Protein AF-A0A7C5H8A5-F1 (afdb_monomer_lite)

Foldseek 3Di:
DPPPDDPPLPDDDPVLCVVCVVVLPPPPDPVVSSVVSVVVVVVVVVVPPPPPPDDDPDDDDPDSDPPPDDDADDDDDQFDFDQPVVDDDDDDPDQKDKDKDKFKDWADDPDFDKDWFAFQDAFAQPDFKGKGADPAPQFAFFFKKKWAAAPNDIWIWTGDRPFQWTDGQWTWGADRHRSMIMTGHPGGTDHRITITMMTTHDPDHPPDGPVRDPPVCQDPDDPPDDDRIDMDMDMDMDMDGDDDDDDDDDDDVVVQVCCCVPRVDRPVVVVVVVRVSVSVVVVSVVSVVVVVVPPDLDDQDQDLDQDPDPPRVVDDSLVSLVVVVVSVVVSQVSVCVPPVDGDDDDFDDPVNLVSLVVHPQWDFDPVLPPPGGDDDDGGDGHPD

Secondary structure (DSSP, 8-state):
--SS-S-GGGS--HHHHHHHTTTSTT---HHHHHHHHHHHHHHHHHHHS---S------SSS-------PPPPPPPPPPB--GGGTS-----SSSEEEEEEEEEEESS-SSPEEEEEEEEEE--SS--EEEEE-SSSSBPTT--EEEEEETTEEEEEEE-TTS-EEEESSEEEEETTTTEEEEE-SSPPPTTPEEEEEEEE-SS-TT-BTTT---TTSS---TTT-PPPPEEEEEEEEEEE-----------HHHHHHHHHHH---HHHHHHHHHHHHHHHHHHHHHHHHHHHT--S------SSPPSSTTTTSS-HHHHHHHHHHHHHHHHHHHHHHHSS--------HHHHHHHTTSTTEEE-TTTTS---BS---EEETT-

pLDDT: mean 77.4, std 13.57, range [38.78, 93.38]

Sequence (384 aa):
MKDKFAHAYLKEDKARRERWAYLTEGIEDNHIRWTLEVMLDNEANAANRPQTMFSDTTTTTNIATFTKFALPLIRRIYPASYIYNLISVQPLTGPTGKAFYLDAQYGTAKAGTGVTSEVVAAADGSTTEFEYTVAHLPVGFGSVTVTATVSSAAVTATDSATNGVLAGDFDGTINYNTGKVTLSFGTAPDSSTNITIDYTYDKVAVGDRADQLFAHNYSDDTPANSPAQEMNVTISGVDITTTEKALKTIIQMEAVQDMYSQFGLRAENELATIVANQIRREIEIEIAYALLNGASAGNVNWSATVPSSAPWTSLNPKDWAETMVDAMIDADTFVWNKRWTSTNWAIMSGAAVARLEKLDSFKADVDSQKANLGLTRAGVLRSR

Structure (mmCIF, N/CA/C/O backbone):
data_AF-A0A7C5H8A5-F1
#
_entry.id   AF-A0A7C5H8A5-F1
#
loop_
_atom_site.group_PDB
_atom_site.id
_atom_site.type_symbol
_atom_site.label_atom_id
_atom_site.label_alt_id
_atom_site.label_comp_id
_atom_site.label_asym_id
_atom_site.label_entity_id
_atom_site.label_seq_id
_atom_site.pdbx_PDB_ins_code
_atom_site.Cartn_x
_atom_site.Cartn_y
_atom_site.Cartn_z
_atom_site.occupancy
_atom_site.B_iso_or_equiv
_atom_site.auth_seq_id
_atom_site.auth_comp_id
_atom_site.auth_asym_id
_atom_site.auth_atom_id
_atom_site.pdbx_PDB_model_num
ATOM 1 N N . MET A 1 1 ? 10.503 58.684 -61.722 1.00 41.00 1 MET A N 1
ATOM 2 C CA . MET A 1 1 ? 9.598 57.675 -61.119 1.00 41.00 1 MET A CA 1
ATOM 3 C C . MET A 1 1 ? 9.895 56.273 -61.683 1.00 41.00 1 MET A C 1
ATOM 5 O O . MET A 1 1 ? 8.992 55.615 -62.176 1.00 41.00 1 MET A O 1
ATOM 9 N N . LYS A 1 2 ? 11.163 55.818 -61.641 1.00 38.78 2 LYS A N 1
ATOM 10 C CA . LYS A 1 2 ? 11.592 54.498 -62.162 1.00 38.78 2 LYS A CA 1
ATOM 11 C C . LYS A 1 2 ? 12.566 53.718 -61.252 1.00 38.78 2 LYS A C 1
ATOM 13 O O . LYS A 1 2 ? 12.920 52.606 -61.602 1.00 38.78 2 LYS A O 1
ATOM 18 N N . ASP A 1 3 ? 12.905 54.234 -60.065 1.00 43.84 3 ASP A N 1
ATOM 19 C CA . ASP A 1 3 ? 13.908 53.620 -59.164 1.00 43.84 3 ASP A CA 1
ATOM 20 C C . ASP A 1 3 ? 13.336 52.909 -57.926 1.00 43.84 3 ASP A C 1
ATOM 22 O O . ASP A 1 3 ? 14.079 52.478 -57.047 1.00 43.84 3 ASP A O 1
ATOM 26 N N . LYS A 1 4 ? 12.009 52.775 -57.807 1.00 44.16 4 LYS A N 1
ATOM 27 C CA . LYS A 1 4 ? 11.387 52.199 -56.596 1.00 44.16 4 LYS A CA 1
ATOM 28 C C . LYS A 1 4 ? 11.007 50.717 -56.683 1.00 44.16 4 LYS A C 1
ATOM 30 O O . LYS A 1 4 ? 10.534 50.188 -55.686 1.00 44.16 4 LYS A O 1
ATOM 35 N N . PHE A 1 5 ? 11.269 50.032 -57.801 1.00 42.75 5 PHE A N 1
ATOM 36 C CA . PHE A 1 5 ? 10.898 48.616 -57.978 1.00 42.75 5 PHE A CA 1
ATOM 37 C C . PHE A 1 5 ? 11.994 47.745 -58.615 1.00 42.75 5 PHE A C 1
ATOM 39 O O . PHE A 1 5 ? 11.696 46.858 -59.406 1.00 42.75 5 PHE A O 1
ATOM 46 N N . ALA A 1 6 ? 13.264 47.958 -58.264 1.00 45.72 6 ALA A N 1
ATOM 47 C CA . ALA A 1 6 ? 14.269 46.910 -58.443 1.00 45.72 6 ALA A CA 1
ATOM 48 C C . ALA A 1 6 ? 14.204 45.967 -57.228 1.00 45.72 6 ALA A C 1
ATOM 50 O O . ALA A 1 6 ? 14.288 46.429 -56.085 1.00 45.72 6 ALA A O 1
ATOM 51 N N . HIS A 1 7 ? 13.991 44.670 -57.471 1.00 47.38 7 HIS A N 1
ATOM 52 C CA . HIS A 1 7 ? 13.929 43.626 -56.442 1.00 47.38 7 HIS A CA 1
ATOM 53 C C . HIS A 1 7 ? 15.157 43.683 -55.510 1.00 47.38 7 HIS A C 1
ATOM 55 O O . HIS A 1 7 ? 16.224 44.113 -55.926 1.00 47.38 7 HIS A O 1
ATOM 61 N N . ALA A 1 8 ? 15.026 43.285 -54.239 1.00 50.25 8 ALA A N 1
ATOM 62 C CA . ALA A 1 8 ? 16.015 43.562 -53.181 1.00 50.25 8 ALA A CA 1
ATOM 63 C C . ALA A 1 8 ? 17.453 43.061 -53.451 1.00 50.25 8 ALA A C 1
ATOM 65 O O . ALA A 1 8 ? 18.402 43.610 -52.901 1.00 50.25 8 ALA A O 1
ATOM 66 N N . TYR A 1 9 ? 17.618 42.065 -54.320 1.00 53.34 9 TYR A N 1
ATOM 67 C CA . TYR A 1 9 ? 18.910 41.540 -54.772 1.00 53.34 9 TYR A CA 1
ATOM 68 C C . TYR A 1 9 ? 19.535 42.346 -55.922 1.00 53.34 9 TYR A C 1
ATOM 70 O O . TYR 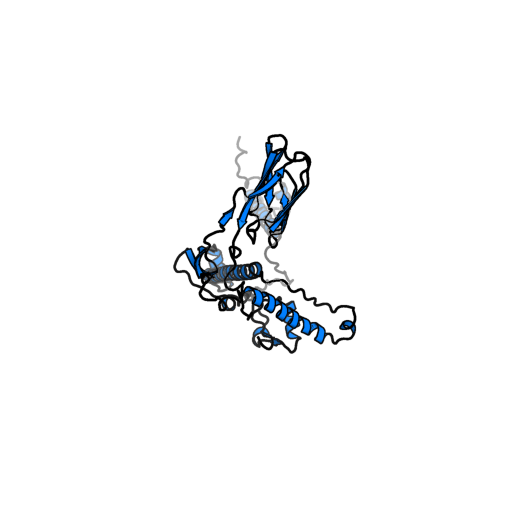A 1 9 ? 20.663 42.059 -56.295 1.00 53.34 9 TYR A O 1
ATOM 78 N N . LEU A 1 10 ? 18.829 43.351 -56.461 1.00 52.94 10 LEU A N 1
ATOM 79 C CA . LEU A 1 10 ? 19.250 44.175 -57.593 1.00 52.94 10 LEU A CA 1
ATOM 80 C C . LEU A 1 10 ? 19.807 45.573 -57.206 1.00 52.94 10 LEU A C 1
ATOM 82 O O . LEU A 1 10 ? 19.864 46.473 -58.044 1.00 52.94 10 LEU A O 1
ATOM 86 N N . LYS A 1 11 ? 20.206 45.790 -55.947 1.00 64.19 11 LYS A N 1
ATOM 87 C CA . LYS A 1 11 ? 20.817 47.056 -55.499 1.00 64.19 11 LYS A CA 1
ATOM 88 C C . LYS A 1 11 ? 22.318 46.901 -55.257 1.00 64.19 11 LYS A C 1
ATOM 90 O O . LYS A 1 11 ? 22.733 45.988 -54.548 1.00 64.19 11 LYS A O 1
ATOM 95 N N . GLU A 1 12 ? 23.111 47.806 -55.829 1.00 65.00 12 GLU A N 1
ATOM 96 C CA . GLU A 1 12 ? 24.557 47.881 -55.590 1.00 65.00 12 GLU A CA 1
ATOM 97 C C . GLU A 1 12 ? 24.819 48.348 -54.148 1.00 65.00 12 GLU A C 1
ATOM 99 O O . GLU A 1 12 ? 24.277 49.361 -53.698 1.00 65.00 12 GLU A O 1
ATOM 104 N N . ASP A 1 13 ? 25.635 47.587 -53.418 1.00 72.62 13 ASP A N 1
ATOM 105 C CA . ASP A 1 13 ? 26.003 47.860 -52.030 1.00 72.62 13 ASP A CA 1
ATOM 106 C C . ASP A 1 13 ? 27.477 48.275 -51.974 1.00 72.62 13 ASP A C 1
ATOM 108 O O . ASP A 1 13 ? 28.378 47.467 -52.218 1.00 72.62 13 ASP A O 1
ATOM 112 N N . LYS A 1 14 ? 27.729 49.553 -51.658 1.00 72.19 14 LYS A N 1
ATOM 113 C CA . LYS A 1 14 ? 29.087 50.114 -51.603 1.00 72.19 14 LYS A CA 1
ATOM 114 C C . LYS A 1 14 ? 29.973 49.384 -50.591 1.00 72.19 14 LYS A C 1
ATOM 116 O O . LYS A 1 14 ? 31.149 49.181 -50.873 1.00 72.19 14 LYS A O 1
ATOM 121 N N . ALA A 1 15 ? 29.405 48.920 -49.475 1.00 74.56 15 ALA A N 1
ATOM 122 C CA . ALA A 1 15 ? 30.160 48.191 -48.460 1.00 74.56 15 ALA A CA 1
ATOM 123 C C . ALA A 1 15 ? 30.603 46.811 -48.969 1.00 74.56 15 ALA A C 1
ATOM 125 O O . ALA A 1 15 ? 31.708 46.365 -48.678 1.00 74.56 15 ALA A O 1
ATOM 126 N N . ARG A 1 16 ? 29.771 46.138 -49.775 1.00 74.88 16 ARG A N 1
ATOM 127 C CA . ARG A 1 16 ? 30.119 44.844 -50.387 1.00 74.88 16 ARG A CA 1
ATOM 128 C C . ARG A 1 16 ? 31.232 44.983 -51.418 1.00 74.88 16 ARG A C 1
ATOM 130 O O . ARG A 1 16 ? 32.149 44.166 -51.433 1.00 74.88 16 ARG A O 1
ATOM 137 N N . ARG A 1 17 ? 31.166 46.039 -52.228 1.00 76.31 17 ARG A N 1
ATOM 138 C CA . ARG A 1 17 ? 32.191 46.350 -53.224 1.00 76.31 17 ARG A CA 1
ATOM 139 C C . ARG A 1 17 ? 33.540 46.635 -52.572 1.00 76.31 17 ARG A C 1
ATOM 141 O O . ARG A 1 17 ? 34.545 46.111 -53.026 1.00 76.31 17 ARG A O 1
ATOM 148 N N . GLU A 1 18 ? 33.569 47.418 -51.496 1.00 79.94 18 GLU A N 1
ATOM 149 C CA . GLU A 1 18 ? 34.810 47.702 -50.761 1.00 79.94 18 GLU A CA 1
ATOM 150 C C . GLU A 1 18 ? 35.419 46.438 -50.137 1.00 79.94 18 GLU A C 1
ATOM 152 O O . GLU A 1 18 ? 36.636 46.268 -50.181 1.00 79.94 18 GLU A O 1
ATOM 157 N N . ARG A 1 19 ? 34.592 45.512 -49.627 1.00 78.44 19 ARG A N 1
ATOM 158 C CA . ARG A 1 19 ? 35.071 44.242 -49.053 1.00 78.44 19 ARG A CA 1
ATOM 159 C C . ARG A 1 19 ? 35.761 43.338 -50.071 1.00 78.44 19 ARG A C 1
ATOM 161 O O . ARG A 1 19 ? 36.766 42.726 -49.729 1.00 78.44 19 ARG A O 1
ATOM 168 N N . TRP A 1 20 ? 35.233 43.242 -51.290 1.00 81.81 20 TRP A N 1
ATOM 169 C CA . TRP A 1 20 ? 35.718 42.298 -52.308 1.00 81.81 20 TRP A CA 1
ATOM 170 C C . TRP A 1 20 ? 36.515 42.954 -53.442 1.00 81.81 20 TRP A C 1
ATOM 172 O O . TRP A 1 20 ? 36.940 42.260 -54.363 1.00 81.81 20 TRP A O 1
ATOM 182 N N . ALA A 1 21 ? 36.786 44.263 -53.347 1.00 78.75 21 ALA A N 1
ATOM 183 C CA . ALA A 1 21 ? 37.458 45.060 -54.376 1.00 78.75 21 ALA A CA 1
ATOM 184 C C . ALA A 1 21 ? 38.768 44.437 -54.885 1.00 78.75 21 ALA A C 1
ATOM 186 O O . ALA A 1 21 ? 39.048 44.500 -56.079 1.00 78.75 21 ALA A O 1
ATOM 187 N N . TYR A 1 22 ? 39.532 43.797 -53.994 1.00 78.69 22 TYR A N 1
ATOM 188 C CA . TYR A 1 22 ? 40.814 43.160 -54.306 1.00 78.69 22 TYR A CA 1
ATOM 189 C C . TYR A 1 22 ? 40.698 41.884 -55.163 1.00 78.69 22 TYR A C 1
ATOM 191 O O . TYR A 1 22 ? 41.681 41.479 -55.772 1.00 78.69 22 TYR A O 1
ATOM 199 N N . LEU A 1 23 ? 39.523 41.242 -55.222 1.00 77.00 23 LEU A N 1
ATOM 200 C CA . LEU A 1 23 ? 39.271 40.033 -56.031 1.00 77.00 23 LEU A CA 1
ATOM 201 C C . LEU A 1 23 ? 38.486 40.319 -57.311 1.00 77.00 23 LEU A C 1
ATOM 203 O O . LEU A 1 23 ? 38.364 39.450 -58.170 1.00 77.00 23 LEU A O 1
ATOM 207 N N . THR A 1 24 ? 37.942 41.525 -57.436 1.00 75.19 24 THR A N 1
ATOM 208 C CA . THR A 1 24 ? 37.114 41.937 -58.574 1.00 75.19 24 THR A CA 1
ATOM 209 C C . THR A 1 24 ? 37.788 42.987 -59.457 1.00 75.19 24 THR A C 1
ATOM 211 O O . THR A 1 24 ? 37.136 43.599 -60.304 1.00 75.19 24 THR A O 1
ATOM 214 N N . GLU A 1 25 ? 39.081 43.234 -59.247 1.00 75.19 25 GLU A N 1
ATOM 215 C CA . GLU A 1 25 ? 39.868 44.166 -60.049 1.00 75.19 25 GLU A CA 1
ATOM 216 C C . GLU A 1 25 ? 40.052 43.620 -61.478 1.00 75.19 25 GLU A C 1
ATOM 218 O O . GLU A 1 25 ? 40.409 42.462 -61.676 1.00 75.19 25 GLU A O 1
ATOM 223 N N . GLY A 1 26 ? 39.769 44.447 -62.489 1.00 73.94 26 GLY A N 1
ATOM 224 C CA . GLY A 1 26 ? 39.903 44.078 -63.907 1.00 73.94 26 GLY A CA 1
ATOM 225 C C . GLY A 1 26 ? 38.655 43.481 -64.571 1.00 73.94 26 GLY A C 1
ATOM 226 O O . GLY A 1 26 ? 38.688 43.206 -65.768 1.00 73.94 26 GLY A O 1
ATOM 227 N N . ILE A 1 27 ? 37.538 43.315 -63.852 1.00 77.75 27 ILE A N 1
ATOM 228 C CA . ILE A 1 27 ? 36.258 42.910 -64.457 1.00 77.75 27 ILE A CA 1
ATOM 229 C C . ILE A 1 27 ? 35.508 44.160 -64.937 1.00 77.75 27 ILE A C 1
ATOM 231 O O . ILE A 1 27 ? 34.971 44.919 -64.130 1.00 77.75 27 ILE A O 1
ATOM 235 N N . GLU A 1 28 ? 35.465 44.371 -66.254 1.00 73.44 28 GLU A N 1
ATOM 236 C CA . GLU A 1 28 ? 34.807 45.537 -66.869 1.00 73.44 28 GLU A CA 1
ATOM 237 C C . GLU A 1 28 ? 33.271 45.416 -66.902 1.00 73.44 28 GLU A C 1
ATOM 239 O O . GLU A 1 28 ? 32.563 46.424 -66.846 1.00 73.44 28 GLU A O 1
ATOM 244 N N . ASP A 1 29 ? 32.739 44.188 -66.950 1.00 80.38 29 ASP A N 1
ATOM 245 C CA . ASP A 1 29 ? 31.295 43.943 -66.948 1.00 80.38 29 ASP A CA 1
ATOM 246 C C . ASP A 1 29 ? 30.715 43.998 -65.524 1.00 80.38 29 ASP A C 1
ATOM 248 O O . ASP A 1 29 ? 30.952 43.131 -64.674 1.00 80.38 29 ASP A O 1
ATOM 252 N N . ASN A 1 30 ? 29.894 45.021 -65.280 1.00 74.38 30 ASN A N 1
ATOM 253 C CA . ASN A 1 30 ? 29.248 45.264 -63.994 1.00 74.38 30 ASN A CA 1
ATOM 254 C C . ASN A 1 30 ? 28.331 44.120 -63.532 1.00 74.38 30 ASN A C 1
ATOM 256 O O . ASN A 1 30 ? 28.190 43.924 -62.324 1.00 74.38 30 ASN A O 1
ATOM 260 N N . HIS A 1 31 ? 27.709 43.363 -64.442 1.00 75.50 31 HIS A N 1
ATOM 261 C CA . HIS A 1 31 ? 26.801 42.279 -64.052 1.00 75.50 31 HIS A CA 1
ATOM 262 C C . HIS A 1 31 ? 27.560 41.052 -63.527 1.00 75.50 31 HIS A C 1
ATOM 264 O O . HIS A 1 31 ? 27.177 40.456 -62.514 1.00 75.50 31 HIS A O 1
ATOM 270 N N . ILE A 1 32 ? 28.671 40.713 -64.185 1.00 76.25 32 ILE A N 1
ATOM 271 C CA . ILE A 1 32 ? 29.545 39.599 -63.801 1.00 76.25 32 ILE A CA 1
ATOM 272 C C . ILE A 1 32 ? 30.235 39.910 -62.474 1.00 76.25 32 ILE A C 1
ATOM 274 O O . ILE A 1 32 ? 30.193 39.090 -61.556 1.00 76.25 32 ILE A O 1
ATOM 278 N N . ARG A 1 33 ? 30.790 41.122 -62.341 1.00 81.56 33 ARG A N 1
ATOM 279 C CA . ARG A 1 33 ? 31.416 41.594 -61.101 1.00 81.56 33 ARG A CA 1
ATOM 280 C C . ARG A 1 33 ? 30.478 41.436 -59.907 1.00 81.56 33 ARG A C 1
ATOM 282 O O . ARG A 1 33 ? 30.849 40.862 -58.893 1.00 81.56 33 ARG A O 1
ATOM 289 N N . TRP A 1 34 ? 29.246 41.906 -60.036 1.00 76.31 34 TRP A N 1
ATOM 290 C CA . TRP A 1 34 ? 28.305 41.890 -58.926 1.00 76.31 34 TRP A CA 1
ATOM 291 C C . TRP A 1 34 ? 27.804 40.493 -58.566 1.00 76.31 34 TRP A C 1
ATOM 293 O O . TRP A 1 34 ? 27.655 40.177 -57.386 1.00 76.31 34 TRP A O 1
ATOM 303 N N . THR A 1 35 ? 27.577 39.636 -59.561 1.00 76.25 35 THR A N 1
ATOM 304 C CA . THR A 1 35 ? 27.199 38.240 -59.307 1.00 76.25 35 THR A CA 1
ATOM 305 C C . THR A 1 35 ? 28.309 37.526 -58.533 1.00 76.25 35 THR A C 1
ATOM 307 O O . THR A 1 35 ? 28.024 36.830 -57.559 1.00 76.25 35 THR A O 1
ATOM 310 N N . LEU A 1 36 ? 29.571 37.778 -58.894 1.00 80.00 36 LEU A N 1
ATOM 311 C CA . LEU A 1 36 ? 30.739 37.274 -58.179 1.00 80.00 36 LEU A CA 1
ATOM 312 C C . LEU A 1 36 ? 30.823 37.833 -56.748 1.00 80.00 36 LEU A C 1
ATOM 314 O O . LEU A 1 36 ? 31.007 37.065 -55.810 1.00 80.00 36 LEU A O 1
ATOM 318 N N . GLU A 1 37 ? 30.601 39.136 -56.550 1.00 82.62 37 GLU A N 1
ATOM 319 C CA . GLU A 1 37 ? 30.554 39.755 -55.214 1.00 82.62 37 GLU A CA 1
ATOM 320 C C . GLU A 1 37 ? 29.457 39.142 -54.327 1.00 82.62 37 GLU A C 1
ATOM 322 O O . GLU A 1 37 ? 29.664 38.948 -53.132 1.00 82.62 37 GLU A O 1
ATOM 327 N N . VAL A 1 38 ? 28.281 38.832 -54.886 1.00 81.06 38 VAL A N 1
ATOM 328 C CA . VAL A 1 38 ? 27.170 38.193 -54.157 1.00 81.06 38 VAL A CA 1
ATOM 329 C C . VAL A 1 38 ? 27.506 36.743 -53.803 1.00 81.06 38 VAL A C 1
ATOM 331 O O . VAL A 1 38 ? 27.210 36.309 -52.691 1.00 81.06 38 VAL A O 1
ATOM 334 N N . MET A 1 39 ? 28.120 35.998 -54.725 1.00 81.31 39 MET A N 1
ATOM 335 C CA . MET A 1 39 ? 28.570 34.629 -54.465 1.00 81.31 39 MET A CA 1
ATOM 336 C C . MET A 1 39 ? 29.636 34.597 -53.367 1.00 81.31 39 MET A C 1
ATOM 338 O O . MET A 1 39 ? 29.485 33.835 -52.417 1.00 81.31 39 MET A O 1
ATOM 342 N N . LEU A 1 40 ? 30.626 35.492 -53.422 1.00 82.19 40 LEU A N 1
ATOM 343 C CA . LEU A 1 40 ? 31.661 35.623 -52.393 1.00 82.19 40 LEU A CA 1
ATOM 344 C C . LEU A 1 40 ? 31.079 35.997 -51.024 1.00 82.19 40 LEU A C 1
ATOM 346 O O . LEU A 1 40 ? 31.509 35.461 -50.006 1.00 82.19 40 LEU A O 1
ATOM 350 N N . ASP A 1 41 ? 30.062 36.862 -50.974 1.00 81.88 41 ASP A N 1
ATOM 351 C CA . ASP A 1 41 ? 29.381 37.203 -49.719 1.00 81.88 41 ASP A CA 1
ATOM 352 C C . ASP A 1 41 ? 28.602 36.005 -49.146 1.00 81.88 41 ASP A C 1
ATOM 354 O O . ASP A 1 41 ? 28.573 35.801 -47.932 1.00 81.88 41 ASP A O 1
ATOM 358 N N . ASN A 1 42 ? 27.985 35.187 -50.004 1.00 78.19 42 ASN A N 1
ATOM 359 C CA . ASN A 1 42 ? 27.294 33.967 -49.584 1.00 78.19 42 ASN A CA 1
ATOM 360 C C . ASN A 1 42 ? 28.279 32.899 -49.093 1.00 78.19 42 ASN A C 1
ATOM 362 O O . ASN A 1 42 ? 28.019 32.272 -48.068 1.00 78.19 42 ASN A O 1
ATOM 366 N N . GLU A 1 43 ? 29.411 32.721 -49.776 1.00 75.06 43 GLU A N 1
ATOM 367 C CA . GLU A 1 43 ? 30.465 31.782 -49.380 1.00 75.06 43 GLU A CA 1
ATOM 368 C C . GLU A 1 43 ? 31.158 32.216 -48.084 1.00 75.06 43 GLU A C 1
ATOM 370 O O . GLU A 1 43 ? 31.318 31.407 -47.170 1.00 75.06 43 GLU A O 1
ATOM 375 N N . ALA A 1 44 ? 31.479 33.503 -47.933 1.00 76.38 44 ALA A N 1
ATOM 376 C CA . ALA A 1 44 ? 32.058 34.035 -46.702 1.00 76.38 44 ALA A CA 1
ATOM 377 C C . ALA A 1 44 ? 31.090 33.928 -45.516 1.00 76.38 44 ALA A C 1
ATOM 379 O O . ALA A 1 44 ? 31.497 33.577 -44.407 1.00 76.38 44 ALA A O 1
ATOM 380 N N . ASN A 1 45 ? 29.796 34.177 -45.735 1.00 72.38 45 ASN A N 1
ATOM 381 C CA . ASN A 1 45 ? 28.784 33.962 -44.705 1.00 72.38 45 ASN A CA 1
ATOM 382 C C . ASN A 1 45 ? 28.578 32.473 -44.405 1.00 72.38 45 ASN A C 1
ATOM 384 O O . ASN A 1 45 ? 28.339 32.134 -43.253 1.00 72.38 45 ASN A O 1
ATOM 388 N N . ALA A 1 46 ? 28.689 31.573 -45.384 1.00 69.19 46 ALA A N 1
ATOM 389 C CA . ALA A 1 46 ? 28.643 30.133 -45.137 1.00 69.19 46 ALA A CA 1
ATOM 390 C C . ALA A 1 46 ? 29.843 29.655 -44.300 1.00 69.19 46 ALA A C 1
ATOM 392 O O . ALA A 1 46 ? 29.654 28.848 -43.394 1.00 69.19 46 ALA A O 1
ATOM 393 N N . ALA A 1 47 ? 31.038 30.202 -44.541 1.00 67.12 47 ALA A N 1
ATOM 394 C CA . ALA A 1 47 ? 32.250 29.895 -43.780 1.00 67.12 47 ALA A CA 1
ATOM 395 C C . ALA A 1 47 ? 32.241 30.474 -42.351 1.00 67.12 47 ALA A C 1
ATOM 397 O O . ALA A 1 47 ? 32.730 29.834 -41.425 1.00 67.12 47 ALA A O 1
ATOM 398 N N . ASN A 1 48 ? 31.663 31.666 -42.156 1.00 63.28 48 ASN A N 1
ATOM 399 C CA . ASN A 1 48 ? 31.588 32.335 -40.849 1.00 63.28 48 ASN A CA 1
ATOM 400 C C . ASN A 1 48 ? 30.341 31.983 -40.025 1.00 63.28 48 ASN A C 1
ATOM 402 O O . ASN A 1 48 ? 30.203 32.454 -38.893 1.00 63.28 48 ASN A O 1
ATOM 406 N N . ARG A 1 49 ? 29.411 31.177 -40.552 1.00 57.53 49 ARG A N 1
ATOM 407 C CA . ARG A 1 49 ? 28.328 30.626 -39.731 1.00 57.53 49 ARG A CA 1
ATOM 408 C C . ARG A 1 49 ? 28.962 29.712 -38.682 1.00 57.53 49 ARG A C 1
ATOM 410 O O . ARG A 1 49 ? 29.628 28.756 -39.072 1.00 57.53 49 ARG A O 1
ATOM 417 N N . PRO A 1 50 ? 28.766 29.964 -37.374 1.00 52.75 50 PRO A N 1
ATOM 418 C CA . PRO A 1 50 ? 29.269 29.064 -36.349 1.00 52.75 50 PRO A CA 1
ATOM 419 C C . PRO A 1 50 ? 28.688 27.673 -36.617 1.00 52.75 50 PRO A C 1
ATOM 421 O O . PRO A 1 50 ? 27.473 27.480 -36.552 1.00 52.75 50 PRO A O 1
ATOM 424 N N . GLN A 1 51 ? 29.558 26.728 -36.988 1.00 52.84 51 GLN A N 1
ATOM 425 C CA . GLN A 1 51 ? 29.242 25.312 -37.145 1.00 52.84 51 GLN A CA 1
ATOM 426 C C . GLN A 1 51 ? 28.869 24.734 -35.777 1.00 52.84 51 GLN A C 1
ATOM 428 O O . GLN A 1 51 ? 29.652 24.073 -35.106 1.00 52.84 51 GLN A O 1
ATOM 433 N N . THR A 1 52 ? 27.652 25.009 -35.331 1.00 54.69 52 THR A N 1
ATOM 434 C CA . THR A 1 52 ? 27.048 24.375 -34.164 1.00 54.69 52 THR A CA 1
ATOM 435 C C . THR A 1 52 ? 26.077 23.310 -34.631 1.00 54.69 52 THR A C 1
ATOM 437 O O . THR A 1 52 ? 24.892 23.419 -34.359 1.00 54.69 52 THR A O 1
ATOM 440 N N . MET A 1 53 ? 26.569 22.309 -35.361 1.00 47.62 53 MET A N 1
ATOM 441 C CA . MET A 1 53 ? 25.950 20.985 -35.466 1.00 47.62 53 MET A CA 1
ATOM 442 C C . MET A 1 53 ? 27.089 20.004 -35.768 1.00 47.62 53 MET A C 1
ATOM 444 O O . MET A 1 53 ? 27.490 19.863 -36.915 1.00 47.62 53 MET A O 1
ATOM 448 N N . PHE A 1 54 ? 27.592 19.360 -34.710 1.00 51.72 54 PHE A N 1
ATOM 449 C CA . PHE A 1 54 ? 28.638 18.326 -34.697 1.00 51.72 54 PHE A CA 1
ATOM 450 C C . PHE A 1 54 ? 30.082 18.827 -34.892 1.00 51.72 54 PHE A C 1
ATOM 452 O O . PHE A 1 54 ? 30.492 19.293 -35.946 1.00 51.72 54 PHE A O 1
ATOM 459 N N . SER A 1 55 ? 30.860 18.722 -33.814 1.00 50.22 55 SER A N 1
ATOM 460 C CA . SER A 1 55 ? 32.295 19.000 -33.753 1.00 50.22 55 SER A CA 1
ATOM 461 C C . SER A 1 55 ? 33.080 18.009 -34.624 1.00 50.22 55 SER A C 1
ATOM 463 O O . SER A 1 55 ? 33.497 16.961 -34.129 1.00 50.22 55 SER A O 1
ATOM 465 N N . ASP A 1 56 ? 33.328 18.355 -35.885 1.00 55.19 56 ASP A N 1
ATOM 466 C CA . ASP A 1 56 ? 34.402 17.755 -36.678 1.00 55.19 56 ASP A CA 1
ATOM 467 C C . ASP A 1 56 ? 35.729 18.435 -36.316 1.00 55.19 56 ASP A C 1
ATOM 469 O O . ASP A 1 56 ? 36.016 19.570 -36.696 1.00 55.19 56 ASP A O 1
ATOM 473 N N . THR A 1 57 ? 36.555 17.734 -35.540 1.00 56.34 57 THR A N 1
ATOM 474 C CA . THR A 1 57 ? 37.935 18.142 -35.261 1.00 56.34 57 THR A CA 1
ATOM 475 C C . THR A 1 57 ? 38.747 18.053 -36.554 1.00 56.34 57 THR A C 1
ATOM 477 O O . THR A 1 57 ? 39.179 16.972 -36.955 1.00 56.34 57 THR A O 1
ATOM 480 N N . THR A 1 58 ? 39.011 19.186 -37.202 1.00 56.09 58 THR A N 1
ATOM 481 C CA . THR A 1 58 ? 39.980 19.282 -38.301 1.00 56.09 58 THR A CA 1
ATOM 482 C C . THR A 1 58 ? 41.388 18.998 -37.777 1.00 56.09 58 THR A C 1
ATOM 484 O O . THR A 1 58 ? 42.041 19.876 -37.212 1.00 56.09 58 THR A O 1
ATOM 487 N N . THR A 1 59 ? 41.870 17.765 -37.944 1.00 56.88 59 THR A N 1
ATOM 488 C CA . THR A 1 59 ? 43.288 17.428 -37.736 1.00 56.88 59 THR A CA 1
ATOM 489 C C . THR A 1 59 ? 44.081 17.749 -39.008 1.00 56.88 59 THR A C 1
ATOM 491 O O . THR A 1 59 ? 43.587 17.601 -40.124 1.00 56.88 59 THR A O 1
ATOM 494 N N . THR A 1 60 ? 45.307 18.244 -38.846 1.00 58.69 60 THR A N 1
ATOM 495 C CA . THR A 1 60 ? 46.110 19.009 -39.821 1.00 58.69 60 THR A CA 1
ATOM 496 C C . THR A 1 60 ? 46.709 18.207 -40.991 1.00 58.69 60 THR A C 1
ATOM 498 O O . THR A 1 60 ? 47.839 18.450 -41.413 1.00 58.69 60 THR A O 1
ATOM 501 N N . THR A 1 61 ? 45.985 17.251 -41.573 1.00 58.47 61 THR A N 1
ATOM 502 C CA . THR A 1 61 ? 46.466 16.506 -42.755 1.00 58.47 61 THR A CA 1
ATOM 503 C C . THR A 1 61 ? 45.332 16.184 -43.722 1.00 58.47 61 THR A C 1
ATOM 505 O O . THR A 1 61 ? 45.093 15.029 -44.031 1.00 58.47 61 THR A O 1
ATOM 508 N N . ASN A 1 62 ? 44.614 17.227 -44.147 1.00 57.03 62 ASN A N 1
ATOM 509 C CA . ASN A 1 62 ? 43.789 17.396 -45.359 1.00 57.03 62 ASN A CA 1
ATOM 510 C C . ASN A 1 62 ? 43.113 16.180 -46.049 1.00 57.03 62 ASN A C 1
ATOM 512 O O . ASN A 1 62 ? 42.862 16.209 -47.250 1.00 57.03 62 ASN A O 1
ATOM 516 N N . ILE A 1 63 ? 42.778 15.128 -45.311 1.00 64.19 63 ILE A N 1
ATOM 517 C CA . ILE A 1 63 ? 41.857 14.069 -45.704 1.00 64.19 63 ILE A CA 1
ATOM 518 C C . ILE A 1 63 ? 40.895 13.956 -44.532 1.00 64.19 63 ILE A C 1
ATOM 520 O O . ILE A 1 63 ? 41.244 13.410 -43.486 1.00 64.19 63 ILE A O 1
ATOM 524 N N . ALA A 1 64 ? 39.696 14.515 -44.691 1.00 58.91 64 ALA A N 1
ATOM 525 C CA . ALA A 1 64 ? 38.602 14.277 -43.764 1.00 58.91 64 ALA A CA 1
ATOM 526 C C . ALA A 1 64 ? 38.314 12.769 -43.767 1.00 58.91 64 ALA A C 1
ATOM 528 O O . ALA A 1 64 ? 37.761 12.218 -44.719 1.00 58.91 64 ALA A O 1
ATOM 529 N N . THR A 1 65 ? 38.790 12.068 -42.742 1.00 59.47 65 THR A N 1
ATOM 530 C CA . THR A 1 65 ? 38.514 10.645 -42.585 1.00 59.47 65 THR A CA 1
ATOM 531 C C . THR A 1 65 ? 37.054 10.501 -42.204 1.00 59.47 65 THR A C 1
ATOM 533 O O . THR A 1 65 ? 36.660 10.965 -41.136 1.00 59.47 65 THR A O 1
ATOM 536 N N . PHE A 1 66 ? 36.258 9.849 -43.054 1.00 58.72 66 PHE A N 1
ATOM 537 C CA . PHE A 1 66 ? 34.893 9.478 -42.696 1.00 58.72 66 PHE A CA 1
ATOM 538 C C . PHE A 1 66 ? 34.891 8.760 -41.343 1.00 58.72 66 PHE A C 1
ATOM 540 O O . PHE A 1 66 ? 35.753 7.913 -41.080 1.00 58.72 66 PHE A O 1
ATOM 547 N N . THR A 1 67 ? 33.925 9.088 -40.489 1.00 63.28 67 THR A N 1
ATOM 548 C CA . THR A 1 67 ? 33.686 8.382 -39.231 1.00 63.28 67 THR A CA 1
ATOM 549 C C . THR A 1 67 ? 33.374 6.916 -39.545 1.00 63.28 67 THR A C 1
ATOM 551 O O . THR A 1 67 ? 32.267 6.538 -39.908 1.00 63.28 67 THR A O 1
ATOM 554 N N . LYS A 1 68 ? 34.405 6.064 -39.472 1.00 55.59 68 LYS A N 1
ATOM 555 C CA . LYS A 1 68 ? 34.347 4.667 -39.935 1.00 55.59 68 LYS A CA 1
ATOM 556 C C . LYS A 1 68 ? 33.507 3.761 -39.027 1.00 55.59 68 LYS A C 1
ATOM 558 O O . LYS A 1 68 ? 33.115 2.677 -39.449 1.00 55.59 68 LYS A O 1
ATOM 563 N N . PHE A 1 69 ? 33.238 4.186 -37.792 1.00 61.03 69 PHE A N 1
ATOM 564 C CA . PHE A 1 69 ? 32.510 3.399 -36.801 1.00 61.03 69 PHE A CA 1
ATOM 565 C C . PHE A 1 69 ? 31.516 4.278 -36.041 1.00 61.03 69 PHE A C 1
ATOM 567 O O . PHE A 1 69 ? 31.915 5.211 -35.346 1.00 61.03 69 PHE A O 1
ATOM 574 N N . ALA A 1 70 ? 30.229 3.952 -36.156 1.00 71.38 70 ALA A N 1
ATOM 575 C CA . ALA A 1 70 ? 29.193 4.467 -35.273 1.00 71.38 70 ALA A CA 1
ATOM 576 C C . ALA A 1 70 ? 29.043 3.521 -34.074 1.00 71.38 70 ALA A C 1
ATOM 578 O O . ALA A 1 70 ? 28.997 2.299 -34.240 1.00 71.38 70 ALA A O 1
ATOM 579 N N . LEU A 1 71 ? 28.980 4.077 -32.863 1.00 76.88 71 LEU A N 1
ATOM 580 C CA . LEU A 1 71 ? 28.627 3.297 -31.679 1.00 76.88 71 LEU A CA 1
ATOM 581 C C . LEU A 1 71 ? 27.149 2.875 -31.770 1.00 76.88 71 LEU A C 1
ATOM 583 O O . LEU A 1 71 ? 26.321 3.667 -32.227 1.00 76.88 71 LEU A O 1
ATOM 587 N N . PRO A 1 72 ? 26.797 1.650 -31.341 1.00 73.31 72 PRO A N 1
ATOM 588 C CA . PRO A 1 72 ? 25.413 1.196 -31.354 1.00 73.31 72 PRO A CA 1
ATOM 589 C C . PRO A 1 72 ? 24.548 2.028 -30.398 1.00 73.31 72 PRO A C 1
ATOM 591 O O . PRO A 1 72 ? 25.025 2.545 -29.386 1.00 73.31 72 PRO A O 1
ATOM 594 N N . LEU A 1 73 ? 23.250 2.113 -30.698 1.00 78.81 73 LEU A N 1
ATOM 595 C CA . LEU A 1 73 ? 22.284 2.798 -29.841 1.00 78.81 73 LEU A CA 1
ATOM 596 C C . LEU A 1 73 ? 22.159 2.103 -28.480 1.00 78.81 73 LEU A C 1
ATOM 598 O O . LEU A 1 73 ? 21.950 0.891 -28.395 1.00 78.81 73 LEU A O 1
ATOM 602 N N . ILE A 1 74 ? 22.223 2.898 -27.412 1.00 82.12 74 ILE A N 1
ATOM 603 C CA . ILE A 1 74 ? 22.003 2.436 -26.041 1.00 82.12 74 ILE A CA 1
ATOM 604 C C . ILE A 1 74 ? 20.543 2.695 -25.674 1.00 82.12 74 ILE A C 1
ATOM 606 O O . ILE A 1 74 ? 20.043 3.813 -25.799 1.00 82.12 74 ILE A O 1
ATOM 610 N N . ARG A 1 75 ? 19.858 1.657 -25.189 1.00 79.75 75 ARG A N 1
ATOM 611 C CA . ARG A 1 75 ? 18.495 1.764 -24.655 1.00 79.75 75 ARG A CA 1
ATOM 612 C C . ARG A 1 75 ? 18.533 1.901 -23.135 1.00 79.75 75 ARG A C 1
ATOM 614 O O . ARG A 1 75 ? 19.383 1.312 -22.468 1.00 79.75 75 ARG A O 1
ATOM 621 N N . ARG A 1 76 ? 17.568 2.629 -22.570 1.00 79.69 76 ARG A N 1
ATOM 622 C CA . ARG A 1 76 ? 17.337 2.631 -21.120 1.00 79.69 76 ARG A CA 1
ATOM 623 C C . ARG A 1 76 ? 16.712 1.298 -20.703 1.00 79.69 76 ARG A C 1
ATOM 625 O O . ARG A 1 76 ? 15.754 0.851 -21.327 1.00 79.69 76 ARG A O 1
ATOM 632 N N . ILE A 1 77 ? 17.212 0.702 -19.622 1.00 82.31 77 ILE A N 1
ATOM 633 C CA . ILE A 1 77 ? 16.588 -0.483 -19.025 1.00 82.31 77 ILE A CA 1
ATOM 634 C C . ILE A 1 77 ? 15.258 -0.111 -18.355 1.00 82.31 77 ILE A C 1
ATOM 636 O O . ILE A 1 77 ? 15.160 0.892 -17.637 1.00 82.31 77 ILE A O 1
ATOM 640 N N . TYR A 1 78 ? 14.220 -0.908 -18.605 1.00 81.81 78 TYR A N 1
ATOM 641 C CA . TYR A 1 78 ? 12.960 -0.786 -17.882 1.00 81.81 78 TYR A CA 1
ATOM 642 C C . TYR A 1 78 ? 13.091 -1.475 -16.521 1.00 81.81 78 TYR A C 1
ATOM 644 O O . TYR A 1 78 ? 13.635 -2.576 -16.462 1.00 81.81 78 TYR A O 1
ATOM 652 N N . PRO A 1 79 ? 12.632 -0.833 -15.433 1.00 80.75 79 PRO A N 1
ATOM 653 C CA . PRO A 1 79 ? 12.679 -1.437 -14.122 1.00 80.75 79 PRO A CA 1
ATOM 654 C C . PRO A 1 79 ? 11.774 -2.667 -14.082 1.00 80.75 79 PRO A C 1
ATOM 656 O O . PRO A 1 79 ? 10.710 -2.680 -14.704 1.00 80.75 79 PRO A O 1
ATOM 659 N N 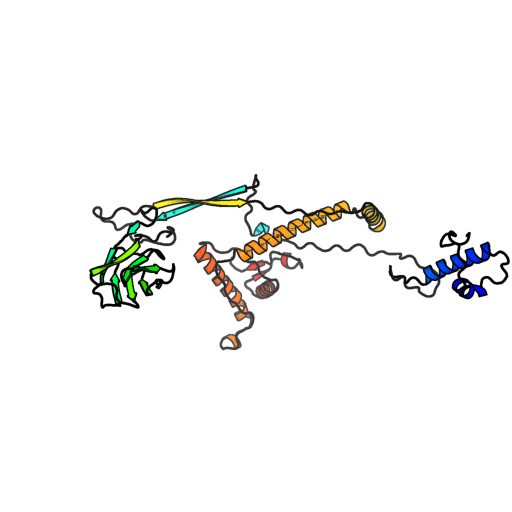. ALA A 1 80 ? 12.199 -3.678 -13.336 1.00 79.88 80 ALA A N 1
ATOM 660 C CA . ALA A 1 80 ? 11.354 -4.810 -13.007 1.00 79.88 80 ALA A CA 1
ATOM 661 C C . ALA A 1 80 ? 10.269 -4.382 -12.007 1.00 79.88 80 ALA A C 1
ATOM 663 O O . ALA A 1 80 ? 10.468 -3.468 -11.197 1.00 79.88 80 ALA A O 1
ATOM 664 N N . SER A 1 81 ? 9.129 -5.065 -12.056 1.00 79.00 81 SER A N 1
ATOM 665 C CA . SER A 1 81 ? 8.044 -4.885 -11.098 1.00 79.00 81 SER A CA 1
ATOM 666 C C . SER A 1 81 ? 7.575 -6.230 -10.572 1.00 79.00 81 SER A C 1
ATOM 668 O O . SER A 1 81 ? 7.425 -7.191 -11.326 1.00 79.00 81 SER A O 1
ATOM 670 N N . TYR A 1 82 ? 7.345 -6.278 -9.263 1.00 84.62 82 TYR A N 1
ATOM 671 C CA . TYR A 1 82 ? 6.877 -7.453 -8.529 1.00 84.62 82 TYR A CA 1
ATOM 672 C C . TYR A 1 82 ? 5.489 -7.227 -7.899 1.00 84.62 82 TYR A C 1
ATOM 674 O O . TYR A 1 82 ? 5.019 -8.028 -7.100 1.00 84.62 82 TYR A O 1
ATOM 682 N N . ILE A 1 83 ? 4.810 -6.130 -8.247 1.00 85.94 83 ILE A N 1
ATOM 683 C CA . ILE A 1 83 ? 3.596 -5.682 -7.546 1.00 85.94 83 ILE A CA 1
ATOM 684 C C . ILE A 1 83 ? 2.442 -6.679 -7.677 1.00 85.94 83 ILE A C 1
ATOM 686 O O . ILE A 1 83 ? 1.744 -6.929 -6.699 1.00 85.94 83 ILE A O 1
ATOM 690 N N . TYR A 1 84 ? 2.271 -7.307 -8.842 1.00 86.06 84 TYR A N 1
ATOM 691 C CA . TYR A 1 84 ? 1.181 -8.265 -9.074 1.00 86.06 84 TYR A CA 1
ATOM 692 C C . TYR A 1 84 ? 1.249 -9.515 -8.189 1.00 86.06 84 TYR A C 1
ATOM 694 O O . TYR A 1 84 ? 0.236 -10.177 -8.012 1.00 86.06 84 TYR A O 1
ATOM 702 N N . ASN A 1 85 ? 2.411 -9.824 -7.609 1.00 87.06 85 ASN A N 1
ATOM 703 C CA . ASN A 1 85 ? 2.552 -10.933 -6.664 1.00 87.06 85 ASN A CA 1
ATOM 704 C C . ASN A 1 85 ? 2.192 -10.536 -5.222 1.00 87.06 85 ASN A C 1
ATOM 706 O O . ASN A 1 85 ? 2.137 -11.400 -4.352 1.00 87.06 85 ASN A O 1
ATOM 710 N N . LEU A 1 86 ? 1.983 -9.242 -4.953 1.00 87.12 86 LEU A N 1
ATOM 711 C CA . LEU A 1 86 ? 1.640 -8.709 -3.630 1.00 87.12 86 LEU A CA 1
ATOM 712 C C . LEU A 1 86 ? 0.134 -8.466 -3.467 1.00 87.12 86 LEU A C 1
ATOM 714 O O . LEU A 1 86 ? -0.361 -8.408 -2.343 1.00 87.12 86 LEU A O 1
ATOM 718 N N . ILE A 1 87 ? -0.591 -8.316 -4.578 1.00 89.06 87 ILE A N 1
ATOM 719 C CA . ILE A 1 87 ? -2.021 -7.999 -4.592 1.00 89.06 87 ILE A CA 1
ATOM 720 C C . ILE A 1 87 ? -2.834 -9.095 -5.277 1.00 89.06 87 ILE A C 1
ATOM 722 O O . ILE A 1 87 ? -2.357 -9.783 -6.175 1.00 89.06 87 ILE A O 1
ATOM 726 N N . SER A 1 88 ? -4.098 -9.223 -4.879 1.00 89.88 88 SER A N 1
ATOM 727 C CA . SER A 1 88 ? -5.066 -10.028 -5.619 1.00 89.88 88 SER A CA 1
ATOM 728 C C . SER A 1 88 ? -5.668 -9.195 -6.746 1.00 89.88 88 SER A C 1
ATOM 730 O O . SER A 1 88 ? -6.005 -8.027 -6.549 1.00 89.88 88 SER A O 1
ATOM 732 N N . VAL A 1 89 ? -5.812 -9.797 -7.924 1.00 90.06 89 VAL A N 1
ATOM 733 C CA . VAL A 1 89 ? -6.442 -9.162 -9.083 1.00 90.06 89 VAL A CA 1
ATOM 734 C C . VAL A 1 89 ? -7.779 -9.839 -9.336 1.00 90.06 89 VAL A C 1
ATOM 736 O O . VAL A 1 89 ? -7.849 -11.054 -9.511 1.00 90.06 89 VAL A O 1
ATOM 739 N N . GLN A 1 90 ? -8.838 -9.036 -9.391 1.00 91.44 90 GLN A N 1
ATOM 740 C CA . GLN A 1 90 ? -10.164 -9.478 -9.805 1.00 91.44 90 GLN A CA 1
ATOM 741 C C . GLN A 1 90 ? -10.488 -8.819 -11.148 1.00 91.44 90 GLN A C 1
ATOM 743 O O . GLN A 1 90 ? -10.720 -7.609 -11.187 1.00 91.44 90 GLN A O 1
ATOM 748 N N . PRO A 1 91 ? -10.445 -9.562 -12.266 1.00 91.69 91 PRO A N 1
ATOM 749 C CA . PRO A 1 91 ? -10.749 -8.986 -13.567 1.00 91.69 91 PRO A CA 1
ATOM 750 C C . PRO A 1 91 ? -12.224 -8.567 -13.630 1.00 91.69 91 PRO A C 1
ATOM 752 O O . PRO A 1 91 ? -13.113 -9.337 -13.270 1.00 91.69 91 PRO A O 1
ATOM 755 N N . LEU A 1 92 ? -12.481 -7.350 -14.113 1.00 92.75 92 LEU A N 1
ATOM 756 C CA . LEU A 1 92 ? -13.831 -6.838 -14.343 1.00 92.75 92 LEU A CA 1
ATOM 757 C C . LEU A 1 92 ? -14.261 -7.105 -15.788 1.00 92.75 92 LEU A C 1
ATOM 759 O O . LEU A 1 92 ? -13.496 -6.891 -16.726 1.00 92.75 92 LEU A O 1
ATOM 763 N N . THR A 1 93 ? -15.509 -7.537 -15.974 1.00 91.56 93 THR A N 1
ATOM 764 C CA . THR A 1 93 ? -16.117 -7.715 -17.305 1.00 91.56 93 THR A CA 1
ATOM 765 C C . THR A 1 93 ? -16.777 -6.440 -17.836 1.00 91.56 93 THR A C 1
ATOM 767 O O . THR A 1 93 ? -17.145 -6.389 -19.005 1.00 91.56 93 THR A O 1
ATOM 770 N N . GLY A 1 94 ? -16.956 -5.422 -16.988 1.00 93.00 94 GLY A N 1
ATOM 771 C CA . GLY A 1 94 ? -17.581 -4.143 -17.326 1.00 93.00 94 GLY A CA 1
ATOM 772 C C . GLY A 1 94 ? -16.932 -2.963 -16.589 1.00 93.00 94 GLY A C 1
ATOM 773 O O . GLY A 1 94 ? -16.090 -3.177 -15.718 1.00 93.00 94 GLY A O 1
ATOM 774 N N . PRO A 1 95 ? -17.324 -1.717 -16.914 1.00 90.06 95 PRO A N 1
ATOM 775 C CA . PRO A 1 95 ? -16.689 -0.495 -16.395 1.00 90.06 95 PRO A CA 1
ATOM 776 C C . PRO A 1 95 ? -16.965 -0.222 -14.906 1.00 90.06 95 PRO A C 1
ATOM 778 O O . PRO A 1 95 ? -16.325 0.623 -14.281 1.00 90.06 95 PRO A O 1
ATOM 781 N N . THR A 1 96 ? -17.935 -0.922 -14.319 1.00 92.31 96 THR A N 1
ATOM 782 C CA . THR A 1 96 ? -18.294 -0.784 -12.907 1.00 92.31 96 THR A CA 1
ATOM 783 C C . THR A 1 96 ? -18.465 -2.154 -12.270 1.00 92.31 96 THR A C 1
ATOM 785 O O . THR A 1 96 ? -19.083 -3.039 -12.864 1.00 92.31 96 THR A O 1
ATOM 788 N N . GLY A 1 97 ? -17.974 -2.302 -11.045 1.00 90.50 97 GLY A N 1
ATOM 789 C CA . GLY A 1 97 ? -18.206 -3.452 -10.177 1.00 90.50 97 GLY A CA 1
ATOM 790 C C . GLY A 1 97 ? -18.793 -3.014 -8.837 1.00 90.50 97 GLY A C 1
ATOM 791 O O . GLY A 1 97 ? -18.759 -1.836 -8.488 1.00 90.50 97 GLY A O 1
ATOM 792 N N . LYS A 1 98 ? -19.329 -3.963 -8.070 1.00 91.25 98 LYS A N 1
ATOM 793 C CA . LYS A 1 98 ? -19.683 -3.754 -6.662 1.00 91.25 98 LYS A CA 1
ATOM 794 C C . LYS A 1 98 ? -19.149 -4.922 -5.844 1.00 91.25 98 LYS A C 1
ATOM 796 O O . LYS A 1 98 ? -19.305 -6.071 -6.252 1.00 91.25 98 LYS A O 1
ATOM 801 N N . ALA A 1 99 ? -18.527 -4.626 -4.710 1.00 90.44 99 ALA A N 1
ATOM 802 C CA . ALA A 1 99 ? -18.088 -5.621 -3.741 1.00 90.44 99 ALA A CA 1
ATOM 803 C C . ALA A 1 99 ? -19.040 -5.598 -2.546 1.00 90.44 99 ALA A C 1
ATOM 805 O O . ALA A 1 99 ? -19.169 -4.568 -1.888 1.00 90.44 99 ALA A O 1
ATOM 806 N N . PHE A 1 100 ? -19.702 -6.721 -2.274 1.00 92.69 100 PHE A N 1
ATOM 807 C CA . PHE A 1 100 ? -20.587 -6.867 -1.121 1.00 92.69 100 PHE A CA 1
ATOM 808 C C . PHE A 1 100 ? -19.869 -7.577 0.019 1.00 92.69 100 PHE A C 1
ATOM 810 O O . PHE A 1 100 ? -19.111 -8.520 -0.208 1.00 92.69 100 PHE A O 1
ATOM 817 N N . TYR A 1 101 ? -20.145 -7.148 1.242 1.00 89.19 101 TYR A N 1
ATOM 818 C CA . TYR A 1 101 ? -19.719 -7.833 2.451 1.00 89.19 101 TYR A CA 1
ATOM 819 C C . TYR A 1 101 ? -20.888 -7.965 3.421 1.00 89.19 101 TYR A C 1
ATOM 821 O O . TYR A 1 101 ? -21.797 -7.135 3.475 1.00 89.19 101 TYR A O 1
ATOM 829 N N . LEU A 1 102 ? -20.852 -9.067 4.156 1.00 90.25 102 LEU A N 1
ATOM 830 C CA . LEU A 1 102 ? -21.829 -9.433 5.163 1.00 90.25 102 LEU A CA 1
ATOM 831 C C . LEU A 1 102 ? -21.241 -9.081 6.5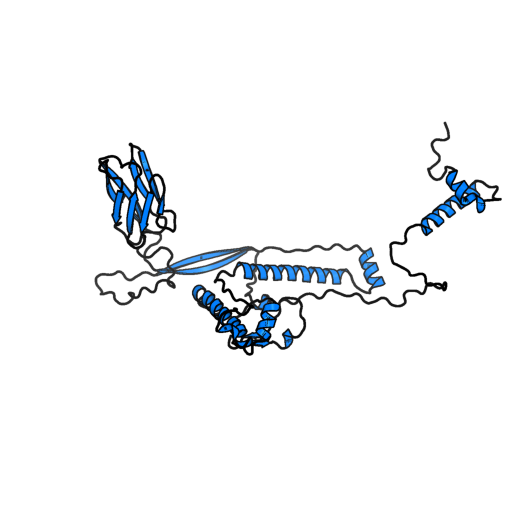28 1.00 90.25 102 LEU A C 1
ATOM 833 O O . LEU A 1 102 ? -20.127 -9.501 6.838 1.00 90.25 102 LEU A O 1
ATOM 837 N N . ASP A 1 103 ? -21.983 -8.321 7.327 1.00 81.81 103 ASP A N 1
ATOM 838 C CA . ASP A 1 103 ? -21.615 -7.979 8.698 1.00 81.81 103 ASP A CA 1
ATOM 839 C C . ASP A 1 103 ? -22.671 -8.511 9.671 1.00 81.81 103 ASP A C 1
ATOM 841 O O . ASP A 1 103 ? -23.851 -8.156 9.591 1.00 81.81 103 ASP A O 1
ATOM 845 N N . ALA A 1 104 ? -22.242 -9.407 10.559 1.00 80.62 104 ALA A N 1
ATOM 846 C CA . ALA A 1 104 ? -23.079 -9.973 11.606 1.00 80.62 104 ALA A CA 1
ATOM 847 C C . ALA A 1 104 ? -22.964 -9.111 12.870 1.00 80.62 104 ALA A C 1
ATOM 849 O O . ALA A 1 104 ? -21.865 -8.881 13.382 1.00 80.62 104 ALA A O 1
ATOM 850 N N . GLN A 1 105 ? -24.104 -8.641 13.362 1.00 69.25 105 GLN A N 1
ATOM 851 C CA . GLN A 1 105 ? -24.218 -7.728 14.494 1.00 69.25 105 GLN A CA 1
ATOM 852 C C . GLN A 1 105 ? -25.044 -8.371 15.601 1.00 69.25 105 GLN A C 1
ATOM 854 O O . GLN A 1 105 ? -25.960 -9.154 15.338 1.00 69.25 105 GLN A O 1
ATOM 859 N N . TYR A 1 106 ? -24.699 -8.041 16.838 1.00 62.78 106 TYR A N 1
ATOM 860 C CA . TYR A 1 106 ? -25.413 -8.510 18.013 1.00 62.78 106 TYR A CA 1
ATOM 861 C C . TYR A 1 106 ? -26.458 -7.493 18.457 1.00 62.78 106 TYR A C 1
ATOM 863 O O . TYR A 1 106 ? -26.196 -6.294 18.419 1.00 62.78 106 TYR A O 1
ATOM 871 N N . GLY A 1 107 ? -27.613 -7.968 18.918 1.00 56.12 107 GLY A N 1
ATOM 872 C CA . GLY A 1 107 ? -28.642 -7.127 19.522 1.00 56.12 107 GLY A CA 1
ATOM 873 C C . GLY A 1 107 ? -29.975 -7.118 18.775 1.00 56.12 107 GLY A C 1
ATOM 874 O O . GLY A 1 107 ? -30.077 -7.418 17.589 1.00 56.12 107 GLY A O 1
ATOM 875 N N . THR A 1 108 ? -31.016 -6.759 19.524 1.00 52.94 108 THR A N 1
ATOM 876 C CA . THR A 1 108 ? -32.423 -6.709 19.086 1.00 52.94 108 THR A CA 1
ATOM 877 C C . THR A 1 108 ? -32.779 -5.376 18.407 1.00 52.94 108 THR A C 1
ATOM 879 O O . THR A 1 108 ? -33.853 -5.226 17.824 1.00 52.94 108 THR A O 1
ATOM 882 N N . ALA A 1 109 ? -31.902 -4.371 18.484 1.00 50.22 109 ALA A N 1
ATOM 883 C CA . ALA A 1 109 ? -32.187 -3.024 18.010 1.00 50.22 109 ALA A CA 1
ATOM 884 C C . ALA A 1 109 ? -31.761 -2.829 16.547 1.00 50.22 109 ALA A C 1
ATOM 886 O O . ALA A 1 109 ? -30.587 -2.898 16.188 1.00 50.22 109 ALA A O 1
ATOM 887 N N . LYS A 1 110 ? -32.731 -2.497 15.692 1.00 49.19 110 LYS A N 1
ATOM 888 C CA . LYS A 1 110 ? -32.461 -1.704 14.490 1.00 49.19 110 LYS A CA 1
ATOM 889 C C . LYS A 1 110 ? -32.495 -0.231 14.896 1.00 49.19 110 LYS A C 1
ATOM 891 O O . LYS A 1 110 ? -33.586 0.275 15.122 1.00 49.19 110 LYS A O 1
ATOM 896 N N . ALA A 1 111 ? -31.331 0.423 14.911 1.00 51.66 111 ALA A N 1
ATOM 897 C CA . ALA A 1 111 ? -31.121 1.832 15.272 1.00 51.66 111 ALA A CA 1
ATOM 898 C C . ALA A 1 111 ? -31.509 2.194 16.728 1.00 51.66 111 ALA A C 1
ATOM 900 O O . ALA A 1 111 ? -32.519 1.735 17.255 1.00 51.66 111 ALA A O 1
ATOM 901 N N . GLY A 1 112 ? -30.677 3.010 17.387 1.00 58.00 112 GLY A N 1
ATOM 902 C CA . GLY A 1 112 ? -30.822 3.371 18.803 1.00 58.00 112 GLY A CA 1
ATOM 903 C C . GLY A 1 112 ? -32.207 3.930 19.148 1.00 58.00 112 GLY A C 1
ATOM 904 O O . GLY A 1 112 ? -32.804 4.679 18.372 1.00 58.00 112 GLY A O 1
ATOM 905 N N . THR A 1 113 ? -32.728 3.559 20.319 1.00 65.44 113 THR A N 1
ATOM 906 C CA . THR A 1 113 ? -34.025 4.054 20.798 1.00 65.44 113 THR A CA 1
ATOM 907 C C . THR A 1 113 ? -33.820 5.411 21.470 1.00 65.44 113 THR A C 1
ATOM 909 O O . THR A 1 113 ? -32.989 5.550 22.366 1.00 65.44 113 THR A O 1
ATOM 912 N N . GLY A 1 114 ? -34.556 6.430 21.022 1.00 76.12 114 GLY A N 1
ATOM 913 C CA . GLY A 1 114 ? -34.514 7.768 21.614 1.00 76.12 114 GLY A CA 1
ATOM 914 C C . GLY A 1 114 ? -35.362 7.863 22.882 1.00 76.12 114 GLY A C 1
ATOM 915 O O . GLY A 1 114 ? -36.509 7.416 22.895 1.00 76.12 114 GLY A O 1
ATOM 916 N N . VAL A 1 115 ? -34.810 8.474 23.926 1.00 80.19 115 VAL A N 1
ATOM 917 C CA . VAL A 1 115 ? -35.545 9.013 25.074 1.00 80.19 115 VAL A CA 1
ATOM 918 C C . VAL A 1 115 ? -35.682 10.512 24.856 1.00 80.19 115 VAL A C 1
ATOM 920 O O . VAL A 1 115 ? -34.700 11.195 24.570 1.00 80.19 115 VAL A O 1
ATOM 923 N N . THR A 1 116 ? -36.907 11.012 24.983 1.00 84.25 116 THR A N 1
ATOM 924 C CA . THR A 1 116 ? -37.219 12.437 24.854 1.00 84.25 116 THR A CA 1
ATOM 925 C C . THR A 1 116 ? -37.785 12.975 26.161 1.00 84.25 116 THR A C 1
ATOM 927 O O . THR A 1 116 ? -38.670 12.354 26.752 1.00 84.25 116 THR A O 1
ATOM 930 N N . SER A 1 117 ? -37.344 14.165 26.548 1.00 83.50 117 SER A N 1
ATOM 931 C CA . SER A 1 117 ? -37.843 14.987 27.644 1.00 83.50 117 SER A CA 1
ATOM 932 C C . SER A 1 117 ? -37.757 14.321 29.017 1.00 83.50 117 SER A C 1
ATOM 934 O O . SER A 1 117 ? -38.669 14.446 29.837 1.00 83.50 117 SER A O 1
ATOM 936 N N . GLU A 1 118 ? -36.652 13.627 29.291 1.00 88.00 118 GLU A N 1
ATOM 937 C CA . GLU A 1 118 ? -36.365 13.135 30.638 1.00 88.00 118 GLU A CA 1
ATOM 938 C C . GLU A 1 118 ? -36.054 14.321 31.561 1.00 88.00 118 GLU A C 1
ATOM 940 O O . GLU A 1 118 ? -35.304 15.224 31.198 1.00 88.00 118 GLU A O 1
ATOM 945 N N . VAL A 1 119 ? -36.676 14.367 32.740 1.00 87.06 119 VAL A N 1
ATOM 946 C CA . VAL A 1 119 ? -36.555 15.516 33.649 1.00 87.06 119 VAL A CA 1
ATOM 947 C C . VAL A 1 119 ? -35.307 15.362 34.514 1.00 87.06 119 VAL A C 1
ATOM 949 O O . VAL A 1 119 ? -35.242 14.471 35.357 1.00 87.06 119 VAL A O 1
ATOM 952 N N . VAL A 1 120 ? -34.354 16.275 34.328 1.00 84.75 120 VAL A N 1
ATOM 953 C CA . VAL A 1 120 ? -33.095 16.363 35.085 1.00 84.75 120 VAL A CA 1
ATOM 954 C C . VAL A 1 120 ? -33.350 16.981 36.461 1.00 84.75 120 VAL A C 1
ATOM 956 O O . VAL A 1 120 ? -32.961 16.429 37.487 1.00 84.75 120 VAL A O 1
ATOM 959 N N . ALA A 1 121 ? -34.026 18.133 36.481 1.00 85.12 121 ALA A N 1
ATOM 960 C CA . ALA A 1 121 ? -34.405 18.856 37.692 1.00 85.12 121 ALA A CA 1
ATOM 961 C C . ALA A 1 121 ? -35.509 19.886 37.397 1.00 85.12 121 ALA A C 1
ATOM 963 O O . ALA A 1 121 ? -35.665 20.341 36.261 1.00 85.12 121 ALA A O 1
ATOM 964 N N . ALA A 1 122 ? -36.244 20.286 38.436 1.00 85.31 122 ALA A N 1
ATOM 965 C CA . ALA A 1 122 ? -37.080 21.484 38.408 1.00 85.31 122 ALA A CA 1
ATOM 966 C C . ALA A 1 122 ? -36.247 22.682 38.886 1.00 85.31 122 ALA A C 1
ATOM 968 O O . ALA A 1 122 ? -35.665 22.633 39.970 1.00 85.31 122 ALA A O 1
ATOM 969 N N . ALA A 1 123 ? -36.180 23.739 38.081 1.00 82.75 123 ALA A N 1
ATOM 970 C CA . ALA A 1 123 ? -35.399 24.928 38.380 1.00 82.75 123 ALA A CA 1
ATOM 971 C C . ALA A 1 123 ? -36.068 25.795 39.456 1.00 82.75 123 ALA A C 1
ATOM 973 O O . ALA A 1 123 ? -37.282 26.027 39.448 1.00 82.75 123 ALA A O 1
ATOM 974 N N . ASP A 1 124 ? -35.255 26.302 40.379 1.00 82.31 124 ASP A N 1
ATOM 975 C CA . ASP A 1 124 ? -35.686 27.119 41.515 1.00 82.31 124 ASP A CA 1
ATOM 976 C C . ASP A 1 124 ? -35.439 28.626 41.320 1.00 82.31 124 ASP A C 1
ATOM 978 O O . ASP A 1 124 ? -35.834 29.425 42.169 1.00 82.31 124 ASP A O 1
ATOM 982 N N . GLY A 1 125 ? -34.829 29.037 40.201 1.00 78.50 125 GLY A N 1
ATOM 983 C CA . GLY A 1 125 ? -34.485 30.437 39.936 1.00 78.50 125 GLY A CA 1
ATOM 984 C C . GLY A 1 125 ? -33.187 30.918 40.589 1.00 78.50 125 GLY A C 1
ATOM 985 O O . GLY A 1 125 ? -32.868 32.098 40.460 1.00 78.50 125 GLY A O 1
ATOM 986 N N . SER A 1 126 ? -32.448 30.058 41.303 1.00 78.88 126 SER A N 1
ATOM 987 C CA . SER A 1 126 ? -31.243 30.458 42.050 1.00 78.88 126 SER A CA 1
ATOM 988 C C . SER A 1 126 ? -30.048 29.518 41.889 1.00 78.88 126 SER A C 1
ATOM 990 O O . SER A 1 126 ? -28.916 29.959 42.090 1.00 78.88 126 SER A O 1
ATOM 992 N N . THR A 1 127 ? -30.262 28.244 41.574 1.00 84.06 127 THR A N 1
ATOM 993 C CA . THR A 1 127 ? -29.195 27.250 41.407 1.00 84.06 127 THR A CA 1
ATOM 994 C C . THR A 1 127 ? -28.616 27.291 39.993 1.00 84.06 127 THR A C 1
ATOM 996 O O . THR A 1 127 ? -29.339 27.341 39.000 1.00 84.06 127 THR A O 1
ATOM 999 N N . THR A 1 128 ? -27.286 27.306 39.898 1.00 85.50 128 THR A N 1
ATOM 1000 C CA . THR A 1 128 ? -26.547 27.360 38.624 1.00 85.50 128 THR A CA 1
ATOM 1001 C C . THR A 1 128 ? -25.872 26.040 38.269 1.00 85.50 128 THR A C 1
ATOM 1003 O O . THR A 1 128 ? -25.388 25.896 37.153 1.00 85.50 128 THR A O 1
ATOM 1006 N N . GLU A 1 129 ? -25.837 25.076 39.189 1.00 85.75 129 GLU A N 1
ATOM 1007 C CA . GLU A 1 129 ? -25.209 23.771 38.989 1.00 85.75 129 GLU A CA 1
ATOM 1008 C C . GLU A 1 129 ? -26.207 22.652 39.273 1.00 85.75 129 GLU A C 1
ATOM 1010 O O . GLU A 1 129 ? -26.897 22.669 40.294 1.00 85.75 129 GLU A O 1
ATOM 1015 N N . PHE A 1 130 ? -26.264 21.669 38.374 1.00 85.94 130 PHE A N 1
ATOM 1016 C CA . PHE A 1 130 ? -27.148 20.512 38.497 1.00 85.94 130 PHE A CA 1
ATOM 1017 C C . PHE A 1 130 ? -26.380 19.223 38.223 1.00 85.94 130 PHE A C 1
ATOM 1019 O O . PHE A 1 130 ? -25.535 19.161 37.329 1.00 85.94 130 PHE A O 1
ATOM 1026 N N . GLU A 1 131 ? -26.709 18.180 38.980 1.00 86.81 131 GLU A N 1
ATOM 1027 C CA . GLU A 1 131 ? -26.162 16.838 38.811 1.00 86.81 131 GLU A CA 1
ATOM 1028 C C . GLU A 1 131 ? -27.308 15.831 38.705 1.00 86.81 131 GLU A C 1
ATOM 1030 O O . GLU A 1 131 ? -28.221 15.833 39.531 1.00 86.81 131 GLU A O 1
ATOM 1035 N N . TYR A 1 132 ? -27.257 14.971 37.689 1.00 86.88 132 TYR A N 1
ATOM 1036 C CA . TYR A 1 132 ? -28.280 13.962 37.438 1.00 86.88 132 TYR A CA 1
ATOM 1037 C C . TYR A 1 132 ? -27.684 12.713 36.791 1.00 86.88 132 TYR A C 1
ATOM 1039 O O . TYR A 1 132 ? -26.705 12.797 36.053 1.00 86.88 132 TYR A O 1
ATOM 1047 N N . THR A 1 133 ? -28.286 11.554 37.044 1.00 85.56 133 THR A N 1
ATOM 1048 C CA . THR A 1 133 ? -27.920 10.291 36.393 1.00 85.56 133 THR A CA 1
ATOM 1049 C C . THR A 1 133 ? -29.078 9.867 35.508 1.00 85.56 133 THR A C 1
ATOM 1051 O O . THR A 1 133 ? -30.178 9.666 36.021 1.00 85.56 133 THR A O 1
ATOM 1054 N N . VAL A 1 134 ? -28.829 9.716 34.207 1.00 83.62 134 VAL A N 1
ATOM 1055 C CA . VAL A 1 134 ? -29.867 9.308 33.254 1.00 83.62 134 VAL A CA 1
ATOM 1056 C C . VAL A 1 134 ? -30.421 7.916 33.559 1.00 83.62 134 VAL A C 1
ATOM 1058 O O . VAL A 1 134 ? -29.711 7.025 34.034 1.00 83.62 134 VAL A O 1
ATOM 1061 N N . ALA A 1 135 ? -31.701 7.717 33.261 1.00 79.44 135 ALA A N 1
ATOM 1062 C CA . ALA A 1 135 ? -32.419 6.489 33.567 1.00 79.44 135 ALA A CA 1
ATOM 1063 C C . ALA A 1 135 ? -31.989 5.288 32.704 1.00 79.44 135 ALA A C 1
ATOM 1065 O O . ALA A 1 135 ? -32.121 4.145 33.149 1.00 79.44 135 ALA A O 1
ATOM 1066 N N . HIS A 1 136 ? -31.487 5.522 31.484 1.00 73.81 136 HIS A N 1
ATOM 1067 C CA . HIS A 1 136 ? -31.127 4.463 30.540 1.00 73.81 136 HIS A CA 1
ATOM 1068 C C . HIS A 1 136 ? -29.644 4.533 30.163 1.00 73.81 136 HIS A C 1
ATOM 1070 O O . HIS A 1 136 ? -29.131 5.561 29.728 1.00 73.81 136 HIS A O 1
ATOM 1076 N N . LEU A 1 137 ? -28.963 3.399 30.326 1.00 68.25 137 LEU A N 1
ATOM 1077 C CA . LEU A 1 137 ? -27.527 3.223 30.116 1.00 68.25 137 LEU A CA 1
ATOM 1078 C C . LEU A 1 137 ? -27.282 2.072 29.126 1.00 68.25 137 LEU A C 1
ATOM 1080 O O . LEU A 1 137 ? -28.049 1.101 29.150 1.00 68.25 137 LEU A O 1
ATOM 1084 N N . PRO A 1 138 ? -26.180 2.099 28.355 1.00 68.62 138 PRO A N 1
ATOM 1085 C CA . PRO A 1 138 ? -25.270 3.228 28.118 1.00 68.62 138 PRO A CA 1
ATOM 1086 C C . PRO A 1 138 ? -25.872 4.310 27.200 1.00 68.62 138 PRO A C 1
ATOM 1088 O O . PRO A 1 138 ? -26.728 4.038 26.358 1.00 68.62 138 PRO A O 1
ATOM 1091 N N . VAL A 1 139 ? -25.399 5.550 27.360 1.00 73.62 139 VAL A N 1
ATOM 1092 C CA . VAL A 1 139 ? -25.821 6.696 26.536 1.00 73.62 139 VAL A CA 1
ATOM 1093 C C . VAL A 1 139 ? -25.056 6.696 25.213 1.00 73.62 139 VAL A C 1
ATOM 1095 O O . VAL A 1 139 ? -23.833 6.569 25.207 1.00 73.62 139 VAL A O 1
ATOM 1098 N N . GLY A 1 140 ? -25.758 6.866 24.092 1.00 70.50 140 GLY A N 1
ATOM 1099 C CA . GLY A 1 140 ? -25.153 6.950 22.765 1.00 70.50 140 GLY A CA 1
ATOM 1100 C C . GLY A 1 140 ? -24.264 8.187 22.616 1.00 70.50 140 GLY A C 1
ATOM 1101 O O . GLY A 1 140 ? -24.670 9.301 22.963 1.00 70.50 140 GLY A O 1
ATOM 1102 N N . PHE A 1 141 ? -23.060 8.000 22.071 1.00 68.12 141 PHE A N 1
ATOM 1103 C CA . PHE A 1 141 ? -22.093 9.079 21.843 1.00 68.12 141 PHE A CA 1
ATOM 1104 C C . PHE A 1 141 ? -22.678 10.194 20.969 1.00 68.12 141 PHE A C 1
ATOM 1106 O O . PHE A 1 141 ? -23.279 9.919 19.930 1.00 68.12 141 PHE A O 1
ATOM 1113 N N . GLY A 1 142 ? -22.496 11.455 21.370 1.00 72.62 142 GLY A N 1
ATOM 1114 C CA . GLY A 1 142 ? -22.929 12.613 20.582 1.00 72.62 142 GLY A CA 1
ATOM 1115 C C . GLY A 1 142 ? -24.443 12.785 20.473 1.00 72.62 142 GLY A C 1
ATOM 1116 O O . GLY A 1 142 ? -24.892 13.593 19.666 1.00 72.62 142 GLY A O 1
ATOM 1117 N N . SER A 1 143 ? -25.238 12.016 21.224 1.00 77.00 143 SER A N 1
ATOM 1118 C CA . SER A 1 143 ? -26.702 12.013 21.092 1.00 77.00 143 SER A CA 1
ATOM 1119 C C . SER A 1 143 ? -27.431 12.871 22.125 1.00 77.00 143 SER A C 1
ATOM 1121 O O . SER A 1 143 ? -28.650 13.002 22.049 1.00 77.00 143 SER A O 1
ATOM 1123 N N . VAL A 1 144 ? -26.704 13.443 23.088 1.00 83.69 144 VAL A N 1
ATOM 1124 C CA . VAL A 1 144 ? -27.292 14.141 24.234 1.00 83.69 144 VAL A CA 1
ATOM 1125 C C . VAL A 1 144 ? -27.577 15.601 23.900 1.00 83.69 144 VAL A C 1
ATOM 1127 O O . VAL A 1 144 ? -26.685 16.344 23.492 1.00 83.69 144 VAL A O 1
ATOM 1130 N N . THR A 1 145 ? -28.819 16.022 24.121 1.00 84.56 145 THR A N 1
ATOM 1131 C CA . THR A 1 145 ? -29.256 17.420 24.050 1.00 84.56 145 THR A CA 1
ATOM 1132 C C . THR A 1 145 ? -29.982 17.780 25.337 1.00 84.56 145 THR A C 1
ATOM 1134 O O . THR A 1 145 ? -30.934 17.111 25.725 1.00 84.56 145 THR A O 1
ATOM 1137 N N . VAL A 1 146 ? -29.542 18.840 26.010 1.00 86.38 146 VAL A N 1
ATOM 1138 C CA . VAL A 1 146 ? -30.176 19.351 27.230 1.00 86.38 146 VAL A CA 1
ATOM 1139 C C . VAL A 1 146 ? -30.858 20.672 26.913 1.00 86.38 146 VAL A C 1
ATOM 1141 O O . VAL A 1 146 ? -30.237 21.562 26.335 1.00 86.38 146 VAL A O 1
ATOM 1144 N N . THR A 1 147 ? -32.116 20.812 27.328 1.00 87.50 147 THR A N 1
ATOM 1145 C CA . THR A 1 147 ? -32.919 22.027 27.153 1.00 87.50 147 THR A CA 1
ATOM 1146 C C . THR A 1 147 ? -33.362 22.568 28.510 1.00 87.50 147 THR A C 1
ATOM 1148 O O . THR A 1 147 ? -33.929 21.835 29.325 1.00 87.50 147 THR A O 1
ATOM 1151 N N . ALA A 1 148 ? -33.138 23.860 28.743 1.00 85.88 148 ALA A N 1
ATOM 1152 C CA . ALA A 1 148 ? -33.601 24.600 29.919 1.00 85.88 148 ALA A CA 1
ATOM 1153 C C . ALA A 1 148 ? -34.240 25.935 29.499 1.00 85.88 148 ALA A C 1
ATOM 1155 O O . ALA A 1 148 ? -34.131 26.343 28.346 1.00 85.88 148 ALA A O 1
ATOM 1156 N N . THR A 1 149 ? -34.925 26.627 30.414 1.00 86.56 149 THR A N 1
ATOM 1157 C CA . THR A 1 149 ? -35.476 27.972 30.160 1.00 86.56 149 THR A CA 1
ATOM 1158 C C . THR A 1 149 ? -34.768 28.991 31.044 1.00 86.56 149 THR A C 1
ATOM 1160 O O . THR A 1 149 ? -34.776 28.856 32.264 1.00 86.56 149 THR A O 1
ATOM 1163 N N . VAL A 1 150 ? -34.155 30.008 30.439 1.00 84.25 150 VAL A N 1
ATOM 1164 C CA . VAL A 1 150 ? -33.458 31.100 31.134 1.00 84.25 150 VAL A CA 1
ATOM 1165 C C . VAL A 1 150 ? -33.984 32.422 30.584 1.00 84.25 150 VAL A C 1
ATOM 1167 O O . VAL A 1 150 ? -33.991 32.632 29.373 1.00 84.25 150 VAL A O 1
ATOM 1170 N N . SER A 1 151 ? -34.417 33.335 31.457 1.00 82.12 151 SER A N 1
ATOM 1171 C CA . SER A 1 151 ? -34.939 34.655 31.066 1.00 82.12 151 SER A CA 1
ATOM 1172 C C . SER A 1 151 ? -36.067 34.583 30.025 1.00 82.12 151 SER A C 1
ATOM 1174 O O . SER A 1 151 ? -36.114 35.368 29.078 1.00 82.12 151 SER A O 1
ATOM 1176 N N . SER A 1 152 ? -36.982 33.628 30.200 1.00 80.00 152 SER A N 1
ATOM 1177 C CA . SER A 1 152 ? -38.126 33.351 29.322 1.00 80.00 152 SER A CA 1
ATOM 1178 C C . SER A 1 152 ? -37.764 32.923 27.891 1.00 80.00 152 SER A C 1
ATOM 1180 O O . SER A 1 152 ? -38.620 32.960 27.005 1.00 80.00 152 SER A O 1
ATOM 1182 N N . ALA A 1 153 ? -36.523 32.481 27.662 1.00 83.69 153 ALA A N 1
ATOM 1183 C CA . ALA A 1 153 ? -36.060 31.890 26.411 1.00 83.69 153 ALA A CA 1
ATOM 1184 C C . ALA A 1 153 ? -35.543 30.460 26.638 1.00 83.69 153 ALA A C 1
ATOM 1186 O O . ALA A 1 153 ? -34.929 30.165 27.664 1.00 83.69 153 ALA A O 1
ATOM 1187 N N . ALA A 1 154 ? -35.793 29.567 25.678 1.00 85.56 154 ALA A N 1
ATOM 1188 C CA . ALA A 1 154 ? -35.224 28.224 25.699 1.00 85.56 154 ALA A CA 1
ATOM 1189 C C . ALA A 1 154 ? -33.731 28.296 25.356 1.00 85.56 154 ALA A C 1
ATOM 1191 O O . ALA A 1 154 ? -33.362 28.870 24.333 1.00 85.56 154 ALA A O 1
ATOM 1192 N N . VAL A 1 155 ? -32.906 27.707 26.213 1.00 86.88 155 VAL A N 1
ATOM 1193 C CA . VAL A 1 155 ? -31.459 27.570 26.047 1.00 86.88 155 VAL A CA 1
ATOM 1194 C C . VAL A 1 155 ? -31.108 26.095 25.908 1.00 86.88 155 VAL A C 1
ATOM 1196 O O . VAL A 1 155 ? -31.728 25.242 26.553 1.00 86.88 155 VAL A O 1
ATOM 1199 N N . THR A 1 156 ? -30.122 25.784 25.071 1.00 88.69 156 THR A N 1
ATOM 1200 C CA . THR A 1 156 ? -29.743 24.397 24.768 1.00 88.69 156 THR A CA 1
ATOM 1201 C C . THR A 1 156 ? -28.239 24.172 24.837 1.00 88.69 156 THR A C 1
ATOM 1203 O O . THR A 1 156 ? -27.450 25.033 24.450 1.00 88.69 156 THR A O 1
ATOM 1206 N N . ALA A 1 157 ? -27.844 22.988 25.303 1.00 86.56 157 ALA A N 1
ATOM 1207 C CA . ALA A 1 157 ? -26.476 22.489 25.219 1.00 86.56 157 ALA A CA 1
ATOM 1208 C C . ALA A 1 157 ? -26.483 21.104 24.571 1.00 86.56 157 ALA A C 1
ATOM 1210 O O . ALA A 1 157 ? -27.284 20.239 24.933 1.00 86.56 157 ALA A O 1
ATOM 1211 N N . THR A 1 158 ? -25.594 20.899 23.604 1.00 84.81 158 THR A N 1
ATOM 1212 C CA . THR A 1 158 ? -25.511 19.668 22.808 1.00 84.81 158 THR A CA 1
ATOM 1213 C C . THR A 1 158 ? -24.159 19.002 22.982 1.00 84.81 158 THR A C 1
ATOM 1215 O O . THR A 1 158 ? -23.143 19.679 23.138 1.00 84.81 158 THR A O 1
ATOM 1218 N N . ASP A 1 159 ? -24.143 17.677 22.929 1.00 83.75 159 ASP A N 1
ATOM 1219 C CA . ASP A 1 159 ? -22.926 16.881 23.040 1.00 83.75 159 ASP A CA 1
ATOM 1220 C C . ASP A 1 159 ? -22.059 16.930 21.776 1.00 83.75 159 ASP A C 1
ATOM 1222 O O . ASP A 1 159 ? -22.509 16.619 20.670 1.00 83.75 159 ASP A O 1
ATOM 1226 N N . SER A 1 160 ? -20.775 17.255 21.943 1.00 68.12 160 SER A N 1
ATOM 1227 C CA . SER A 1 160 ? -19.788 17.199 20.867 1.00 68.12 160 SER A CA 1
ATOM 1228 C C . SER A 1 160 ? -19.144 15.812 20.769 1.00 68.12 160 SER A C 1
ATOM 1230 O O . SER A 1 160 ? -18.025 15.614 21.224 1.00 68.12 160 SER A O 1
ATOM 1232 N N . ALA A 1 161 ? -19.863 14.870 20.153 1.00 62.78 161 ALA A N 1
ATOM 1233 C CA . ALA A 1 161 ? -19.473 13.596 19.513 1.00 62.78 161 ALA A CA 1
ATOM 1234 C C . ALA A 1 161 ? -18.392 12.649 20.106 1.00 62.78 161 ALA A C 1
ATOM 1236 O O . ALA A 1 161 ? -18.306 11.519 19.636 1.00 62.78 161 ALA A O 1
ATOM 1237 N N . THR A 1 162 ? -17.520 13.024 21.047 1.00 58.91 162 THR A N 1
ATOM 1238 C CA . THR A 1 162 ? -16.389 12.167 21.473 1.00 58.91 162 THR A CA 1
ATOM 1239 C C . THR A 1 162 ? -15.861 12.399 22.887 1.00 58.91 162 THR A C 1
ATOM 1241 O O . THR A 1 162 ? -15.243 11.490 23.433 1.00 58.91 162 THR A O 1
ATOM 1244 N N . ASN A 1 163 ? -16.050 13.573 23.492 1.00 66.75 163 ASN A N 1
ATOM 1245 C CA . ASN A 1 163 ? -15.418 13.916 24.776 1.00 66.75 163 ASN A CA 1
ATOM 1246 C C . ASN A 1 163 ? -16.395 14.025 25.956 1.00 66.75 163 ASN A C 1
ATOM 1248 O O . ASN A 1 163 ? -15.945 14.307 27.066 1.00 66.75 163 ASN A O 1
ATOM 1252 N N . GLY A 1 164 ? -17.696 13.804 25.739 1.00 73.94 164 GLY A N 1
ATOM 1253 C CA . GLY A 1 164 ? -18.699 13.944 26.791 1.00 73.94 164 GLY A CA 1
ATOM 1254 C C . GLY A 1 164 ? -18.826 15.377 27.293 1.00 73.94 164 GLY A C 1
ATOM 1255 O O . GLY A 1 164 ? -19.155 15.582 28.456 1.00 73.94 164 GLY A O 1
ATOM 1256 N N . VAL A 1 165 ? -18.516 16.371 26.459 1.00 83.31 165 VAL A N 1
ATOM 1257 C CA . VAL A 1 165 ? -18.695 17.788 26.783 1.00 83.31 165 VAL A CA 1
ATOM 1258 C C . VAL A 1 165 ? -19.965 18.279 26.098 1.00 83.31 165 VAL A C 1
ATOM 1260 O O . VAL A 1 165 ? -20.103 18.189 24.878 1.00 83.31 165 VAL A O 1
ATOM 1263 N N . LEU A 1 166 ? -20.884 18.805 26.902 1.00 83.31 166 LEU A N 1
ATOM 1264 C CA . LEU A 1 166 ? -22.069 19.515 26.444 1.00 83.31 166 LEU A CA 1
ATOM 1265 C C . LEU A 1 166 ? -21.686 20.983 26.267 1.00 83.31 166 LEU A C 1
ATOM 1267 O O . LEU A 1 166 ? -21.241 21.622 27.220 1.00 83.31 166 LEU A O 1
ATOM 1271 N N . ALA A 1 167 ? -21.850 21.498 25.054 1.00 81.69 167 ALA A N 1
ATOM 1272 C CA . ALA A 1 167 ? -21.547 22.882 24.717 1.00 81.69 167 ALA A CA 1
ATOM 1273 C C . ALA A 1 167 ? -22.732 23.527 23.987 1.00 81.69 167 ALA A C 1
ATOM 1275 O O . ALA A 1 167 ? -23.426 22.878 23.198 1.00 81.69 167 ALA A O 1
ATOM 1276 N N . GLY A 1 168 ? -22.959 24.811 24.255 1.00 84.38 168 GLY A N 1
ATOM 1277 C CA . GLY A 1 168 ? -24.059 25.592 23.696 1.00 84.38 168 GLY A CA 1
ATOM 1278 C C . GLY A 1 168 ? -24.246 26.892 24.471 1.00 84.38 168 GLY A C 1
ATOM 1279 O O . GLY A 1 168 ? -23.283 27.619 24.704 1.00 84.38 168 GLY A O 1
ATOM 1280 N N . ASP A 1 169 ? -25.478 27.164 24.891 1.00 85.44 169 ASP A N 1
ATOM 1281 C CA . ASP A 1 169 ? -25.824 28.337 25.708 1.00 85.44 169 ASP A CA 1
ATOM 1282 C C . ASP A 1 169 ? -25.340 28.222 27.170 1.00 85.44 169 ASP A C 1
ATOM 1284 O O . ASP A 1 169 ? -25.295 29.211 27.904 1.00 85.44 169 ASP A O 1
ATOM 1288 N N . PHE A 1 170 ? -24.994 27.009 27.601 1.00 84.88 170 PHE A N 1
ATOM 1289 C CA . PHE A 1 170 ? -24.416 26.683 28.902 1.00 84.88 170 PHE A CA 1
ATOM 1290 C C . PHE A 1 170 ? -23.482 25.474 28.765 1.00 84.88 170 PHE A C 1
ATOM 1292 O O . PHE A 1 170 ? -23.567 24.721 27.790 1.00 84.88 170 PHE A O 1
ATOM 1299 N N . ASP A 1 171 ? -22.594 25.295 29.741 1.00 87.62 171 ASP A N 1
ATOM 1300 C CA . ASP A 1 171 ? -21.581 24.244 29.714 1.00 87.62 171 ASP A CA 1
ATOM 1301 C C . ASP A 1 171 ? -22.027 23.039 30.547 1.00 87.62 171 ASP A C 1
ATOM 1303 O O . ASP A 1 171 ? -22.706 23.159 31.570 1.00 87.62 171 ASP A O 1
ATOM 1307 N N . GLY A 1 172 ? -21.618 21.845 30.136 1.00 86.56 172 GLY A N 1
ATOM 1308 C CA . GLY A 1 172 ? -21.871 20.637 30.902 1.00 86.56 172 GLY A CA 1
ATOM 1309 C C . GLY A 1 172 ? -20.970 19.486 30.496 1.00 86.56 172 GLY A C 1
ATOM 1310 O O . GLY A 1 172 ? -20.215 19.555 29.529 1.00 86.56 172 GLY A O 1
ATOM 1311 N N . THR A 1 173 ? -21.048 18.398 31.248 1.00 86.94 173 THR A N 1
ATOM 1312 C CA . THR A 1 173 ? -20.360 17.152 30.920 1.00 86.94 173 THR A CA 1
ATOM 1313 C C . THR A 1 173 ? -21.290 15.965 31.111 1.00 86.94 173 THR A C 1
ATOM 1315 O O . THR A 1 173 ? -22.167 15.985 31.973 1.00 86.94 173 THR A O 1
ATOM 1318 N N . ILE A 1 174 ? -21.096 14.930 30.301 1.00 83.56 174 ILE A N 1
ATOM 1319 C CA . ILE A 1 174 ? -21.779 13.647 30.378 1.00 83.56 174 ILE A CA 1
ATOM 1320 C C . ILE A 1 174 ? -20.749 12.521 30.369 1.00 83.56 174 ILE A C 1
ATOM 1322 O O . ILE A 1 174 ? -19.887 12.431 29.497 1.00 83.56 174 ILE A O 1
ATOM 1326 N N . ASN A 1 175 ? -20.842 11.628 31.349 1.00 81.81 175 ASN A N 1
ATOM 1327 C CA . ASN A 1 175 ? -20.105 10.374 31.338 1.00 81.81 175 ASN A CA 1
ATOM 1328 C C . ASN A 1 175 ? -20.973 9.278 30.707 1.00 81.81 175 ASN A C 1
ATOM 1330 O O . ASN A 1 175 ? -21.930 8.818 31.323 1.00 81.81 175 ASN A O 1
ATOM 1334 N N . TYR A 1 176 ? -20.623 8.829 29.501 1.00 75.69 176 TYR A N 1
ATOM 1335 C CA . TYR A 1 176 ? -21.403 7.832 28.751 1.00 75.69 176 TYR A CA 1
ATOM 1336 C C . TYR A 1 176 ? -21.536 6.471 29.455 1.00 75.69 176 TYR A C 1
ATOM 1338 O O . TYR A 1 176 ? -22.531 5.772 29.265 1.00 75.69 176 TYR A O 1
ATOM 1346 N N . ASN A 1 177 ? -20.555 6.101 30.287 1.00 69.44 177 ASN A N 1
ATOM 1347 C CA . ASN A 1 177 ? -20.527 4.823 31.000 1.00 69.44 177 ASN A CA 1
ATOM 1348 C C . ASN A 1 177 ? -21.387 4.835 32.263 1.00 69.44 177 ASN A C 1
ATOM 1350 O O . ASN A 1 177 ? -21.994 3.822 32.600 1.00 69.44 177 ASN A O 1
ATOM 1354 N N . THR A 1 178 ? -21.393 5.951 32.991 1.00 72.44 178 THR A N 1
ATOM 1355 C CA . THR A 1 178 ? -22.134 6.072 34.254 1.00 72.44 178 THR A CA 1
ATOM 1356 C C . THR A 1 178 ? -23.446 6.830 34.105 1.00 72.44 178 THR A C 1
ATOM 1358 O O . THR A 1 178 ? -24.223 6.864 35.053 1.00 72.44 178 THR A O 1
ATOM 1361 N N . GLY A 1 179 ? -23.698 7.440 32.941 1.00 75.06 179 GLY A N 1
ATOM 1362 C CA . GLY A 1 179 ? -24.882 8.253 32.659 1.00 75.06 179 GLY A CA 1
ATOM 1363 C C . GLY A 1 179 ? -24.949 9.540 33.478 1.00 75.06 179 GLY A C 1
ATOM 1364 O O . GLY A 1 179 ? -26.003 10.166 33.552 1.00 75.06 179 GLY A O 1
ATOM 1365 N N . LYS A 1 180 ? -23.845 9.922 34.128 1.00 84.19 180 LYS A N 1
ATOM 1366 C CA . LYS A 1 180 ? -23.785 11.093 34.998 1.00 84.19 180 LYS A CA 1
ATOM 1367 C C . LYS A 1 180 ? -23.648 12.359 34.158 1.00 84.19 180 LYS A C 1
ATOM 1369 O O . LYS A 1 180 ? -22.646 12.519 33.463 1.00 84.19 180 LYS A O 1
ATOM 1374 N N . VAL A 1 181 ? -24.633 13.242 34.270 1.00 85.94 181 VAL A N 1
ATOM 1375 C CA . VAL A 1 181 ? -24.692 14.571 33.663 1.00 85.94 181 VAL A CA 1
ATOM 1376 C C . VAL A 1 181 ? -24.395 15.613 34.740 1.00 85.94 181 VAL A C 1
ATOM 1378 O O . VAL A 1 181 ? -25.038 15.630 35.792 1.00 85.94 181 VAL A O 1
ATOM 1381 N N . THR A 1 182 ? -23.450 16.506 34.466 1.00 87.69 182 THR A N 1
ATOM 1382 C CA . THR A 1 182 ? -23.180 17.702 35.272 1.00 87.69 182 THR A CA 1
ATOM 1383 C C . THR A 1 182 ? -23.405 18.931 34.402 1.00 87.69 182 THR A C 1
ATOM 1385 O O . THR A 1 182 ? -22.810 19.031 33.333 1.00 87.69 182 THR A O 1
ATOM 1388 N N . LEU A 1 183 ? -24.248 19.863 34.847 1.00 87.50 183 LEU A N 1
ATOM 1389 C CA . LEU A 1 183 ? -24.602 21.088 34.121 1.00 87.50 183 LEU A CA 1
ATOM 1390 C C . LEU A 1 183 ? -24.144 22.322 34.898 1.00 87.50 183 LEU A C 1
ATOM 1392 O O . LEU A 1 183 ? -24.271 22.349 36.122 1.00 87.50 183 LEU A O 1
ATOM 1396 N N . SER A 1 184 ? -23.669 23.344 34.187 1.00 87.81 184 SER A N 1
ATOM 1397 C CA . SER A 1 184 ? -23.236 24.628 34.739 1.00 87.81 184 SER A CA 1
ATOM 1398 C C . SER A 1 184 ? -23.790 25.787 33.906 1.00 87.81 184 SER A C 1
ATOM 1400 O O . SER A 1 184 ? -23.451 25.962 32.737 1.00 87.81 184 SER A O 1
ATOM 1402 N N . PHE A 1 185 ? -24.662 26.590 34.515 1.00 86.06 185 PHE A N 1
ATOM 1403 C CA . PHE A 1 185 ? -25.318 27.734 33.888 1.00 86.06 185 PHE A CA 1
ATOM 1404 C C . PHE A 1 185 ? -24.658 29.055 34.304 1.00 86.06 185 PHE A C 1
ATOM 1406 O O . PHE A 1 185 ? -24.441 29.306 35.488 1.00 86.06 185 PHE A O 1
ATOM 1413 N N . GLY A 1 186 ? -24.428 29.961 33.347 1.00 81.56 186 GLY A N 1
ATOM 1414 C CA . GLY A 1 186 ? -23.962 31.325 33.642 1.00 81.56 186 GLY A CA 1
ATOM 1415 C C . GLY A 1 186 ? -25.030 32.224 34.287 1.00 81.56 186 GLY A C 1
ATOM 1416 O O . GLY A 1 186 ? -24.712 33.232 34.913 1.00 81.56 186 GLY A O 1
ATOM 1417 N N . THR A 1 187 ? -26.311 31.879 34.142 1.00 83.81 187 THR A N 1
ATOM 1418 C CA . THR A 1 187 ? -27.460 32.518 34.803 1.00 83.81 187 THR A CA 1
ATOM 1419 C C . THR A 1 187 ? -28.437 31.423 35.209 1.00 83.81 187 THR A C 1
ATOM 1421 O O . THR A 1 187 ? -28.701 30.528 34.410 1.00 83.81 187 THR A O 1
ATOM 1424 N N . ALA A 1 188 ? -28.946 31.472 36.443 1.00 85.38 188 ALA A N 1
ATOM 1425 C CA . ALA A 1 188 ? -29.835 30.435 36.960 1.00 85.38 188 ALA A CA 1
ATOM 1426 C C . ALA A 1 188 ? -31.098 30.293 36.077 1.00 85.38 188 ALA A C 1
ATOM 1428 O O . ALA A 1 188 ? -31.672 31.317 35.689 1.00 85.38 188 ALA A O 1
ATOM 1429 N N . PRO A 1 189 ? -31.539 29.063 35.756 1.00 85.50 189 PRO A N 1
ATOM 1430 C CA . PRO A 1 189 ? -32.769 28.835 35.000 1.00 85.50 189 PRO A CA 1
ATOM 1431 C C . PRO A 1 189 ? -34.016 29.329 35.742 1.00 85.50 189 PRO A C 1
ATOM 1433 O O . PRO A 1 189 ? -34.056 29.318 36.972 1.00 85.50 189 PRO A O 1
ATOM 1436 N N . ASP A 1 190 ? -35.037 29.754 34.993 1.00 85.19 190 ASP A N 1
ATOM 1437 C CA . ASP A 1 190 ? -36.238 30.401 35.531 1.00 85.19 190 ASP A CA 1
ATOM 1438 C C . ASP A 1 190 ? -36.990 29.483 36.502 1.00 85.19 190 ASP A C 1
ATOM 1440 O O . ASP A 1 190 ? -37.148 28.280 36.264 1.00 85.19 190 ASP A O 1
ATOM 1444 N N . SER A 1 191 ? -37.507 30.058 37.589 1.00 83.25 191 SER A N 1
ATOM 1445 C CA . SER A 1 191 ? -38.230 29.293 38.603 1.00 83.25 191 SER A CA 1
ATOM 1446 C C . SER A 1 191 ? -39.458 28.590 38.016 1.00 83.25 191 SER A C 1
ATOM 1448 O O . SER A 1 191 ? -40.170 29.124 37.166 1.00 83.25 191 SER A O 1
ATOM 1450 N N . SER A 1 192 ? -39.722 27.371 38.494 1.00 79.81 192 SER A N 1
ATOM 1451 C CA . SER A 1 192 ? -40.847 26.538 38.049 1.00 79.81 192 SER A CA 1
ATOM 1452 C C . SER A 1 192 ? -40.764 26.060 36.587 1.00 79.81 192 SER A C 1
ATOM 1454 O O . SER A 1 192 ? -41.779 25.623 36.035 1.00 79.81 192 SER A O 1
ATOM 1456 N N . THR A 1 193 ? -39.577 26.088 35.969 1.00 85.56 193 THR A N 1
ATOM 1457 C CA . THR A 1 193 ? -39.317 25.456 34.663 1.00 85.56 193 THR A CA 1
ATOM 1458 C C . THR A 1 193 ? -38.549 24.142 34.831 1.00 85.56 193 THR A C 1
ATOM 1460 O O . THR A 1 193 ? -37.786 23.978 35.780 1.00 85.56 193 THR A O 1
ATOM 1463 N N . ASN A 1 194 ? -38.768 23.172 33.939 1.00 86.56 194 ASN A N 1
ATOM 1464 C CA . ASN A 1 194 ? -38.057 21.892 33.987 1.00 86.56 194 ASN A CA 1
ATOM 1465 C C . ASN A 1 194 ? -36.833 21.932 33.074 1.00 86.56 194 ASN A C 1
ATOM 1467 O O . ASN A 1 194 ? -36.929 22.350 31.920 1.00 86.56 194 ASN A O 1
ATOM 1471 N N . ILE A 1 195 ? -35.711 21.427 33.578 1.00 87.31 195 ILE A N 1
ATOM 1472 C CA . ILE A 1 195 ? -34.541 21.093 32.770 1.00 87.31 195 ILE A CA 1
ATOM 1473 C C . ILE A 1 195 ? -34.771 19.686 32.229 1.00 87.31 195 ILE A C 1
ATOM 1475 O O . ILE A 1 195 ? -35.024 18.753 32.996 1.00 87.31 195 ILE A O 1
ATOM 1479 N N . THR A 1 196 ? -34.714 19.541 30.910 1.00 88.81 196 THR A N 1
ATOM 1480 C CA . THR A 1 196 ? -35.002 18.279 30.221 1.00 88.81 196 THR A CA 1
ATOM 1481 C C . THR A 1 196 ? -33.807 17.809 29.407 1.00 88.81 196 THR A C 1
ATOM 1483 O O . THR A 1 196 ? -33.039 18.630 28.906 1.00 88.81 196 THR A O 1
ATOM 1486 N N . ILE A 1 197 ? -33.642 16.494 29.295 1.00 86.25 197 ILE A N 1
ATOM 1487 C CA . ILE A 1 197 ? -32.580 15.850 28.527 1.00 86.25 197 ILE A CA 1
ATOM 1488 C C . ILE A 1 197 ? -33.173 14.871 27.512 1.00 86.25 197 ILE A C 1
ATOM 1490 O O . ILE A 1 197 ? -34.020 14.038 27.843 1.00 86.25 197 ILE A O 1
ATOM 1494 N N . ASP A 1 198 ? -32.700 14.989 26.278 1.00 86.94 198 ASP A N 1
ATOM 1495 C CA . ASP A 1 198 ? -32.957 14.081 25.169 1.00 86.94 198 ASP A CA 1
ATOM 1496 C C . ASP A 1 198 ? -31.669 13.314 24.879 1.00 86.94 198 ASP A C 1
ATOM 1498 O O . ASP A 1 198 ? -30.592 13.908 24.797 1.00 86.94 198 ASP A O 1
ATOM 1502 N N . TYR A 1 199 ? -31.757 11.997 24.733 1.00 84.31 199 TYR A N 1
ATOM 1503 C CA . TYR A 1 199 ? -30.604 11.166 24.394 1.00 84.31 199 TYR A CA 1
ATOM 1504 C C . TYR A 1 199 ? -31.042 9.870 23.725 1.00 84.31 199 TYR A C 1
ATOM 1506 O O . TYR A 1 199 ? -32.163 9.396 23.902 1.00 84.31 199 TYR A O 1
ATOM 1514 N N . THR A 1 200 ? -30.146 9.264 22.952 1.00 78.19 200 THR A N 1
ATOM 1515 C CA . THR A 1 200 ? -30.347 7.888 22.489 1.00 78.19 200 THR A CA 1
ATOM 1516 C C . THR A 1 200 ? -29.647 6.939 23.443 1.00 78.19 200 THR A C 1
ATOM 1518 O O . THR A 1 200 ? -28.541 7.224 23.901 1.00 78.19 200 THR A O 1
ATOM 1521 N N . TYR A 1 201 ? -30.281 5.814 23.749 1.00 68.25 201 TYR A N 1
ATOM 1522 C CA . TYR A 1 201 ? -29.621 4.717 24.442 1.00 68.25 201 TYR A CA 1
ATOM 1523 C C . TYR A 1 201 ? -29.684 3.476 23.566 1.00 68.25 201 TYR A C 1
ATOM 1525 O O . TYR A 1 201 ? -30.656 3.236 22.840 1.00 68.25 201 TYR A O 1
ATOM 1533 N N . ASP A 1 202 ? -28.630 2.682 23.647 1.00 60.62 202 ASP A N 1
ATOM 1534 C CA . ASP A 1 202 ? -28.643 1.333 23.119 1.00 60.62 202 ASP A CA 1
ATOM 1535 C C . ASP A 1 202 ? -28.131 0.403 24.209 1.00 60.62 202 ASP A C 1
ATOM 1537 O O . ASP A 1 202 ? -27.137 0.698 24.865 1.00 60.62 202 ASP A O 1
ATOM 1541 N N . LYS A 1 203 ? -28.820 -0.719 24.431 1.00 53.66 203 LYS A N 1
ATOM 1542 C CA . LYS A 1 203 ? -28.377 -1.721 25.413 1.00 53.66 203 LYS A CA 1
ATOM 1543 C C . LYS A 1 203 ? -27.106 -2.446 24.959 1.00 53.66 203 LYS A C 1
ATOM 1545 O O . LYS A 1 203 ? -26.517 -3.184 25.744 1.00 53.66 203 LYS A O 1
ATOM 1550 N N . VAL A 1 204 ? -26.691 -2.227 23.715 1.00 53.72 204 VAL A N 1
ATOM 1551 C CA . VAL A 1 204 ? -25.439 -2.672 23.106 1.00 53.72 204 VAL A CA 1
ATOM 1552 C C . VAL A 1 204 ? -25.014 -1.530 22.194 1.00 53.72 204 VAL A C 1
ATOM 1554 O O . VAL A 1 204 ? -25.819 -1.145 21.370 1.00 53.72 204 VAL A O 1
ATOM 1557 N N . ALA A 1 205 ? -23.836 -0.923 22.333 1.00 46.22 205 ALA A N 1
ATOM 1558 C CA . ALA A 1 205 ? -23.501 0.241 21.507 1.00 46.22 205 ALA A CA 1
ATOM 1559 C C . ALA A 1 205 ? -23.745 -0.053 20.007 1.00 46.22 205 ALA A C 1
ATOM 1561 O O . ALA A 1 205 ? -23.252 -1.050 19.472 1.00 46.22 205 ALA A O 1
ATOM 1562 N N . VAL A 1 206 ? -24.546 0.789 19.336 1.00 41.41 206 VAL A N 1
ATOM 1563 C CA . VAL A 1 206 ? -24.801 0.682 17.891 1.00 41.41 206 VAL A CA 1
ATOM 1564 C C . VAL A 1 206 ? -23.454 0.585 17.174 1.00 41.41 206 VAL A C 1
ATOM 1566 O O . VAL A 1 206 ? -22.678 1.539 17.183 1.00 41.41 206 VAL A O 1
ATOM 1569 N N . GLY A 1 207 ? -23.194 -0.549 16.523 1.00 48.03 207 GLY A N 1
ATOM 1570 C CA . GLY A 1 207 ? -21.991 -0.753 15.712 1.00 48.03 207 GLY A CA 1
ATOM 1571 C C . GLY A 1 207 ? -20.963 -1.737 16.270 1.00 48.03 207 GLY A C 1
ATOM 1572 O O . GLY A 1 207 ? -19.960 -1.973 15.594 1.00 48.03 207 GLY A O 1
ATOM 1573 N N . ASP A 1 208 ? -21.208 -2.364 17.421 1.00 48.81 208 ASP A N 1
ATOM 1574 C CA . ASP A 1 208 ? -20.328 -3.431 17.896 1.00 48.81 208 ASP A CA 1
ATOM 1575 C C . ASP A 1 208 ? -20.496 -4.687 17.026 1.00 48.81 208 ASP A C 1
ATOM 1577 O O . ASP A 1 208 ? -21.475 -5.438 17.093 1.00 48.81 208 ASP A O 1
ATOM 1581 N N . ARG A 1 209 ? -19.508 -4.904 16.154 1.00 49.12 209 ARG A N 1
ATOM 1582 C CA . ARG A 1 209 ? -19.362 -6.141 15.380 1.00 49.12 209 ARG A CA 1
ATOM 1583 C C . ARG A 1 209 ? -19.246 -7.306 16.360 1.00 49.12 209 ARG A C 1
ATOM 1585 O O . ARG A 1 209 ? -18.547 -7.189 17.365 1.00 49.12 209 ARG A O 1
ATOM 1592 N N . ALA A 1 210 ? -19.837 -8.456 16.034 1.00 50.72 210 ALA A N 1
ATOM 1593 C CA . ALA A 1 210 ? -19.797 -9.653 16.890 1.00 50.72 210 ALA A CA 1
ATOM 1594 C C . ALA A 1 210 ? -18.369 -10.134 17.257 1.00 50.72 210 ALA A C 1
ATOM 1596 O O . ALA A 1 210 ? -18.195 -10.913 18.185 1.00 50.72 210 ALA A O 1
ATOM 1597 N N . ASP A 1 211 ? -17.351 -9.660 16.535 1.00 54.03 211 ASP A N 1
ATOM 1598 C CA . ASP A 1 211 ? -15.922 -9.909 16.759 1.00 54.03 211 ASP A CA 1
ATOM 1599 C C . ASP A 1 211 ? -15.310 -9.077 17.915 1.00 54.03 211 ASP A C 1
ATOM 1601 O O . ASP A 1 211 ? -14.266 -9.429 18.453 1.00 54.03 211 ASP A O 1
ATOM 1605 N N . GLN A 1 212 ? -15.940 -7.966 18.323 1.00 49.88 212 GLN A N 1
ATOM 1606 C CA . GLN A 1 212 ? -15.366 -7.020 19.298 1.00 49.88 212 GLN A CA 1
ATOM 1607 C C . GLN A 1 212 ? -15.919 -7.159 20.724 1.00 49.88 212 GLN A C 1
ATOM 1609 O O . GLN A 1 212 ? -15.238 -6.768 21.673 1.00 49.88 212 GLN A O 1
ATOM 1614 N N . LEU A 1 213 ? -17.106 -7.750 20.904 1.00 47.81 213 LEU A N 1
ATOM 1615 C CA . LEU A 1 213 ? -17.717 -7.964 22.218 1.00 47.81 213 LEU A CA 1
ATOM 1616 C C . LEU A 1 213 ? -17.940 -9.460 22.482 1.00 47.81 213 LEU A C 1
ATOM 1618 O O . LEU A 1 213 ? -18.927 -10.053 22.050 1.00 47.81 213 LEU A O 1
ATOM 1622 N N . PHE A 1 214 ? -17.045 -10.075 23.256 1.00 50.78 214 PHE A N 1
ATOM 1623 C CA . PHE A 1 214 ? -17.289 -11.396 23.834 1.00 50.78 214 PHE A CA 1
ATOM 1624 C C . PHE A 1 214 ? -18.240 -11.248 25.027 1.00 50.78 214 PHE A C 1
ATOM 1626 O O . PHE A 1 214 ? -17.806 -11.137 26.174 1.00 50.78 214 PHE A O 1
ATOM 1633 N N . ALA A 1 215 ? -19.551 -11.225 24.780 1.00 48.78 215 ALA A N 1
ATOM 1634 C CA . ALA A 1 215 ? -20.521 -11.371 25.859 1.00 48.78 215 ALA A CA 1
ATOM 1635 C C . ALA A 1 215 ? -20.398 -12.796 26.439 1.00 48.78 215 ALA A C 1
ATOM 1637 O O . ALA A 1 215 ? -20.824 -13.771 25.825 1.00 48.78 215 ALA A O 1
ATOM 1638 N N . HIS A 1 216 ? -19.800 -12.926 27.628 1.00 49.69 216 HIS A N 1
ATOM 1639 C CA . HIS A 1 216 ? -19.584 -14.208 28.323 1.00 49.69 216 HIS A CA 1
ATOM 1640 C C . HIS A 1 216 ? -20.889 -14.885 28.797 1.00 49.69 216 HIS A C 1
ATOM 1642 O O . HIS A 1 216 ? -20.858 -16.000 29.303 1.00 49.69 216 HIS A O 1
ATOM 1648 N N . ASN A 1 217 ? -22.047 -14.245 28.608 1.00 51.34 217 ASN A N 1
ATOM 1649 C CA . ASN A 1 217 ? -23.321 -14.678 29.186 1.00 51.34 217 ASN A CA 1
ATOM 1650 C C . ASN A 1 217 ? -24.261 -15.338 28.165 1.00 51.34 217 ASN A C 1
ATOM 1652 O O . ASN A 1 217 ? -25.473 -15.320 28.346 1.00 51.34 217 ASN A O 1
ATOM 1656 N N . TYR A 1 218 ? -23.728 -15.938 27.097 1.00 49.28 218 TYR A N 1
ATOM 1657 C CA . TYR A 1 218 ? -24.554 -16.679 26.135 1.00 49.28 218 TYR A CA 1
ATOM 1658 C C . TYR A 1 218 ? -25.156 -17.977 26.726 1.00 49.28 218 TYR A C 1
ATOM 1660 O O . TYR A 1 218 ? -26.114 -18.510 26.172 1.00 49.28 218 TYR A O 1
ATOM 1668 N N . SER A 1 219 ? -24.620 -18.499 27.842 1.00 51.03 219 SER A N 1
ATOM 1669 C CA . SER A 1 219 ? -24.993 -19.817 28.390 1.00 51.03 219 SER A CA 1
ATOM 1670 C C . SER A 1 219 ? -25.681 -19.828 29.758 1.00 51.03 219 SER A C 1
ATOM 1672 O O . SER A 1 219 ? -26.184 -20.879 30.143 1.00 51.03 219 SER A O 1
ATOM 1674 N N . ASP A 1 220 ? -25.727 -18.709 30.483 1.00 51.72 220 ASP A N 1
ATOM 1675 C CA . ASP A 1 220 ? -26.177 -18.686 31.888 1.00 51.72 220 ASP A CA 1
ATOM 1676 C C . ASP A 1 220 ? -27.566 -18.058 32.055 1.00 51.72 220 ASP A C 1
ATOM 1678 O O . ASP A 1 220 ? -27.846 -17.357 33.029 1.00 51.72 220 ASP A O 1
ATOM 1682 N N . ASP A 1 221 ? -28.462 -18.317 31.102 1.00 54.28 221 ASP A N 1
ATOM 1683 C CA . ASP A 1 221 ? -29.838 -17.856 31.212 1.00 54.28 221 ASP A CA 1
ATOM 1684 C C . ASP A 1 221 ? -30.726 -18.934 31.837 1.00 54.28 221 ASP A C 1
ATOM 1686 O O . ASP A 1 221 ? -30.963 -20.012 31.282 1.00 54.28 221 ASP A O 1
ATOM 1690 N N . THR A 1 222 ? -31.207 -18.653 33.047 1.00 53.28 222 THR A N 1
ATOM 1691 C CA . THR A 1 222 ? -32.230 -19.489 33.680 1.00 53.28 222 THR A CA 1
ATOM 1692 C C . THR A 1 222 ? -33.545 -19.357 32.896 1.00 53.28 222 THR A C 1
ATOM 1694 O O . THR A 1 222 ? -33.867 -18.253 32.460 1.00 53.28 222 THR A O 1
ATOM 1697 N N . PRO A 1 223 ? -34.357 -20.425 32.732 1.00 55.84 223 PRO A N 1
ATOM 1698 C CA . PRO A 1 223 ? -35.432 -20.492 31.723 1.00 55.84 223 PRO A CA 1
ATOM 1699 C C . PRO A 1 223 ? -36.583 -19.477 31.847 1.00 55.84 223 PRO A C 1
ATOM 1701 O O . PRO A 1 223 ? -37.559 -19.582 31.108 1.00 55.84 223 PRO A O 1
ATOM 1704 N N . ALA A 1 224 ? -36.541 -18.560 32.814 1.00 55.50 224 ALA A N 1
ATOM 1705 C CA . ALA A 1 224 ? -37.688 -17.764 33.217 1.00 55.50 224 ALA A CA 1
ATOM 1706 C C . ALA A 1 224 ? -37.536 -16.248 33.037 1.00 55.50 224 ALA A C 1
ATOM 1708 O O . ALA A 1 224 ? -38.554 -15.582 33.202 1.00 55.50 224 ALA A O 1
ATOM 1709 N N . ASN A 1 225 ? -36.352 -15.671 32.745 1.00 51.50 225 ASN A N 1
ATOM 1710 C CA . ASN A 1 225 ? -36.279 -14.200 32.760 1.00 51.50 225 ASN A CA 1
ATOM 1711 C C . ASN A 1 225 ? -35.184 -13.447 31.982 1.00 51.50 225 ASN A C 1
ATOM 1713 O O . ASN A 1 225 ? -35.057 -12.245 32.226 1.00 51.50 225 ASN A O 1
ATOM 1717 N N . SER A 1 226 ? -34.475 -14.038 31.015 1.00 58.09 226 SER A N 1
ATOM 1718 C CA . SER A 1 226 ? -33.827 -13.202 29.990 1.00 58.09 226 SER A CA 1
ATOM 1719 C C . SER A 1 226 ? -34.145 -13.678 28.566 1.00 58.09 226 SER A C 1
ATOM 1721 O O . SER A 1 226 ? -34.310 -14.872 28.308 1.00 58.09 226 SER A O 1
ATOM 1723 N N . PRO A 1 227 ? -34.406 -12.742 27.633 1.00 59.91 227 PRO A N 1
ATOM 1724 C CA . PRO A 1 227 ? -34.589 -13.092 26.236 1.00 59.91 227 PRO A CA 1
ATOM 1725 C C . PRO A 1 227 ? -33.242 -13.533 25.660 1.00 59.91 227 PRO A C 1
ATOM 1727 O O . PRO A 1 227 ? -32.227 -12.862 25.863 1.00 59.91 227 PRO A O 1
ATOM 1730 N N . ALA A 1 228 ? -33.251 -14.638 24.908 1.00 62.81 228 ALA A N 1
ATOM 1731 C CA . ALA A 1 228 ? -32.094 -15.066 24.132 1.00 62.81 228 ALA A CA 1
ATOM 1732 C C . ALA A 1 228 ? -31.592 -13.896 23.277 1.00 62.81 228 ALA A C 1
ATOM 1734 O O . ALA A 1 228 ? -32.377 -13.201 22.629 1.00 62.81 228 ALA A O 1
ATOM 1735 N N . GLN A 1 229 ? -30.285 -13.665 23.299 1.00 63.53 229 GLN A N 1
ATOM 1736 C CA . GLN A 1 229 ? -29.701 -12.553 22.569 1.00 63.53 229 GLN A CA 1
ATOM 1737 C C . GLN A 1 229 ? -29.755 -12.831 21.055 1.00 63.53 229 GLN A C 1
ATOM 1739 O O . GLN A 1 229 ? -29.420 -13.922 20.590 1.00 63.53 229 GLN A O 1
ATOM 1744 N N . GLU A 1 230 ? -30.222 -11.847 20.288 1.00 68.81 230 GLU A N 1
ATOM 1745 C CA . GLU A 1 230 ? -30.445 -11.975 18.847 1.00 68.81 230 GLU A CA 1
ATOM 1746 C C . GLU A 1 230 ? -29.186 -11.627 18.042 1.00 68.81 230 GLU A C 1
ATOM 1748 O O . GLU A 1 230 ? -28.416 -10.734 18.404 1.00 68.81 230 GLU A O 1
ATOM 1753 N N . MET A 1 231 ? -28.999 -12.317 16.914 1.00 70.06 231 MET A N 1
ATOM 1754 C CA . MET A 1 231 ? -27.994 -11.983 15.906 1.00 70.06 231 MET A CA 1
ATOM 1755 C C . MET A 1 231 ? -28.687 -11.493 14.640 1.00 70.06 231 MET A C 1
ATOM 1757 O O . MET A 1 231 ? -29.564 -12.169 14.099 1.00 70.06 231 MET A O 1
ATOM 1761 N N . ASN A 1 232 ? -28.254 -10.345 14.135 1.00 74.50 232 ASN A N 1
ATOM 1762 C CA . ASN A 1 232 ? -28.705 -9.790 12.870 1.00 74.50 232 ASN A CA 1
ATOM 1763 C C . ASN A 1 232 ? -27.571 -9.832 11.839 1.00 74.50 232 ASN A C 1
ATOM 1765 O O . ASN A 1 232 ? -26.389 -9.802 12.175 1.00 74.50 232 ASN A O 1
ATOM 1769 N N . VAL A 1 233 ? -27.935 -9.886 10.562 1.00 80.75 233 VAL A N 1
ATOM 1770 C CA . VAL A 1 233 ? -27.002 -9.867 9.440 1.00 80.75 233 VAL A CA 1
ATOM 1771 C C . VAL A 1 233 ? -27.345 -8.692 8.539 1.00 80.75 233 VAL A C 1
ATOM 1773 O O . VAL A 1 233 ? -28.449 -8.603 8.002 1.00 80.75 233 VAL A O 1
ATOM 1776 N N . THR A 1 234 ? -26.379 -7.803 8.338 1.00 81.69 234 THR A N 1
ATOM 1777 C CA . THR A 1 234 ? -26.485 -6.694 7.392 1.00 81.69 234 THR A CA 1
ATOM 1778 C C . THR A 1 234 ? -25.588 -6.954 6.187 1.00 81.69 234 THR A C 1
ATOM 1780 O O . THR A 1 234 ? -24.504 -7.522 6.306 1.00 81.69 234 THR A O 1
ATOM 1783 N N . ILE A 1 235 ? -26.056 -6.576 4.999 1.00 85.62 235 ILE A N 1
ATOM 1784 C CA . ILE A 1 235 ? -25.274 -6.661 3.763 1.00 85.62 235 ILE A CA 1
ATOM 1785 C C . ILE A 1 235 ? -24.981 -5.234 3.326 1.00 85.62 235 ILE A C 1
ATOM 1787 O O . ILE A 1 235 ? -25.902 -4.456 3.085 1.00 85.62 235 ILE A O 1
ATOM 1791 N N . SER A 1 236 ? -23.699 -4.908 3.224 1.00 86.50 236 SER A N 1
ATOM 1792 C CA . SER A 1 236 ? -23.208 -3.609 2.768 1.00 86.50 236 SER A CA 1
ATOM 1793 C C . SER A 1 236 ? -22.389 -3.785 1.491 1.00 86.50 236 SER A C 1
ATOM 1795 O O . SER A 1 236 ? -21.880 -4.872 1.215 1.00 86.50 236 SER A O 1
ATOM 1797 N N . GLY A 1 237 ? -22.285 -2.734 0.679 1.00 89.69 237 GLY A N 1
ATOM 1798 C CA . GLY A 1 237 ? -21.589 -2.783 -0.604 1.00 89.69 237 GLY A CA 1
ATOM 1799 C C . GLY A 1 237 ? -20.725 -1.554 -0.849 1.00 89.69 237 GLY A C 1
ATOM 1800 O O . GLY A 1 237 ? -21.077 -0.455 -0.430 1.00 89.69 237 GLY A O 1
ATOM 1801 N N . VAL A 1 238 ? -19.606 -1.753 -1.545 1.00 93.38 238 VAL A N 1
ATOM 1802 C CA . VAL A 1 238 ? -18.725 -0.690 -2.044 1.00 93.38 238 VAL A CA 1
ATOM 1803 C C . VAL A 1 238 ? -18.701 -0.734 -3.563 1.00 93.38 238 VAL A C 1
ATOM 1805 O O . VAL A 1 238 ? -18.567 -1.800 -4.171 1.00 93.38 238 VAL A O 1
ATOM 1808 N N . ASP A 1 239 ? -18.803 0.443 -4.166 1.00 93.12 239 ASP A N 1
ATOM 1809 C CA . ASP A 1 239 ? -18.797 0.615 -5.610 1.00 93.12 239 ASP A CA 1
ATOM 1810 C C . ASP A 1 239 ? -17.370 0.748 -6.136 1.00 93.12 239 ASP A C 1
ATOM 1812 O O . ASP A 1 239 ? -16.537 1.449 -5.565 1.00 93.12 239 ASP A O 1
ATOM 1816 N N . ILE A 1 240 ? -17.094 0.066 -7.244 1.00 92.44 240 ILE A N 1
ATOM 1817 C CA . ILE A 1 240 ? -15.805 0.063 -7.930 1.00 92.44 240 ILE A CA 1
ATOM 1818 C C . ILE A 1 240 ? -16.031 0.635 -9.327 1.00 92.44 240 ILE A C 1
ATOM 1820 O O . ILE A 1 240 ? -16.855 0.127 -10.088 1.00 92.44 240 ILE A O 1
ATOM 1824 N N . THR A 1 241 ? -15.282 1.672 -9.684 1.00 92.06 241 THR A N 1
ATOM 1825 C CA . THR A 1 241 ? -15.334 2.313 -11.005 1.00 92.06 241 THR A CA 1
ATOM 1826 C C . THR A 1 241 ? -13.972 2.239 -11.675 1.00 92.06 241 THR A C 1
ATOM 1828 O O . THR A 1 241 ? -12.957 2.501 -11.030 1.00 92.06 241 THR A O 1
ATOM 1831 N N . THR A 1 242 ? -13.934 1.907 -12.964 1.00 91.50 242 THR A N 1
ATOM 1832 C CA . THR A 1 242 ? -12.678 1.845 -13.720 1.00 91.50 242 THR A CA 1
ATOM 1833 C C . THR A 1 242 ? -12.169 3.231 -14.100 1.00 91.50 242 THR A C 1
ATOM 1835 O O . THR A 1 242 ? -12.952 4.108 -14.466 1.00 91.50 242 THR A O 1
ATOM 1838 N N . THR A 1 243 ? -10.850 3.401 -14.092 1.00 90.69 243 THR A N 1
ATOM 1839 C CA . THR A 1 243 ? -10.153 4.562 -14.658 1.00 90.69 243 THR A CA 1
ATOM 1840 C C . THR A 1 243 ? -9.364 4.136 -15.898 1.00 90.69 243 THR A C 1
ATOM 1842 O O . THR A 1 243 ? -8.887 3.003 -15.986 1.00 90.69 243 THR A O 1
ATOM 1845 N N . GLU A 1 244 ? -9.240 5.027 -16.884 1.00 90.25 244 GLU A N 1
ATOM 1846 C CA . GLU A 1 244 ? -8.523 4.751 -18.134 1.00 90.25 244 GLU A CA 1
ATOM 1847 C C . GLU A 1 244 ? -7.177 5.487 -18.180 1.00 90.25 244 GLU A C 1
ATOM 1849 O O . GLU A 1 244 ? -7.070 6.643 -17.767 1.00 90.25 244 GLU A O 1
ATOM 1854 N N . LYS A 1 245 ? -6.147 4.827 -18.729 1.00 90.56 245 LYS A N 1
ATOM 1855 C CA . LYS A 1 245 ? -4.844 5.432 -19.043 1.00 90.56 245 LYS A CA 1
ATOM 1856 C C . LYS A 1 245 ? -4.496 5.199 -20.506 1.00 90.56 245 LYS A C 1
ATOM 1858 O O . LYS A 1 245 ? -4.482 4.062 -20.973 1.00 90.56 245 LYS A O 1
ATOM 1863 N N . ALA A 1 246 ? -4.162 6.273 -21.213 1.00 92.12 246 ALA A N 1
ATOM 1864 C CA . ALA A 1 246 ? -3.769 6.224 -22.614 1.00 92.12 246 ALA A CA 1
ATOM 1865 C C . ALA A 1 246 ? -2.610 7.188 -22.888 1.00 92.12 246 ALA A C 1
ATOM 1867 O O . ALA A 1 246 ? -2.575 8.302 -22.369 1.00 92.12 246 ALA A O 1
ATOM 1868 N N . LEU A 1 247 ? -1.679 6.768 -23.745 1.00 92.62 247 LEU A N 1
ATOM 1869 C CA . LEU A 1 247 ? -0.594 7.605 -24.253 1.00 92.62 247 LEU A CA 1
ATOM 1870 C C . LEU A 1 247 ? -0.631 7.601 -25.779 1.00 92.62 247 LEU A C 1
ATOM 1872 O O . LEU A 1 247 ? -0.826 6.563 -26.409 1.00 92.62 247 LEU A O 1
ATOM 1876 N N . LYS A 1 248 ? -0.416 8.775 -26.371 1.00 92.62 248 LYS A N 1
ATOM 1877 C CA . LYS A 1 248 ? -0.326 8.961 -27.819 1.00 92.62 248 LYS A CA 1
ATOM 1878 C C . LYS A 1 248 ? 1.116 9.245 -28.201 1.00 92.62 248 LYS A C 1
ATOM 1880 O O . LYS A 1 248 ? 1.787 10.030 -27.533 1.00 92.62 248 LYS A O 1
ATOM 1885 N N . THR A 1 249 ? 1.566 8.689 -29.320 1.00 89.19 249 THR A N 1
ATOM 1886 C CA . THR A 1 249 ? 2.825 9.116 -29.928 1.00 89.19 249 THR A CA 1
ATOM 1887 C C . THR A 1 249 ? 2.657 9.416 -31.401 1.00 89.19 249 THR A C 1
ATOM 1889 O O . THR A 1 249 ? 1.880 8.771 -32.099 1.00 89.19 249 THR A O 1
ATOM 1892 N N . ILE A 1 250 ? 3.343 10.463 -31.847 1.00 90.62 250 ILE A N 1
ATOM 1893 C CA . ILE A 1 250 ? 3.318 10.961 -33.217 1.00 90.62 250 ILE A CA 1
ATOM 1894 C C . ILE A 1 250 ? 4.768 10.957 -33.681 1.00 90.62 250 ILE A C 1
ATOM 1896 O O . ILE A 1 250 ? 5.627 11.523 -33.008 1.00 90.62 250 ILE A O 1
ATOM 1900 N N . ILE A 1 251 ? 5.029 10.314 -34.811 1.00 88.75 251 ILE A N 1
ATOM 1901 C CA . ILE A 1 251 ? 6.336 10.302 -35.457 1.00 88.75 251 ILE A CA 1
ATOM 1902 C C . ILE A 1 251 ? 6.168 10.714 -36.916 1.00 88.75 251 ILE A C 1
ATOM 1904 O O . ILE A 1 251 ? 5.159 10.396 -37.546 1.00 88.75 251 ILE A O 1
ATOM 1908 N N . GLN A 1 252 ? 7.132 11.473 -37.429 1.00 92.50 252 GLN A N 1
ATOM 1909 C CA . GLN A 1 252 ? 7.173 11.882 -38.828 1.00 92.50 252 GLN A CA 1
ATOM 1910 C C . GLN A 1 252 ? 7.767 10.762 -39.686 1.00 92.50 252 GLN A C 1
ATOM 1912 O O . GLN A 1 252 ? 8.636 10.022 -39.225 1.00 92.50 252 GLN A O 1
ATOM 1917 N N . MET A 1 253 ? 7.323 10.640 -40.936 1.00 90.75 253 MET A N 1
ATOM 1918 C CA . MET A 1 253 ? 7.794 9.583 -41.839 1.00 90.75 253 MET A CA 1
ATOM 1919 C C . MET A 1 253 ? 9.294 9.715 -42.130 1.00 90.75 253 MET A C 1
ATOM 1921 O O . MET A 1 253 ? 10.005 8.721 -42.227 1.00 90.75 253 MET A O 1
ATOM 1925 N N . GLU A 1 254 ? 9.792 10.945 -42.193 1.00 90.69 254 GLU A N 1
ATOM 1926 C CA . GLU A 1 254 ? 11.202 11.266 -42.382 1.00 90.69 254 GLU A CA 1
ATOM 1927 C C . GLU A 1 254 ? 12.044 10.704 -41.233 1.00 90.69 254 GLU A C 1
ATOM 1929 O O . GLU A 1 254 ? 13.098 10.122 -41.466 1.00 90.69 254 GLU A O 1
ATOM 1934 N N . ALA A 1 255 ? 11.540 10.790 -39.998 1.00 85.31 255 ALA A N 1
ATOM 1935 C CA . ALA A 1 255 ? 12.211 10.230 -38.832 1.00 85.31 255 ALA A CA 1
ATOM 1936 C C . ALA A 1 255 ? 12.214 8.694 -38.855 1.00 85.31 255 ALA A C 1
ATOM 1938 O O . ALA A 1 255 ? 13.195 8.085 -38.446 1.00 85.31 255 ALA A O 1
ATOM 1939 N N . VAL A 1 256 ? 11.157 8.053 -39.369 1.00 91.12 256 VAL A N 1
ATOM 1940 C CA . VAL A 1 256 ? 11.139 6.591 -39.565 1.00 91.12 256 VAL A CA 1
ATOM 1941 C C . VAL A 1 256 ? 12.192 6.175 -40.593 1.00 91.12 256 VAL A C 1
ATOM 1943 O O . VAL A 1 256 ? 12.945 5.227 -40.361 1.00 91.12 256 VAL A O 1
ATOM 1946 N N . GLN A 1 257 ? 12.266 6.895 -41.715 1.00 89.12 257 GLN A N 1
ATOM 1947 C CA . GLN A 1 257 ? 13.239 6.637 -42.776 1.00 89.12 257 GLN A CA 1
ATOM 1948 C C . GLN A 1 257 ? 14.673 6.843 -42.285 1.00 89.12 257 GLN A C 1
ATOM 1950 O O . GLN A 1 257 ? 15.532 6.003 -42.550 1.00 89.12 257 GLN A O 1
ATOM 1955 N N . ASP A 1 258 ? 14.915 7.905 -41.520 1.00 88.44 258 ASP A N 1
ATOM 1956 C CA . ASP A 1 258 ? 16.226 8.202 -40.952 1.00 88.44 258 ASP A CA 1
ATOM 1957 C C . ASP A 1 258 ? 16.656 7.137 -39.934 1.00 88.44 258 ASP A C 1
ATOM 1959 O O . ASP A 1 258 ? 17.759 6.594 -40.008 1.00 88.44 258 ASP A O 1
ATOM 1963 N N . MET A 1 259 ? 15.749 6.726 -39.042 1.00 84.56 259 MET A N 1
ATOM 1964 C CA . MET A 1 259 ? 16.048 5.697 -38.042 1.00 84.56 259 MET A CA 1
ATOM 1965 C C . MET A 1 259 ? 16.315 4.326 -38.672 1.00 84.56 259 MET A C 1
ATOM 1967 O O . MET A 1 259 ? 17.162 3.566 -38.192 1.00 84.56 259 MET A O 1
ATOM 1971 N N . TYR A 1 260 ? 15.626 4.019 -39.771 1.00 88.31 260 TYR A N 1
ATOM 1972 C CA . TYR A 1 260 ? 15.856 2.794 -40.520 1.00 88.31 260 TYR A CA 1
ATOM 1973 C C . TYR A 1 260 ? 17.175 2.843 -41.301 1.00 88.31 260 TYR A C 1
ATOM 1975 O O . TYR A 1 260 ? 17.941 1.881 -41.257 1.00 88.31 260 TYR A O 1
ATOM 1983 N N . SER A 1 261 ? 17.475 3.964 -41.965 1.00 85.81 261 SER A N 1
ATOM 1984 C CA . SER A 1 261 ? 18.684 4.119 -42.782 1.00 85.81 261 SER A CA 1
ATOM 1985 C C . SER A 1 261 ? 19.961 4.224 -41.948 1.00 85.81 261 SER A C 1
ATOM 1987 O O . SER A 1 261 ? 20.987 3.684 -42.354 1.00 85.81 261 SER A O 1
ATOM 1989 N N . GLN A 1 262 ? 19.925 4.924 -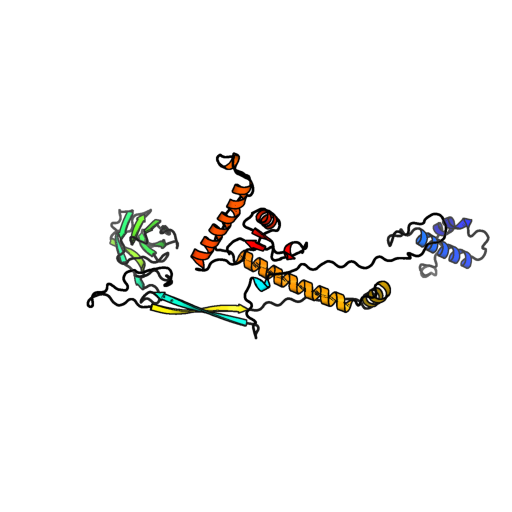40.811 1.00 83.12 262 GLN A N 1
ATOM 1990 C CA . GLN A 1 262 ? 21.112 5.142 -39.978 1.00 83.12 262 GLN A CA 1
ATOM 1991 C C . GLN A 1 262 ? 21.327 4.032 -38.946 1.00 83.12 262 GLN A C 1
ATOM 1993 O O . GLN A 1 262 ? 22.466 3.646 -38.690 1.00 83.12 262 GLN A O 1
ATOM 1998 N N . PHE A 1 263 ? 20.251 3.505 -38.350 1.00 82.38 263 PHE A N 1
ATOM 1999 C CA . PHE A 1 263 ? 20.348 2.606 -37.195 1.00 82.38 263 PHE A CA 1
ATOM 2000 C C . PHE A 1 263 ? 19.747 1.215 -37.422 1.00 82.38 263 PHE A C 1
ATOM 2002 O O . PHE A 1 263 ? 19.836 0.363 -36.538 1.00 82.38 263 PHE A O 1
ATOM 2009 N N . GLY A 1 264 ? 19.125 0.962 -38.580 1.00 85.94 264 GLY A N 1
ATOM 2010 C CA . GLY A 1 264 ? 18.478 -0.318 -38.884 1.00 85.94 264 GLY A CA 1
ATOM 2011 C C . GLY A 1 264 ? 17.269 -0.632 -37.995 1.00 85.94 264 GLY A C 1
ATOM 2012 O O . GLY A 1 264 ? 16.822 -1.779 -37.946 1.00 85.94 264 GLY A O 1
ATOM 2013 N N . LEU A 1 265 ? 16.739 0.361 -37.273 1.00 85.69 265 LEU A N 1
ATOM 2014 C CA . LEU A 1 265 ? 15.615 0.196 -36.356 1.00 85.69 265 LEU A CA 1
ATOM 2015 C C . LEU A 1 265 ? 14.306 0.623 -37.011 1.00 85.69 265 LEU A C 1
ATOM 2017 O O . LEU A 1 265 ? 14.247 1.595 -37.760 1.00 85.69 265 LEU A O 1
ATOM 2021 N N . ARG A 1 266 ? 13.225 -0.080 -36.671 1.00 89.31 266 ARG A N 1
ATOM 2022 C CA . ARG A 1 266 ? 11.864 0.325 -37.038 1.00 89.31 266 ARG A CA 1
ATOM 2023 C C . ARG A 1 266 ? 11.283 1.192 -35.936 1.00 89.31 266 ARG A C 1
ATOM 2025 O O . ARG A 1 266 ? 11.046 0.704 -34.830 1.00 89.31 266 ARG A O 1
ATOM 2032 N N . ALA A 1 267 ? 11.061 2.464 -36.240 1.00 85.88 267 ALA A N 1
ATOM 2033 C CA . ALA A 1 267 ? 10.668 3.434 -35.233 1.00 85.88 267 ALA A CA 1
ATOM 2034 C C . ALA A 1 267 ? 9.272 3.182 -34.658 1.00 85.88 267 ALA A C 1
ATOM 2036 O O . ALA A 1 267 ? 9.085 3.370 -33.459 1.00 85.88 267 ALA A O 1
ATOM 2037 N N . GLU A 1 268 ? 8.323 2.661 -35.440 1.00 87.62 268 GLU A N 1
ATOM 2038 C CA . GLU A 1 268 ? 6.977 2.376 -34.930 1.00 87.62 268 GLU A CA 1
ATOM 2039 C C . GLU A 1 268 ? 6.980 1.275 -33.862 1.00 87.62 268 GLU A C 1
ATOM 2041 O O . GLU A 1 268 ? 6.305 1.396 -32.839 1.00 87.62 268 GLU A O 1
ATOM 2046 N N . ASN A 1 269 ? 7.778 0.223 -34.062 1.00 89.31 269 ASN A N 1
ATOM 2047 C CA . ASN A 1 269 ? 7.849 -0.910 -33.136 1.00 89.31 269 ASN A CA 1
ATOM 2048 C C . ASN A 1 269 ? 8.519 -0.524 -31.810 1.00 89.31 269 ASN A C 1
ATOM 2050 O O . ASN A 1 269 ? 8.050 -0.907 -30.733 1.00 89.31 269 ASN A O 1
ATOM 2054 N N . GLU A 1 270 ? 9.610 0.243 -31.880 1.00 87.94 270 GLU A N 1
ATOM 2055 C CA . GLU A 1 270 ? 10.299 0.741 -30.685 1.00 87.94 270 GLU A CA 1
ATOM 2056 C C . GLU A 1 270 ? 9.382 1.677 -29.890 1.00 87.94 270 GLU A C 1
ATOM 2058 O O . GLU A 1 270 ? 9.255 1.548 -28.674 1.00 87.94 270 GLU A O 1
ATOM 2063 N N . LEU A 1 271 ? 8.665 2.565 -30.578 1.00 88.69 271 LEU A N 1
ATOM 2064 C CA . LEU A 1 271 ? 7.766 3.529 -29.956 1.00 88.69 271 LEU A CA 1
ATOM 2065 C C . LEU A 1 271 ? 6.552 2.869 -29.300 1.00 88.69 271 LEU A C 1
ATOM 2067 O O . LEU A 1 271 ? 6.212 3.205 -28.166 1.00 88.69 271 LEU A O 1
ATOM 2071 N N . ALA A 1 272 ? 5.948 1.879 -29.963 1.00 89.75 272 ALA A N 1
ATOM 2072 C CA . ALA A 1 272 ? 4.868 1.082 -29.387 1.00 89.75 272 ALA A CA 1
ATOM 2073 C C . ALA A 1 272 ? 5.321 0.369 -28.102 1.00 89.75 272 ALA A C 1
ATOM 2075 O O . ALA A 1 272 ? 4.605 0.367 -27.098 1.00 89.75 272 ALA A O 1
ATOM 2076 N N . THR A 1 273 ? 6.543 -0.169 -28.102 1.00 89.94 273 THR A N 1
ATOM 2077 C CA . THR A 1 273 ? 7.135 -0.816 -26.923 1.00 89.94 273 THR A CA 1
ATOM 2078 C C . THR A 1 273 ? 7.381 0.188 -25.795 1.00 89.94 273 THR A C 1
ATOM 2080 O O . THR A 1 273 ? 7.078 -0.095 -24.634 1.00 89.94 273 THR A O 1
ATOM 2083 N N . ILE A 1 274 ? 7.881 1.385 -26.119 1.00 89.81 274 ILE A N 1
ATOM 2084 C CA . ILE A 1 274 ? 8.125 2.447 -25.136 1.00 89.81 274 ILE A CA 1
ATOM 2085 C C . ILE A 1 274 ? 6.819 2.881 -24.469 1.00 89.81 274 ILE A C 1
ATOM 2087 O O . ILE A 1 274 ? 6.766 2.983 -23.242 1.00 89.81 274 ILE A O 1
ATOM 2091 N N . VAL A 1 275 ? 5.767 3.093 -25.260 1.00 92.06 275 VAL A N 1
ATOM 2092 C CA . VAL A 1 275 ? 4.444 3.482 -24.765 1.00 92.06 275 VAL A CA 1
ATOM 2093 C C . VAL A 1 275 ? 3.847 2.403 -23.867 1.00 92.06 275 VAL A C 1
ATOM 2095 O O . VAL A 1 275 ? 3.429 2.708 -22.751 1.00 92.06 275 VAL A O 1
ATOM 2098 N N . ALA A 1 276 ? 3.852 1.144 -24.310 1.00 91.06 276 ALA A N 1
ATOM 2099 C CA . ALA A 1 276 ? 3.307 0.035 -23.532 1.00 91.06 276 ALA A CA 1
ATOM 2100 C C . ALA A 1 276 ? 4.013 -0.114 -22.174 1.00 91.06 276 ALA A C 1
ATOM 2102 O O . ALA A 1 276 ? 3.362 -0.260 -21.137 1.00 91.06 276 ALA A O 1
ATOM 2103 N N . ASN A 1 277 ? 5.345 -0.014 -22.161 1.00 90.50 277 ASN A N 1
ATOM 2104 C CA . ASN A 1 277 ? 6.122 -0.088 -20.928 1.00 90.50 277 ASN A CA 1
ATOM 2105 C C . ASN A 1 277 ? 5.901 1.124 -20.012 1.00 90.50 277 ASN A C 1
ATOM 2107 O O . ASN A 1 277 ? 5.942 0.979 -18.790 1.00 90.50 277 ASN A O 1
ATOM 2111 N N . GLN A 1 278 ? 5.664 2.311 -20.574 1.00 90.94 278 GLN A N 1
ATOM 2112 C CA . GLN A 1 278 ? 5.388 3.508 -19.785 1.00 90.94 278 GLN A CA 1
ATOM 2113 C C . GLN A 1 278 ? 4.013 3.441 -19.111 1.00 90.94 278 GLN A C 1
ATOM 2115 O O . GLN A 1 278 ? 3.931 3.698 -17.912 1.00 90.94 278 GLN A O 1
ATOM 2120 N N . ILE A 1 279 ? 2.966 3.033 -19.840 1.00 92.50 279 ILE A N 1
ATOM 2121 C CA . ILE A 1 279 ? 1.620 2.838 -19.271 1.00 92.50 279 ILE A CA 1
ATOM 2122 C C . ILE A 1 279 ? 1.674 1.800 -18.151 1.00 92.50 279 ILE A C 1
ATOM 2124 O O . ILE A 1 279 ? 1.174 2.041 -17.056 1.00 92.50 279 ILE A O 1
ATOM 2128 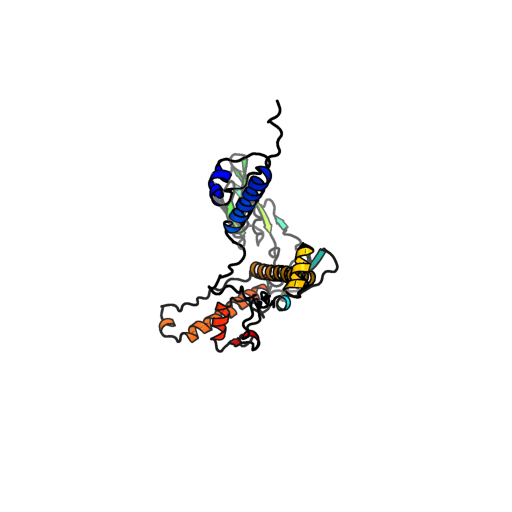N N . ARG A 1 280 ? 2.341 0.664 -18.397 1.00 89.94 280 ARG A N 1
ATOM 2129 C CA . ARG A 1 280 ? 2.511 -0.383 -17.385 1.00 89.94 280 ARG A CA 1
ATOM 2130 C C . ARG A 1 280 ? 3.170 0.158 -16.116 1.00 89.94 280 ARG A C 1
ATOM 2132 O O . ARG A 1 280 ? 2.648 -0.061 -15.029 1.00 89.94 280 ARG A O 1
ATOM 2139 N N . ARG A 1 281 ? 4.287 0.881 -16.251 1.00 88.44 281 ARG A N 1
ATOM 2140 C CA . ARG A 1 281 ? 5.005 1.453 -15.104 1.00 88.44 281 ARG A CA 1
ATOM 2141 C C . ARG A 1 281 ? 4.126 2.416 -14.312 1.00 88.44 281 ARG A C 1
ATOM 2143 O O . ARG A 1 281 ? 4.200 2.438 -13.089 1.00 88.44 281 ARG A O 1
ATOM 2150 N N . GLU A 1 282 ? 3.341 3.236 -14.998 1.00 91.00 282 GLU A N 1
ATOM 2151 C CA . GLU A 1 282 ? 2.470 4.202 -14.336 1.00 91.00 282 GLU A CA 1
ATOM 2152 C C . GLU A 1 282 ? 1.388 3.504 -13.504 1.00 91.00 282 GLU A C 1
ATOM 2154 O O . GLU A 1 282 ? 1.210 3.851 -12.340 1.00 91.00 282 GLU A O 1
ATOM 2159 N N . ILE A 1 283 ? 0.742 2.472 -14.062 1.00 91.00 283 ILE A N 1
ATOM 2160 C CA . ILE A 1 283 ? -0.234 1.636 -13.341 1.00 91.00 283 ILE A CA 1
ATOM 2161 C C . ILE A 1 283 ? 0.416 0.979 -12.118 1.00 91.00 283 ILE A C 1
ATOM 2163 O O . ILE A 1 283 ? -0.132 1.003 -11.022 1.00 91.00 283 ILE A O 1
ATOM 2167 N N . GLU A 1 284 ? 1.604 0.405 -12.290 1.00 91.00 284 GLU A N 1
ATOM 2168 C CA . GLU A 1 284 ? 2.328 -0.262 -11.209 1.00 91.00 284 GLU A CA 1
ATOM 2169 C C . GLU A 1 284 ? 2.679 0.705 -10.070 1.00 91.00 284 GLU A C 1
ATOM 2171 O O . GLU A 1 284 ? 2.429 0.412 -8.902 1.00 91.00 284 GLU A O 1
ATOM 2176 N N . ILE A 1 285 ? 3.213 1.884 -10.392 1.00 87.06 285 ILE A N 1
ATOM 2177 C CA . ILE A 1 285 ? 3.542 2.896 -9.384 1.00 87.06 285 ILE A CA 1
ATOM 2178 C C . ILE A 1 285 ? 2.280 3.395 -8.673 1.00 87.06 285 ILE A C 1
ATOM 2180 O O . ILE A 1 285 ? 2.305 3.575 -7.457 1.00 87.06 285 ILE A O 1
ATOM 2184 N N . GLU A 1 286 ? 1.175 3.577 -9.392 1.00 91.44 286 GLU A N 1
ATOM 2185 C CA . GLU A 1 286 ? -0.104 3.961 -8.792 1.00 91.44 286 GLU A CA 1
ATOM 2186 C C . GLU A 1 286 ? -0.580 2.934 -7.759 1.00 91.44 286 GLU A C 1
ATOM 2188 O O . GLU A 1 286 ? -0.947 3.311 -6.646 1.00 91.44 286 GLU A O 1
ATOM 2193 N N . ILE A 1 287 ? -0.476 1.637 -8.068 1.00 91.44 287 ILE A N 1
ATOM 2194 C CA . ILE A 1 287 ? -0.792 0.568 -7.113 1.00 91.44 287 ILE A CA 1
ATOM 2195 C C . ILE A 1 287 ? 0.132 0.641 -5.890 1.00 91.44 287 ILE A C 1
ATOM 2197 O O . ILE A 1 287 ? -0.344 0.543 -4.761 1.00 91.44 287 ILE A O 1
ATOM 2201 N N . ALA A 1 288 ? 1.440 0.849 -6.074 1.00 89.31 288 ALA A N 1
ATOM 2202 C CA . ALA A 1 288 ? 2.373 0.982 -4.950 1.00 89.31 288 ALA A CA 1
ATOM 2203 C C . ALA A 1 288 ? 2.026 2.173 -4.036 1.00 89.31 288 ALA A C 1
ATOM 2205 O O . ALA A 1 288 ? 2.061 2.041 -2.812 1.00 89.31 288 ALA A O 1
ATOM 2206 N N . TYR A 1 289 ? 1.649 3.318 -4.612 1.00 90.75 289 TYR A N 1
ATOM 2207 C CA . TYR A 1 289 ? 1.185 4.474 -3.842 1.00 90.75 289 TYR A CA 1
ATOM 2208 C C . TYR A 1 289 ? -0.145 4.204 -3.133 1.00 90.75 289 TYR A C 1
ATOM 2210 O O . TYR A 1 289 ? -0.310 4.612 -1.984 1.00 90.75 289 TYR A O 1
ATOM 2218 N N . ALA A 1 290 ? -1.073 3.489 -3.771 1.00 92.75 290 ALA A N 1
ATOM 2219 C CA . ALA A 1 290 ? -2.324 3.083 -3.140 1.00 92.75 290 ALA A CA 1
ATOM 2220 C C . ALA A 1 290 ? -2.082 2.149 -1.940 1.00 92.75 290 ALA A C 1
ATOM 2222 O O . ALA A 1 290 ? -2.713 2.321 -0.900 1.00 92.75 290 ALA A O 1
ATOM 2223 N N . LEU A 1 291 ? -1.126 1.215 -2.042 1.00 91.19 291 LEU A N 1
ATOM 2224 C CA . LEU A 1 291 ? -0.721 0.350 -0.927 1.00 91.19 291 LEU A CA 1
ATOM 2225 C C . LEU A 1 291 ? -0.129 1.153 0.238 1.00 91.19 291 LEU A C 1
ATOM 2227 O O . LEU A 1 291 ? -0.475 0.895 1.389 1.00 91.19 291 LEU A O 1
ATOM 2231 N N . LEU A 1 292 ? 0.726 2.138 -0.053 1.00 89.19 292 LEU A N 1
ATOM 2232 C CA . LEU A 1 292 ? 1.309 3.006 0.972 1.00 89.19 292 LEU A CA 1
ATOM 2233 C C . LEU A 1 292 ? 0.237 3.848 1.677 1.00 89.19 292 LEU A C 1
ATOM 2235 O O . LEU A 1 292 ? 0.205 3.898 2.902 1.00 89.19 292 LEU A O 1
ATOM 2239 N N . ASN A 1 293 ? -0.665 4.469 0.917 1.00 92.50 293 ASN A N 1
ATOM 2240 C CA . ASN A 1 293 ? -1.745 5.283 1.478 1.00 92.50 293 ASN A CA 1
ATOM 2241 C C . ASN A 1 293 ? -2.787 4.440 2.235 1.00 92.50 293 ASN A C 1
ATOM 2243 O O . ASN A 1 293 ? -3.411 4.929 3.172 1.00 92.50 293 ASN A O 1
ATOM 2247 N N . GLY A 1 294 ? -2.974 3.174 1.850 1.00 88.44 294 GLY A N 1
ATOM 2248 C CA . GLY A 1 294 ? -3.864 2.233 2.532 1.00 88.44 294 GLY A CA 1
ATOM 2249 C C . GLY A 1 294 ? -3.297 1.642 3.830 1.00 88.44 294 GLY A C 1
ATOM 2250 O O . GLY A 1 294 ? -4.029 0.975 4.565 1.00 88.44 294 GLY A O 1
ATOM 2251 N N . ALA A 1 295 ? -2.014 1.860 4.136 1.00 88.50 295 ALA A N 1
ATOM 2252 C CA . ALA A 1 295 ? -1.364 1.324 5.327 1.00 88.50 295 ALA A CA 1
ATOM 2253 C C . ALA A 1 295 ? -1.741 2.127 6.590 1.00 88.50 295 ALA A C 1
ATOM 2255 O O . ALA A 1 295 ? -1.093 3.107 6.943 1.00 88.50 295 ALA A O 1
ATOM 2256 N N . SER A 1 296 ? -2.788 1.689 7.299 1.00 88.00 296 SER A N 1
ATOM 2257 C CA . SER A 1 296 ? -3.340 2.369 8.489 1.00 88.00 296 SER A CA 1
ATOM 2258 C C . SER A 1 296 ? -3.243 1.557 9.789 1.00 88.00 296 SER A C 1
ATOM 2260 O O . SER A 1 296 ? -3.884 1.882 10.794 1.00 88.00 296 SER A O 1
ATOM 2262 N N . ALA A 1 297 ? -2.470 0.466 9.795 1.00 82.75 297 ALA A N 1
ATOM 2263 C CA . ALA A 1 297 ? -2.400 -0.441 10.941 1.00 82.75 297 ALA A CA 1
ATOM 2264 C C . ALA A 1 297 ? -1.740 0.207 12.170 1.00 82.75 297 ALA A C 1
ATOM 2266 O O . ALA A 1 297 ? -2.255 0.075 13.278 1.00 82.75 297 ALA A O 1
ATOM 2267 N N . GLY A 1 298 ? -0.682 0.983 11.961 1.00 85.12 298 GLY A N 1
ATOM 2268 C CA . GLY A 1 298 ? 0.088 1.660 12.998 1.00 85.12 298 GLY A CA 1
ATOM 2269 C C . GLY A 1 298 ? 1.493 1.961 12.483 1.00 85.12 298 GLY A C 1
ATOM 2270 O O . GLY A 1 298 ? 1.868 1.492 11.410 1.00 85.12 298 GLY A O 1
ATOM 2271 N N . ASN A 1 299 ? 2.265 2.742 13.235 1.00 89.44 299 ASN A N 1
ATOM 2272 C CA . ASN A 1 299 ? 3.648 3.058 12.889 1.00 89.44 299 ASN A CA 1
ATOM 2273 C C . ASN A 1 299 ? 4.587 2.611 14.012 1.00 89.44 299 ASN A C 1
ATOM 2275 O O . ASN A 1 299 ? 4.425 3.037 15.155 1.00 89.44 299 ASN A O 1
ATOM 2279 N N . VAL A 1 300 ? 5.580 1.791 13.667 1.00 88.31 300 VAL A N 1
ATOM 2280 C CA . VAL A 1 300 ? 6.671 1.401 14.565 1.00 88.31 300 VAL A CA 1
ATOM 2281 C C . VAL A 1 300 ? 7.914 2.186 14.174 1.00 88.31 300 VAL A C 1
ATOM 2283 O O . VAL A 1 300 ? 8.375 2.120 13.036 1.00 88.31 300 VAL A O 1
ATOM 2286 N N . ASN A 1 301 ? 8.466 2.933 15.127 1.00 89.19 301 ASN A N 1
ATOM 2287 C CA . ASN A 1 301 ? 9.686 3.699 14.912 1.00 89.19 301 ASN A CA 1
ATOM 2288 C C . ASN A 1 301 ? 10.903 2.863 15.305 1.00 89.19 301 ASN A C 1
ATOM 2290 O O . ASN A 1 301 ? 11.049 2.490 16.465 1.00 89.19 301 ASN A O 1
ATOM 2294 N N . TRP A 1 302 ? 11.808 2.641 14.353 1.00 87.69 302 TRP A N 1
ATOM 2295 C CA . TRP A 1 302 ? 13.107 2.018 14.595 1.00 87.69 302 TRP A CA 1
ATOM 2296 C C . TRP A 1 302 ? 14.236 2.914 14.076 1.00 87.69 302 TRP A C 1
ATOM 2298 O O . TRP A 1 302 ? 14.146 3.470 12.977 1.00 87.69 302 TRP A O 1
ATOM 2308 N N . SER A 1 303 ? 15.312 3.060 14.856 1.00 85.06 303 SER A N 1
ATOM 2309 C CA . SER A 1 303 ? 16.457 3.903 14.504 1.00 85.06 303 SER A CA 1
ATOM 2310 C C . SER A 1 303 ? 17.699 3.088 14.159 1.00 85.06 303 SER A C 1
ATOM 2312 O O . SER A 1 303 ? 18.137 2.214 14.899 1.00 85.06 303 SER A O 1
ATOM 2314 N N . ALA A 1 304 ? 18.354 3.466 13.065 1.00 80.62 304 ALA A N 1
ATOM 2315 C CA . ALA A 1 304 ? 19.600 2.834 12.637 1.00 80.62 304 ALA A CA 1
ATOM 2316 C C . ALA A 1 304 ? 20.811 3.171 13.513 1.00 80.62 304 ALA A C 1
ATOM 2318 O O . ALA A 1 304 ? 21.790 2.428 13.533 1.00 80.62 304 ALA A O 1
ATOM 2319 N N . THR A 1 305 ? 20.767 4.324 14.175 1.00 83.00 305 THR A N 1
ATOM 2320 C CA . THR A 1 305 ? 21.837 4.792 15.051 1.00 83.00 305 THR A CA 1
ATOM 2321 C C . THR A 1 305 ? 21.699 4.112 16.403 1.00 83.00 305 THR A C 1
ATOM 2323 O O . THR A 1 305 ? 20.635 4.187 17.016 1.00 83.00 305 THR A O 1
ATOM 2326 N N . VAL A 1 306 ? 22.777 3.472 16.860 1.00 79.94 306 VAL A N 1
ATOM 2327 C CA . VAL A 1 306 ? 22.837 2.855 18.188 1.00 79.94 306 VAL A CA 1
ATOM 2328 C C . VAL A 1 306 ? 22.710 3.956 19.253 1.00 79.94 306 VAL A C 1
ATOM 2330 O O . VAL A 1 306 ? 23.423 4.962 19.158 1.00 79.94 306 VAL A O 1
ATOM 2333 N N . PRO A 1 307 ? 21.832 3.808 20.259 1.00 79.56 307 PRO A N 1
ATOM 2334 C CA . PRO A 1 307 ? 21.731 4.755 21.363 1.00 79.56 307 PRO A CA 1
ATOM 2335 C C . PRO A 1 307 ? 23.056 4.880 22.125 1.00 79.56 307 PRO A C 1
ATOM 2337 O O . PRO A 1 307 ? 23.741 3.891 22.376 1.00 79.56 307 PRO A O 1
ATOM 2340 N N . SER A 1 308 ? 23.409 6.094 22.552 1.00 76.62 308 SER A N 1
ATOM 2341 C CA . SER A 1 308 ? 24.634 6.355 23.324 1.00 76.62 308 SER A CA 1
ATOM 2342 C C . SER A 1 308 ? 24.509 6.030 24.820 1.00 76.62 308 SER A C 1
ATOM 2344 O O . SER A 1 308 ? 25.399 6.369 25.599 1.00 76.62 308 SER A O 1
ATOM 2346 N N . SER A 1 309 ? 23.403 5.420 25.248 1.00 75.75 309 SER A N 1
ATOM 2347 C CA . SER A 1 309 ? 23.161 5.008 26.630 1.00 75.75 309 SER A CA 1
ATOM 2348 C C . SER A 1 309 ? 23.502 3.531 26.835 1.00 75.75 309 SER A C 1
ATOM 2350 O O . SER A 1 309 ? 23.250 2.688 25.974 1.00 75.75 309 SER A O 1
ATOM 2352 N N . ALA A 1 310 ? 24.060 3.201 28.002 1.00 69.25 310 ALA A N 1
ATOM 2353 C CA . ALA A 1 310 ? 24.186 1.811 28.433 1.00 69.25 310 ALA A CA 1
ATOM 2354 C C . ALA A 1 310 ? 22.781 1.169 28.519 1.00 69.25 310 ALA A C 1
ATOM 2356 O O . ALA A 1 310 ? 21.849 1.843 28.965 1.00 69.25 310 ALA A O 1
ATOM 2357 N N . PRO A 1 311 ? 22.597 -0.099 28.104 1.00 66.88 311 PRO A N 1
ATOM 2358 C CA . PRO A 1 311 ? 23.625 -1.101 27.795 1.00 66.88 311 PRO A CA 1
ATOM 2359 C C . PRO A 1 311 ? 24.189 -1.047 26.357 1.00 66.88 311 PRO A C 1
ATOM 2361 O O . PRO A 1 311 ? 25.196 -1.686 26.075 1.00 66.88 311 PRO A O 1
ATOM 2364 N N . TRP A 1 312 ? 23.606 -0.262 25.450 1.00 67.44 312 TRP A N 1
ATOM 2365 C CA . TRP A 1 312 ? 23.837 -0.335 23.996 1.00 67.44 312 TRP A CA 1
ATOM 2366 C C . TRP A 1 312 ? 25.226 0.104 23.518 1.00 67.44 312 TRP A C 1
ATOM 2368 O O . TRP A 1 312 ? 25.652 -0.278 22.432 1.00 67.44 312 TRP A O 1
ATOM 2378 N N . THR A 1 313 ? 25.961 0.857 24.335 1.00 63.78 313 THR A N 1
ATOM 2379 C CA . THR A 1 313 ? 27.329 1.306 24.031 1.00 63.78 313 THR A CA 1
ATOM 2380 C C . THR A 1 313 ? 28.387 0.211 24.155 1.00 63.78 313 THR A C 1
ATOM 2382 O O . THR A 1 313 ? 29.479 0.365 23.611 1.00 63.78 313 THR A O 1
ATOM 2385 N N . SER A 1 314 ? 28.081 -0.885 24.858 1.00 64.06 314 SER A N 1
ATOM 2386 C CA . SER A 1 314 ? 28.979 -2.032 25.046 1.00 64.06 314 SER A CA 1
ATOM 2387 C C . SER A 1 314 ? 28.511 -3.304 24.337 1.00 64.06 314 SER A C 1
ATOM 2389 O O . SER A 1 314 ? 29.205 -4.317 24.409 1.00 64.06 314 SER A O 1
ATOM 2391 N N . LEU A 1 315 ? 27.343 -3.279 23.682 1.00 67.94 315 LEU A N 1
ATOM 2392 C CA . LEU A 1 315 ? 26.858 -4.404 22.883 1.00 67.94 315 LEU A CA 1
ATOM 2393 C C . LEU A 1 315 ? 27.549 -4.457 21.517 1.00 67.94 315 LEU A C 1
ATOM 2395 O O . LEU A 1 315 ? 28.009 -3.448 20.977 1.00 67.94 315 LEU A O 1
ATOM 2399 N N . ASN A 1 316 ? 27.587 -5.658 20.936 1.00 74.38 316 ASN A N 1
ATOM 2400 C CA . ASN A 1 316 ? 28.010 -5.827 19.557 1.00 74.38 316 ASN A CA 1
ATOM 2401 C C . ASN A 1 316 ? 27.021 -5.064 18.649 1.00 74.38 316 ASN A C 1
ATOM 2403 O O . ASN A 1 316 ? 25.812 -5.256 18.784 1.00 74.38 316 ASN A O 1
ATOM 2407 N N . PRO A 1 317 ? 27.485 -4.234 17.695 1.00 73.12 317 PRO A N 1
ATOM 2408 C CA . PRO A 1 317 ? 26.610 -3.551 16.739 1.00 73.12 317 PRO A CA 1
ATOM 2409 C C . PRO A 1 317 ? 25.632 -4.473 15.990 1.00 73.12 317 PRO A C 1
ATOM 2411 O O . PRO A 1 317 ? 24.603 -4.005 15.502 1.00 73.12 317 PRO A O 1
ATOM 2414 N N . LYS A 1 318 ? 25.941 -5.774 15.894 1.00 75.38 318 LYS A N 1
ATOM 2415 C CA . LYS A 1 318 ? 25.050 -6.788 15.321 1.00 75.38 318 LYS A CA 1
ATOM 2416 C C . LYS A 1 318 ? 23.768 -6.986 16.141 1.00 75.38 318 LYS A C 1
ATOM 2418 O O . LYS A 1 318 ? 22.701 -7.066 15.545 1.00 75.38 318 LYS A O 1
ATOM 2423 N N . ASP A 1 319 ? 23.857 -6.977 17.467 1.00 81.12 319 ASP A N 1
ATOM 2424 C CA . ASP A 1 319 ? 22.714 -7.214 18.358 1.00 81.12 319 ASP A CA 1
ATOM 2425 C C . ASP A 1 319 ? 21.704 -6.059 18.256 1.00 81.12 319 ASP A C 1
ATOM 2427 O O . ASP A 1 319 ? 20.495 -6.269 18.214 1.00 81.12 319 ASP A O 1
ATOM 2431 N N . TRP A 1 320 ? 22.193 -4.819 18.110 1.00 82.69 320 TRP A N 1
ATOM 2432 C CA . TRP A 1 320 ? 21.324 -3.675 17.816 1.00 82.69 320 TRP A CA 1
ATOM 2433 C C . TRP A 1 320 ? 20.625 -3.823 16.463 1.00 82.69 320 TRP A C 1
ATOM 2435 O O . TRP A 1 320 ? 19.449 -3.498 16.333 1.00 82.69 320 TRP A O 1
ATOM 2445 N N . ALA A 1 321 ? 21.324 -4.315 15.441 1.00 81.56 321 ALA A N 1
ATOM 2446 C CA . ALA A 1 321 ? 20.723 -4.506 14.128 1.00 81.56 321 ALA A CA 1
ATOM 2447 C C . ALA A 1 321 ? 19.619 -5.584 14.145 1.00 81.56 321 ALA A C 1
ATOM 2449 O O . ALA A 1 321 ? 18.658 -5.465 13.388 1.00 81.56 321 ALA A O 1
ATOM 2450 N N . GLU A 1 322 ? 19.710 -6.586 15.026 1.00 83.31 322 GLU A N 1
ATOM 2451 C CA . GLU A 1 322 ? 18.666 -7.604 15.210 1.00 83.31 322 GLU A CA 1
ATOM 2452 C C . GLU A 1 322 ? 17.363 -7.023 15.782 1.00 83.31 322 GLU A C 1
ATOM 2454 O O . GLU A 1 322 ? 16.293 -7.458 15.365 1.00 83.31 322 GLU A O 1
ATOM 2459 N N . THR A 1 323 ? 17.415 -5.945 16.578 1.00 86.31 323 THR A N 1
ATOM 2460 C CA . THR A 1 323 ? 16.201 -5.243 17.063 1.00 86.31 323 THR A CA 1
ATOM 2461 C C . THR A 1 323 ? 15.323 -4.680 15.938 1.00 86.31 323 THR A C 1
ATOM 2463 O O . THR A 1 323 ? 14.144 -4.392 16.143 1.00 86.31 323 THR A O 1
ATOM 2466 N N . MET A 1 324 ? 15.867 -4.532 14.721 1.00 86.44 324 MET A N 1
ATOM 2467 C CA . MET A 1 324 ? 15.070 -4.182 13.542 1.00 86.44 324 MET A CA 1
ATOM 2468 C C . MET A 1 324 ? 14.026 -5.261 13.236 1.00 86.44 324 MET A C 1
ATOM 2470 O O . MET A 1 324 ? 12.921 -4.936 12.810 1.00 86.44 324 MET A O 1
ATOM 2474 N N . VAL A 1 325 ? 14.367 -6.535 13.448 1.00 87.69 325 VAL A N 1
ATOM 2475 C CA . VAL A 1 325 ? 13.448 -7.662 13.254 1.00 87.69 325 VAL A CA 1
ATOM 2476 C C . VAL A 1 325 ? 12.352 -7.640 14.315 1.00 87.69 325 VAL A C 1
ATOM 2478 O O . VAL A 1 325 ? 11.190 -7.837 13.967 1.00 87.69 325 VAL A O 1
ATOM 2481 N N . ASP A 1 326 ? 12.683 -7.307 15.562 1.00 88.25 326 ASP A N 1
ATOM 2482 C CA . ASP A 1 326 ? 11.690 -7.158 16.633 1.00 88.25 326 ASP A CA 1
ATOM 2483 C C . ASP A 1 326 ? 10.679 -6.051 16.300 1.00 88.25 326 ASP A C 1
ATOM 2485 O O . ASP A 1 326 ? 9.472 -6.276 16.338 1.00 88.25 326 ASP A O 1
ATOM 2489 N N . ALA A 1 327 ? 11.156 -4.897 15.822 1.00 89.44 327 ALA A N 1
ATOM 2490 C CA . ALA A 1 327 ? 10.285 -3.814 15.362 1.00 89.44 327 ALA A CA 1
ATOM 2491 C C . ALA A 1 327 ? 9.360 -4.233 14.195 1.00 89.44 327 ALA A C 1
ATOM 2493 O O . ALA A 1 327 ? 8.235 -3.742 14.079 1.00 89.44 327 ALA A O 1
ATOM 2494 N N . MET A 1 328 ? 9.804 -5.149 13.324 1.00 88.50 328 MET A N 1
ATOM 2495 C CA . MET A 1 328 ? 8.953 -5.717 12.268 1.00 88.50 328 MET A CA 1
ATOM 2496 C C . MET A 1 328 ? 7.889 -6.671 12.831 1.00 88.50 328 MET 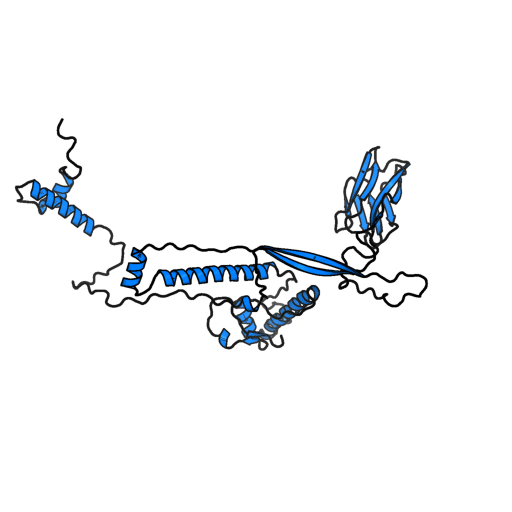A C 1
ATOM 2498 O O . MET A 1 328 ? 6.771 -6.697 12.317 1.00 88.50 328 MET A O 1
ATOM 2502 N N . ILE A 1 329 ? 8.203 -7.432 13.883 1.00 89.12 329 ILE A N 1
ATOM 2503 C CA . ILE A 1 329 ? 7.243 -8.302 14.583 1.00 89.12 329 ILE A CA 1
ATOM 2504 C C . ILE A 1 329 ? 6.191 -7.460 15.322 1.00 89.12 329 ILE A C 1
ATOM 2506 O O . ILE A 1 329 ? 4.998 -7.774 15.273 1.00 89.12 329 ILE A O 1
ATOM 2510 N N . ASP A 1 330 ? 6.599 -6.351 15.938 1.00 89.94 330 ASP A N 1
ATOM 2511 C CA . ASP A 1 330 ? 5.674 -5.397 16.557 1.00 89.94 330 ASP A CA 1
ATOM 2512 C C . ASP A 1 330 ? 4.721 -4.793 15.512 1.00 89.94 330 ASP A C 1
ATOM 2514 O O . ASP A 1 330 ? 3.510 -4.703 15.733 1.00 89.94 330 ASP A O 1
ATOM 2518 N N . ALA A 1 331 ? 5.241 -4.450 14.328 1.00 89.69 331 ALA A N 1
ATOM 2519 C CA . ALA A 1 331 ? 4.427 -3.943 13.225 1.00 89.69 331 ALA A CA 1
ATOM 2520 C C . ALA A 1 331 ? 3.417 -4.989 12.717 1.00 89.69 331 ALA A C 1
ATOM 2522 O O . ALA A 1 331 ? 2.265 -4.645 12.440 1.00 89.69 331 ALA A O 1
ATOM 2523 N N . ASP A 1 332 ? 3.813 -6.263 12.638 1.00 90.38 332 ASP A N 1
ATOM 2524 C CA . ASP A 1 332 ? 2.908 -7.369 12.304 1.00 90.38 332 ASP A CA 1
ATOM 2525 C C . ASP A 1 332 ? 1.783 -7.523 13.337 1.00 90.38 332 ASP A C 1
ATOM 2527 O O . ASP A 1 332 ? 0.623 -7.715 12.973 1.00 90.38 332 ASP A O 1
ATOM 2531 N N . THR A 1 333 ? 2.093 -7.355 14.623 1.00 89.19 333 THR A N 1
ATOM 2532 C CA . THR A 1 333 ? 1.101 -7.442 15.705 1.00 89.19 333 THR A CA 1
ATOM 2533 C C . THR A 1 333 ? 0.023 -6.358 15.577 1.00 89.19 333 THR A C 1
ATOM 2535 O O . THR A 1 333 ? -1.161 -6.624 15.794 1.00 89.19 333 THR A O 1
ATOM 2538 N N . PHE A 1 334 ? 0.380 -5.145 15.140 1.00 89.94 334 PHE A N 1
ATOM 2539 C CA . PHE A 1 334 ? -0.617 -4.105 14.850 1.00 89.94 334 PHE A CA 1
ATOM 2540 C C . PHE A 1 334 ? -1.552 -4.466 13.693 1.00 89.94 334 PHE A C 1
ATOM 2542 O O . PHE A 1 334 ? -2.731 -4.103 13.721 1.00 89.94 334 PHE A O 1
ATOM 2549 N N . VAL A 1 335 ? -1.055 -5.182 12.681 1.00 89.75 335 VAL A N 1
ATOM 2550 C CA . VAL A 1 335 ? -1.897 -5.696 11.592 1.00 89.75 335 VAL A CA 1
ATOM 2551 C C . VAL A 1 335 ? -2.790 -6.822 12.102 1.00 89.75 335 VAL A C 1
ATOM 2553 O O . VAL A 1 335 ? -3.993 -6.806 11.829 1.00 89.75 335 VAL A O 1
ATOM 2556 N N . TRP A 1 336 ? -2.237 -7.747 12.889 1.00 90.75 336 TRP A N 1
ATOM 2557 C CA . TRP A 1 336 ? -2.973 -8.855 13.493 1.00 90.75 336 TRP A CA 1
ATOM 2558 C C . TRP A 1 336 ? -4.181 -8.364 14.293 1.00 90.75 336 TRP A C 1
ATOM 2560 O O . TRP A 1 336 ? -5.293 -8.821 14.056 1.00 90.75 336 TRP A O 1
ATOM 2570 N N . ASN A 1 337 ? -4.000 -7.359 15.149 1.00 87.38 337 ASN A N 1
ATOM 2571 C CA . ASN A 1 337 ? -5.080 -6.820 15.980 1.00 87.38 337 ASN A CA 1
ATOM 2572 C C . ASN A 1 337 ? -6.236 -6.190 15.178 1.00 87.38 337 ASN A C 1
ATOM 2574 O O . ASN A 1 337 ? -7.312 -5.978 15.725 1.00 87.38 337 ASN A O 1
ATOM 2578 N N . LYS A 1 338 ? -6.028 -5.853 13.897 1.00 86.88 338 LYS A N 1
ATOM 2579 C CA . LYS A 1 338 ? -7.047 -5.226 13.033 1.00 86.88 338 LYS A CA 1
ATOM 2580 C C . LYS A 1 338 ? -7.622 -6.159 11.972 1.00 86.88 338 LYS A C 1
ATOM 2582 O O . LYS A 1 338 ? -8.747 -5.956 11.523 1.00 86.88 338 LYS A O 1
ATOM 2587 N N . ARG A 1 339 ? -6.825 -7.109 11.485 1.00 85.38 339 ARG A N 1
ATOM 2588 C CA . ARG A 1 339 ? -7.169 -7.986 10.354 1.00 85.38 339 ARG A CA 1
ATOM 2589 C C . ARG A 1 339 ? -7.252 -9.461 10.742 1.00 85.38 339 ARG A C 1
ATOM 2591 O O . ARG A 1 339 ? -7.682 -10.249 9.906 1.00 85.38 339 ARG A O 1
ATOM 2598 N N . TRP A 1 340 ? -6.812 -9.828 11.947 1.00 86.44 340 TRP A N 1
ATOM 2599 C CA . TRP A 1 340 ? -6.735 -11.206 12.447 1.00 86.44 340 TRP A CA 1
ATOM 2600 C C . TRP A 1 340 ? -5.960 -12.160 11.529 1.00 86.44 340 TRP A C 1
ATOM 2602 O O . TRP A 1 340 ? -6.208 -13.361 11.483 1.00 86.44 340 TRP A O 1
ATOM 2612 N N . THR A 1 341 ? -5.010 -11.611 10.773 1.00 84.50 341 THR A N 1
ATOM 2613 C CA . THR A 1 341 ? -4.089 -12.363 9.925 1.00 84.50 341 THR A CA 1
ATOM 2614 C C . THR A 1 341 ? -2.699 -11.778 10.064 1.00 84.50 341 THR A C 1
ATOM 2616 O O . THR A 1 341 ? -2.534 -10.558 10.142 1.00 84.50 341 THR A O 1
ATOM 2619 N N . SER A 1 342 ? -1.697 -12.654 10.067 1.00 84.62 342 SER A N 1
ATOM 2620 C CA . SER A 1 342 ? -0.304 -12.235 9.987 1.00 84.62 342 SER A CA 1
ATOM 2621 C C . SER A 1 342 ? 0.011 -11.730 8.585 1.00 84.62 342 SER A C 1
ATOM 2623 O O . SER A 1 342 ? -0.570 -12.169 7.586 1.00 84.62 342 SER A O 1
ATOM 2625 N N . THR A 1 343 ? 0.953 -10.804 8.528 1.00 87.50 343 THR A N 1
ATOM 2626 C CA . THR A 1 343 ? 1.567 -10.309 7.303 1.00 87.50 343 THR A CA 1
ATOM 2627 C C . THR A 1 343 ? 2.496 -11.363 6.704 1.00 87.50 343 THR A C 1
ATOM 2629 O O . THR A 1 343 ? 3.129 -12.152 7.405 1.00 87.50 343 THR A O 1
ATOM 2632 N N . ASN A 1 344 ? 2.561 -11.382 5.376 1.00 88.81 344 ASN A N 1
ATOM 2633 C CA . ASN A 1 344 ? 3.344 -12.336 4.585 1.00 88.81 344 ASN A CA 1
ATOM 2634 C C . ASN A 1 344 ? 4.353 -11.653 3.644 1.00 88.81 344 ASN A C 1
ATOM 2636 O O . ASN A 1 344 ? 5.139 -12.330 2.986 1.00 88.81 344 ASN A O 1
ATOM 2640 N N . TRP A 1 345 ? 4.337 -10.324 3.551 1.00 88.75 345 TRP A N 1
ATOM 2641 C CA . TRP A 1 345 ? 5.293 -9.549 2.767 1.00 88.75 345 TRP A CA 1
ATOM 2642 C C . TRP A 1 345 ? 5.458 -8.142 3.346 1.00 88.75 345 TRP A C 1
ATOM 2644 O O . TRP A 1 345 ? 4.576 -7.620 4.023 1.00 88.75 345 TRP A O 1
ATOM 2654 N N . ALA A 1 346 ? 6.595 -7.518 3.043 1.00 88.06 346 ALA A N 1
ATOM 2655 C CA . ALA A 1 346 ? 6.879 -6.123 3.354 1.00 88.06 346 ALA A CA 1
ATOM 2656 C C . ALA A 1 346 ? 7.626 -5.473 2.181 1.00 88.06 346 ALA A C 1
ATOM 2658 O O . ALA A 1 346 ? 8.450 -6.116 1.528 1.00 88.06 346 ALA A O 1
ATOM 2659 N N . ILE A 1 347 ? 7.346 -4.194 1.920 1.00 88.06 347 ILE A N 1
ATOM 2660 C CA . ILE A 1 347 ? 8.069 -3.384 0.931 1.00 88.06 347 ILE A CA 1
ATOM 2661 C C . ILE A 1 347 ? 9.018 -2.459 1.688 1.00 88.06 347 ILE A C 1
ATOM 2663 O O . ILE A 1 347 ? 8.609 -1.760 2.612 1.00 88.06 347 ILE A O 1
ATOM 2667 N N . MET A 1 348 ? 10.291 -2.451 1.298 1.00 87.62 348 MET A N 1
ATOM 2668 C CA . MET A 1 348 ? 11.340 -1.710 1.994 1.00 87.62 348 MET A CA 1
ATOM 2669 C C . MET A 1 348 ? 12.237 -0.973 1.003 1.00 87.62 348 MET A C 1
ATOM 2671 O O . MET A 1 348 ? 12.369 -1.365 -0.156 1.00 87.62 348 MET A O 1
ATOM 2675 N N . SER A 1 349 ? 12.880 0.101 1.462 1.00 89.19 349 SER A N 1
ATOM 2676 C CA . SER A 1 349 ? 13.892 0.794 0.664 1.00 89.19 349 SER A CA 1
ATOM 2677 C C . SER A 1 349 ? 15.150 -0.066 0.516 1.00 89.19 349 SER A C 1
ATOM 2679 O O . SER A 1 349 ? 15.480 -0.857 1.402 1.00 89.19 349 SER A O 1
ATOM 2681 N N . GLY A 1 350 ? 15.914 0.138 -0.563 1.00 85.00 350 GLY A N 1
ATOM 2682 C CA . GLY A 1 350 ? 17.172 -0.592 -0.776 1.00 85.00 350 GLY A CA 1
ATOM 2683 C C . GLY A 1 350 ? 18.166 -0.444 0.386 1.00 85.00 350 GLY A C 1
ATOM 2684 O O . GLY A 1 350 ? 18.886 -1.381 0.709 1.00 85.00 350 GLY A O 1
ATOM 2685 N N . ALA A 1 351 ? 18.151 0.696 1.087 1.00 85.69 351 ALA A N 1
ATOM 2686 C CA . ALA A 1 351 ? 18.985 0.914 2.269 1.00 85.69 351 ALA A CA 1
ATOM 2687 C C . ALA A 1 351 ? 18.548 0.078 3.487 1.00 85.69 351 ALA A C 1
ATOM 2689 O O . ALA A 1 351 ? 19.399 -0.361 4.258 1.00 85.69 351 ALA A O 1
ATOM 2690 N N . ALA A 1 352 ? 17.242 -0.140 3.674 1.00 85.56 352 ALA A N 1
ATOM 2691 C CA . ALA A 1 352 ? 16.725 -1.008 4.731 1.00 85.56 352 ALA A CA 1
ATOM 2692 C C . ALA A 1 352 ? 17.004 -2.487 4.417 1.00 85.56 352 ALA A C 1
ATOM 2694 O O . ALA A 1 352 ? 17.462 -3.220 5.291 1.00 85.56 352 ALA A O 1
ATOM 2695 N N . VAL A 1 353 ? 16.841 -2.900 3.155 1.00 85.75 353 VAL A N 1
ATOM 2696 C CA . VAL A 1 353 ? 17.184 -4.258 2.697 1.00 85.75 353 VAL A CA 1
ATOM 2697 C C . VAL A 1 353 ? 18.675 -4.548 2.876 1.00 85.75 353 VAL A C 1
ATOM 2699 O O . VAL A 1 353 ? 19.027 -5.567 3.457 1.00 85.75 353 VAL A O 1
ATOM 2702 N N . ALA A 1 354 ? 19.561 -3.620 2.502 1.00 85.31 354 ALA A N 1
ATOM 2703 C CA . ALA A 1 354 ? 21.007 -3.777 2.696 1.00 85.31 354 ALA A CA 1
ATOM 2704 C C . ALA A 1 354 ? 21.425 -3.899 4.176 1.00 85.31 354 ALA A C 1
ATOM 2706 O O . ALA A 1 354 ? 22.543 -4.317 4.481 1.00 85.31 354 ALA A O 1
ATOM 2707 N N . ARG A 1 355 ? 20.565 -3.489 5.118 1.00 83.75 355 ARG A N 1
ATOM 2708 C CA . ARG A 1 355 ? 20.768 -3.736 6.553 1.00 83.75 355 ARG A CA 1
ATOM 2709 C C . ARG A 1 355 ? 20.255 -5.109 6.958 1.00 83.75 355 ARG A C 1
ATOM 2711 O O . ARG A 1 355 ? 20.970 -5.796 7.677 1.00 83.75 355 ARG A O 1
ATOM 2718 N N . LEU A 1 356 ? 19.089 -5.519 6.457 1.00 85.25 356 LEU A N 1
ATOM 2719 C CA . LEU A 1 356 ? 18.572 -6.873 6.664 1.00 85.25 356 LEU A CA 1
ATOM 2720 C C . LEU A 1 356 ? 19.533 -7.939 6.134 1.00 85.25 356 LEU A C 1
ATOM 2722 O O . LEU A 1 356 ? 19.765 -8.918 6.825 1.00 85.25 356 LEU A O 1
ATOM 2726 N N . GLU A 1 357 ? 20.175 -7.718 4.985 1.00 83.75 357 GLU A N 1
ATOM 2727 C CA . GLU A 1 357 ? 21.182 -8.633 4.423 1.00 83.75 357 GLU A CA 1
ATOM 2728 C C . GLU A 1 357 ? 22.398 -8.873 5.330 1.00 83.75 357 GLU A C 1
ATOM 2730 O O . GLU A 1 357 ? 23.098 -9.869 5.170 1.00 83.75 357 GLU A O 1
ATOM 2735 N N . LYS A 1 358 ? 22.662 -7.982 6.293 1.00 83.19 358 LYS A N 1
ATOM 2736 C CA . LYS A 1 358 ? 23.748 -8.153 7.271 1.00 83.19 358 LYS A CA 1
ATOM 2737 C C . LYS A 1 358 ? 23.337 -9.023 8.459 1.00 83.19 358 LYS A C 1
ATOM 2739 O O . LYS A 1 358 ? 24.201 -9.412 9.247 1.00 83.19 358 LYS A O 1
ATOM 2744 N N . LEU A 1 359 ? 22.042 -9.284 8.622 1.00 83.56 359 LEU A N 1
ATOM 2745 C CA . LEU A 1 359 ? 21.504 -10.108 9.696 1.00 83.56 359 LEU A CA 1
ATOM 2746 C C . LEU A 1 359 ? 21.548 -11.580 9.299 1.00 83.56 359 LEU A C 1
ATOM 2748 O O . LEU A 1 359 ? 21.207 -11.946 8.179 1.00 83.56 359 LEU A O 1
ATOM 2752 N N . ASP A 1 360 ? 21.888 -12.440 10.256 1.00 83.31 360 ASP A N 1
ATOM 2753 C CA . ASP A 1 360 ? 21.885 -13.897 10.046 1.00 83.31 360 ASP A CA 1
ATOM 2754 C C . ASP A 1 360 ? 20.462 -14.449 9.830 1.00 83.31 360 ASP A C 1
ATOM 2756 O O . ASP A 1 360 ? 20.242 -15.480 9.195 1.00 83.31 360 ASP A O 1
ATOM 2760 N N . SER A 1 361 ? 19.463 -13.721 10.327 1.00 81.19 361 SER A N 1
ATOM 2761 C CA . SER A 1 361 ? 18.052 -14.044 10.146 1.00 81.19 361 SER A CA 1
ATOM 2762 C C . SER A 1 361 ? 17.546 -13.795 8.723 1.00 81.19 361 SER A C 1
ATOM 2764 O O . SER A 1 361 ? 16.449 -14.239 8.409 1.00 81.19 361 SER A O 1
ATOM 2766 N N . PHE A 1 362 ? 18.276 -13.116 7.836 1.00 86.38 362 PHE A N 1
ATOM 2767 C CA . PHE A 1 362 ? 17.807 -12.862 6.473 1.00 86.38 362 PHE A CA 1
ATOM 2768 C C . PHE A 1 362 ? 18.440 -13.828 5.471 1.00 86.38 362 PHE A C 1
ATOM 2770 O O . PHE A 1 362 ? 19.659 -13.943 5.368 1.00 86.38 362 PHE A O 1
ATOM 2777 N N . LYS A 1 363 ? 17.604 -14.503 4.679 1.00 87.00 363 LYS A N 1
ATOM 2778 C CA . LYS A 1 363 ? 18.050 -15.303 3.537 1.00 87.00 363 LYS A CA 1
ATOM 2779 C C . LYS A 1 363 ? 17.812 -14.519 2.256 1.00 87.00 363 LYS A C 1
ATOM 2781 O O . LYS A 1 363 ? 16.676 -14.427 1.789 1.00 87.00 363 LYS A O 1
ATOM 2786 N N . ALA A 1 364 ? 18.884 -13.968 1.696 1.00 81.50 364 ALA A N 1
ATOM 2787 C CA . ALA A 1 364 ? 18.840 -13.288 0.407 1.00 81.50 364 ALA A CA 1
ATOM 2788 C C . ALA A 1 364 ? 18.449 -14.261 -0.716 1.00 81.50 364 ALA A C 1
ATOM 2790 O O . ALA A 1 364 ? 18.876 -15.419 -0.728 1.00 81.50 364 ALA A O 1
ATOM 2791 N N . ASP A 1 365 ? 17.638 -13.783 -1.658 1.00 78.81 365 ASP A N 1
ATOM 2792 C CA . ASP A 1 365 ? 17.308 -14.537 -2.865 1.00 78.81 365 ASP A CA 1
ATOM 2793 C C . ASP A 1 365 ? 18.512 -14.533 -3.822 1.00 78.81 365 ASP A C 1
ATOM 2795 O O . ASP A 1 365 ? 19.178 -13.509 -3.999 1.00 78.81 365 ASP A O 1
ATOM 2799 N N . VAL A 1 366 ? 18.790 -15.664 -4.472 1.00 67.12 366 VAL A N 1
ATOM 2800 C CA . VAL A 1 366 ? 19.931 -15.799 -5.399 1.00 67.12 366 VAL A CA 1
ATOM 2801 C C . VAL A 1 366 ? 19.784 -14.894 -6.627 1.00 67.12 366 VAL A C 1
ATOM 2803 O O . VAL A 1 366 ? 20.781 -14.449 -7.191 1.00 67.12 366 VAL A O 1
ATOM 2806 N N . ASP A 1 367 ? 18.546 -14.562 -7.006 1.00 62.66 367 ASP A N 1
ATOM 2807 C CA . ASP A 1 367 ? 18.246 -13.641 -8.106 1.00 62.66 367 ASP A CA 1
ATOM 2808 C C . ASP A 1 367 ? 18.245 -12.156 -7.697 1.00 62.66 367 ASP A C 1
ATOM 2810 O O . ASP A 1 367 ? 18.350 -11.289 -8.568 1.00 62.66 367 ASP A O 1
ATOM 2814 N N . SER A 1 368 ? 18.206 -11.848 -6.392 1.00 56.62 368 SER A N 1
ATOM 2815 C CA . SER A 1 368 ? 18.308 -10.475 -5.862 1.00 56.62 368 SER A CA 1
ATOM 2816 C C . SER A 1 368 ? 19.706 -9.873 -6.062 1.00 56.62 368 SER A C 1
ATOM 2818 O O . SER A 1 368 ? 19.866 -8.658 -6.144 1.00 56.62 368 SER A O 1
ATOM 2820 N N . GLN A 1 369 ? 20.736 -10.715 -6.213 1.00 53.19 369 GLN A N 1
ATOM 2821 C CA . GLN A 1 369 ? 22.120 -10.266 -6.423 1.00 53.19 369 GLN A CA 1
ATOM 2822 C C . GLN A 1 369 ? 22.380 -9.683 -7.820 1.00 53.19 369 GLN A C 1
ATOM 2824 O O . GLN A 1 369 ? 23.435 -9.095 -8.070 1.00 53.19 369 GLN A O 1
ATOM 2829 N N . LYS A 1 370 ? 21.425 -9.816 -8.748 1.00 58.53 370 LYS A N 1
ATOM 2830 C CA . LYS A 1 370 ? 21.455 -9.092 -10.020 1.00 58.53 370 LYS A CA 1
ATOM 2831 C C . LYS A 1 370 ? 20.993 -7.670 -9.725 1.00 58.53 370 LYS A C 1
ATOM 2833 O O . LYS A 1 370 ? 19.880 -7.488 -9.247 1.00 58.53 370 LYS A O 1
ATOM 2838 N N . ALA A 1 371 ? 21.839 -6.675 -9.996 1.00 57.53 371 ALA A N 1
ATOM 2839 C CA . ALA A 1 371 ? 21.514 -5.258 -9.833 1.00 57.53 371 ALA A CA 1
ATOM 2840 C C . ALA A 1 371 ? 20.300 -4.878 -10.702 1.00 57.53 371 ALA A C 1
ATOM 2842 O O . ALA A 1 371 ? 20.432 -4.439 -11.843 1.00 57.53 371 ALA A O 1
ATOM 2843 N N . ASN A 1 372 ? 19.107 -5.094 -10.158 1.00 64.50 372 ASN A N 1
ATOM 2844 C CA . ASN A 1 372 ? 17.844 -4.860 -10.823 1.00 64.50 372 ASN A CA 1
ATOM 2845 C C . ASN A 1 372 ? 17.325 -3.494 -10.390 1.00 64.50 372 ASN A C 1
ATOM 2847 O O . ASN A 1 372 ? 17.239 -3.176 -9.206 1.00 64.50 372 ASN A O 1
ATOM 2851 N N . LEU A 1 373 ? 16.980 -2.665 -11.369 1.00 73.81 373 LEU A N 1
ATOM 2852 C CA . LEU A 1 373 ? 16.284 -1.413 -11.117 1.00 73.81 373 LEU A CA 1
ATOM 2853 C C . LEU A 1 373 ? 14.795 -1.727 -10.923 1.00 73.81 373 LEU A C 1
ATOM 2855 O O . LEU A 1 373 ? 14.229 -2.446 -11.743 1.00 73.81 373 LEU A O 1
ATOM 2859 N N . GLY A 1 374 ? 14.149 -1.175 -9.895 1.00 78.19 374 GLY A N 1
ATOM 2860 C CA . GLY A 1 374 ? 12.704 -1.327 -9.672 1.00 78.19 374 GLY A CA 1
ATOM 2861 C C . GLY A 1 374 ? 12.333 -2.075 -8.394 1.00 78.19 374 GLY A C 1
ATOM 2862 O O . GLY A 1 374 ? 13.139 -2.173 -7.473 1.00 78.19 374 GLY A O 1
ATOM 2863 N N . LEU A 1 375 ? 11.089 -2.563 -8.331 1.00 78.94 375 LEU A N 1
ATOM 2864 C CA . LEU A 1 375 ? 10.603 -3.362 -7.207 1.00 78.94 375 LEU A CA 1
ATOM 2865 C C . LEU A 1 375 ? 10.896 -4.835 -7.486 1.00 78.94 375 LEU A C 1
ATOM 2867 O O . LEU A 1 375 ? 10.284 -5.438 -8.369 1.00 78.94 375 LEU A O 1
ATOM 2871 N N . THR A 1 376 ? 11.798 -5.416 -6.705 1.00 85.06 376 THR A N 1
ATOM 2872 C CA . THR A 1 376 ? 12.171 -6.827 -6.804 1.00 85.06 376 THR A CA 1
ATOM 2873 C C . THR A 1 376 ? 12.082 -7.513 -5.455 1.00 85.06 376 THR A C 1
ATOM 2875 O O . THR A 1 376 ? 12.182 -6.886 -4.400 1.00 85.06 376 THR A O 1
ATOM 2878 N N . ARG A 1 377 ? 11.912 -8.834 -5.486 1.00 86.12 377 ARG A N 1
ATOM 2879 C CA . ARG A 1 377 ? 11.993 -9.662 -4.289 1.00 86.12 377 ARG A CA 1
ATOM 2880 C C . ARG A 1 377 ? 13.449 -9.745 -3.830 1.00 86.12 377 ARG A C 1
ATOM 2882 O O . ARG A 1 377 ? 14.297 -10.202 -4.588 1.00 86.12 377 ARG A O 1
ATOM 2889 N N . ALA A 1 378 ? 13.719 -9.302 -2.603 1.00 84.94 378 ALA A N 1
ATOM 2890 C CA . ALA A 1 378 ? 15.071 -9.294 -2.044 1.00 84.94 378 ALA A CA 1
ATOM 2891 C C . ALA A 1 378 ? 15.464 -10.620 -1.366 1.00 84.94 378 ALA A C 1
ATOM 2893 O O . ALA A 1 378 ? 16.619 -11.036 -1.409 1.00 84.94 378 ALA A O 1
ATOM 2894 N N . GLY A 1 379 ? 14.511 -11.289 -0.718 1.00 87.44 379 GLY A N 1
ATOM 2895 C CA . GLY A 1 379 ? 14.774 -12.485 0.076 1.00 87.44 379 GLY A CA 1
ATOM 2896 C C . GLY A 1 379 ? 13.628 -12.813 1.021 1.00 87.44 379 GLY A C 1
ATOM 2897 O O . GLY A 1 379 ? 12.517 -12.304 0.860 1.00 87.44 379 GLY A O 1
ATOM 2898 N N . VAL A 1 380 ? 13.910 -13.677 1.993 1.00 87.25 380 VAL A N 1
ATOM 2899 C CA . VAL A 1 380 ? 12.965 -14.129 3.021 1.00 87.25 380 VAL A CA 1
ATOM 2900 C C . VAL A 1 380 ? 13.603 -13.965 4.399 1.00 87.25 380 VAL A C 1
ATOM 2902 O O . VAL A 1 380 ? 14.756 -14.344 4.609 1.00 87.25 380 VAL A O 1
ATOM 2905 N N . LEU A 1 381 ? 12.849 -13.407 5.344 1.00 84.12 381 LEU A N 1
ATOM 2906 C CA . LEU A 1 381 ? 13.255 -13.302 6.742 1.00 84.12 381 LEU A CA 1
ATOM 2907 C C . LEU A 1 381 ? 12.940 -14.623 7.466 1.00 84.12 381 LEU A C 1
ATOM 2909 O O . LEU A 1 381 ? 11.898 -15.233 7.247 1.00 84.12 381 LEU A O 1
ATOM 2913 N N . ARG A 1 382 ? 13.862 -15.116 8.297 1.00 70.25 382 ARG A N 1
ATOM 2914 C CA . ARG A 1 382 ? 13.782 -16.434 8.938 1.00 70.25 382 ARG A CA 1
ATOM 2915 C C . ARG A 1 382 ? 12.471 -16.563 9.720 1.00 70.25 382 ARG A C 1
ATOM 2917 O O . ARG A 1 382 ? 12.252 -15.864 10.700 1.00 70.25 382 ARG A O 1
ATOM 2924 N N . SER A 1 383 ? 11.668 -17.540 9.296 1.00 51.31 383 SER A N 1
ATOM 2925 C CA . SER A 1 383 ? 10.416 -17.989 9.914 1.00 51.31 383 SER A CA 1
ATOM 2926 C C . SER A 1 383 ? 9.143 -17.171 9.644 1.00 51.31 383 SER A C 1
ATOM 2928 O O . SER A 1 383 ? 8.219 -17.308 10.444 1.00 51.31 383 SER A O 1
ATOM 2930 N N . ARG A 1 384 ? 9.033 -16.424 8.531 1.00 53.22 384 ARG A N 1
ATOM 2931 C CA . ARG A 1 384 ? 7.741 -16.044 7.913 1.00 53.22 384 ARG A CA 1
ATOM 2932 C C . ARG A 1 384 ? 7.843 -15.936 6.395 1.00 53.22 384 ARG A C 1
ATOM 2934 O O . ARG A 1 384 ? 8.838 -15.348 5.917 1.00 53.22 384 ARG A O 1
#

Radius of gyration: 42.31 Å; chains: 1; bounding box: 87×78×109 Å